Protein 1WC3 (pdb70)

B-factor: mean 28.81, std 11.62, range [10.96, 68.6]

Radius of gyration: 20.85 Å; Cα contacts (8 Å, |Δi|>4): 836; chains: 2; bounding box: 56×36×64 Å

InterPro domains:
  IPR001054 Adenylyl cyclase class-3/4/guanylyl cyclase [PF00211] (1011-1191)
  IPR001054 Adenylyl cyclase class-3/4/guanylyl cyclase [PS50125] (1012-1152)
  IPR001054 Adenylyl cyclase class-3/4/guanylyl cyclase [SM00044] (974-1178)
  IPR001054 Adenylyl cyclase class-3/4/guanylyl cyclase [cd07302] (1011-1192)
  IPR001789 Signal transduction response regulator, receiver domain [PF00072] (12-122)
  IPR001789 Signal transduction response regulator, receiver domain [PF00072] (847-958)
  IPR001789 Signal transduction response regulator, receiver domain [PS50110] (11-126)
  IPR001789 Signal transduction response regulator, receiver domain [PS50110] (846-962)
  IPR001789 Signal transduction response regulator, receiver domain [SM00448] (10-122)
  IPR001789 Signal transduction response regulator, receiver domain [SM00448] (845-958)
  IPR003018 GAF domain [PF01590] (163-332)
  IPR003018 GAF domain [PF01590] (363-540)
  IPR003018 GAF domain [SM00065] (161-342)
  IPR003018 GAF domain [SM00065] (363-550)
  IPR003594 Histidine kinase/HSP90-like ATPase domain [PF02518] (673-781)
  IPR003594 Histidine kinase/HSP90-like ATPase domain [SM00387] (671-783)
  IPR003661 Signal transduction histidine kinase, dimerisation/phosphoacceptor domain [PF00512] (563-626)
  IPR003661 Signal transduction histidine kinase, dimerisation/phosphoacceptor domain [SM00388] (562-626)
  IPR003661 Signal transduction histidine kinase, dimerisation/phosphoacceptor domain [cd00082] (560-622)
  IPR004358 Signal transduction histidine kinase-related protein, C-terminal [PR00344] (708-722)

Structure (mmCIF, N/CA/C/O backbone):
data_1WC3
#
_entry.id   1WC3
#
_cell.length_a   53.672
_cell.length_b   71.539
_cell.length_c   99.572
_cell.angle_alpha   90.00
_cell.angle_beta   90.00
_cell.angle_gamma   90.00
#
_symmetry.space_group_name_H-M   'P 21 21 21'
#
loop_
_entity.id
_entity.type
_entity.pdbx_description
1 polymer 'ADENYLATE CYCLASE'
2 non-polymer 'DIPHOSPHOMETHYLPHOSPHONIC ACID ADENOSYL ESTER'
3 non-polymer 'STRONTIUM ION'
4 water water
#
loop_
_atom_site.group_PDB
_atom_site.id
_atom_site.type_symbol
_atom_site.label_atom_id
_atom_site.label_alt_id
_atom_site.label_comp_id
_atom_site.label_asym_id
_atom_site.label_entity_id
_atom_site.label_seq_id
_atom_site.pdbx_PDB_ins_code
_atom_site.Cartn_x
_atom_site.Cartn_y
_atom_site.Cartn_z
_atom_site.occupancy
_atom_site.B_iso_or_equiv
_atom_site.auth_seq_id
_atom_site.auth_comp_id
_atom_site.auth_asym_id
_atom_site.auth_atom_id
_atom_site.pdbx_PDB_model_num
ATOM 1 N N . SER A 1 19 ? 35.473 -17.487 53.404 1.00 44.62 1002 SER A N 1
ATOM 2 C CA . SER A 1 19 ? 35.169 -17.800 54.831 1.00 43.63 1002 SER A CA 1
ATOM 3 C C . SER A 1 19 ? 36.417 -18.291 55.550 1.00 42.46 1002 SER A C 1
ATOM 4 O O . SER A 1 19 ? 36.365 -18.653 56.723 1.00 42.20 1002 SER A O 1
ATOM 7 N N . HIS A 1 20 ? 37.538 -18.308 54.834 1.00 41.52 1003 HIS A N 1
ATOM 8 C CA . HIS A 1 20 ? 38.808 -18.743 55.408 1.00 40.06 1003 HIS A CA 1
ATOM 9 C C . HIS A 1 20 ? 39.900 -17.757 55.022 1.00 37.74 1003 HIS A C 1
ATOM 10 O O . HIS A 1 20 ? 41.014 -17.813 55.540 1.00 36.83 1003 HIS A O 1
ATOM 17 N N . MET A 1 21 ? 39.567 -16.850 54.110 1.00 34.77 1004 MET A N 1
ATOM 18 C CA . MET A 1 21 ? 40.522 -15.868 53.621 1.00 33.38 1004 MET A CA 1
ATOM 19 C C . MET A 1 21 ? 41.087 -14.925 54.672 1.00 31.97 1004 MET A C 1
ATOM 20 O O . MET A 1 21 ? 40.351 -14.161 55.307 1.00 30.40 1004 MET A O 1
ATOM 25 N N . ARG A 1 22 ? 42.401 -14.989 54.852 1.00 29.04 1005 ARG A N 1
ATOM 26 C CA . ARG A 1 22 ? 43.083 -14.108 55.786 1.00 29.57 1005 ARG A CA 1
ATOM 27 C C . ARG A 1 22 ? 43.179 -12.772 55.056 1.00 28.44 1005 ARG A C 1
ATOM 28 O O . ARG A 1 22 ? 43.292 -12.739 53.830 1.00 25.77 1005 ARG A O 1
ATOM 36 N N . PRO A 1 23 ? 43.112 -11.653 55.793 1.00 27.24 1006 PRO A N 1
ATOM 37 C CA . PRO A 1 23 ? 43.193 -10.330 55.165 1.00 26.43 1006 PRO A CA 1
ATOM 38 C C . PRO A 1 23 ? 44.386 -10.171 54.227 1.00 25.74 1006 PRO A C 1
ATOM 39 O O . PRO A 1 23 ? 45.517 -10.481 54.591 1.00 25.92 1006 PRO A O 1
ATOM 43 N N . GLU A 1 24 ? 44.124 -9.696 53.013 1.00 25.66 1007 GLU A N 1
ATOM 44 C CA . GLU A 1 24 ? 45.180 -9.486 52.032 1.00 25.88 1007 GLU A CA 1
ATOM 45 C C . GLU A 1 24 ? 44.819 -8.305 51.140 1.00 24.97 1007 GLU A C 1
ATOM 46 O O . GLU A 1 24 ? 43.640 -8.022 50.918 1.00 22.86 1007 GLU A O 1
ATOM 52 N N . PRO A 1 25 ? 45.836 -7.595 50.625 1.00 25.21 1008 PRO A N 1
ATOM 53 C CA . PRO A 1 25 ? 45.607 -6.444 49.754 1.00 24.55 1008 PRO A CA 1
ATOM 54 C C . PRO A 1 25 ? 45.111 -6.933 48.402 1.00 25.34 1008 PRO A C 1
ATOM 55 O O . PRO A 1 25 ? 45.564 -7.962 47.902 1.00 24.76 1008 PRO A O 1
ATOM 59 N N . ARG A 1 26 ? 44.178 -6.204 47.808 1.00 23.93 1009 ARG A N 1
ATOM 60 C CA . ARG A 1 26 ? 43.644 -6.624 46.524 1.00 24.06 1009 ARG A CA 1
ATOM 61 C C . ARG A 1 26 ? 42.868 -5.518 45.833 1.00 22.66 1009 ARG A C 1
ATOM 62 O O . ARG A 1 26 ? 42.192 -4.729 46.486 1.00 20.98 1009 ARG A O 1
ATOM 70 N N . LEU A 1 27 ? 42.972 -5.466 44.507 1.00 22.20 1010 LEU A N 1
ATOM 71 C CA . LEU A 1 27 ? 42.253 -4.461 43.737 1.00 22.09 1010 LEU A CA 1
ATOM 72 C C . LEU A 1 27 ? 40.836 -4.980 43.550 1.00 20.11 1010 LEU A C 1
ATOM 73 O O . LEU A 1 27 ? 40.618 -6.012 42.923 1.00 20.49 1010 LEU A O 1
ATOM 78 N N . ILE A 1 28 ? 39.870 -4.270 44.114 1.00 20.69 1011 ILE A N 1
ATOM 79 C CA . ILE A 1 28 ? 38.484 -4.693 44.004 1.00 19.49 1011 ILE A CA 1
ATOM 80 C C . ILE A 1 28 ? 37.555 -3.528 43.695 1.00 19.59 1011 ILE A C 1
ATOM 81 O O . ILE A 1 28 ? 37.957 -2.361 43.712 1.00 17.30 1011 ILE A O 1
ATOM 86 N N . THR A 1 29 ? 36.304 -3.864 43.408 1.00 19.07 1012 THR A N 1
ATOM 87 C CA . THR A 1 29 ? 35.300 -2.869 43.116 1.00 18.87 1012 THR A CA 1
ATOM 88 C C 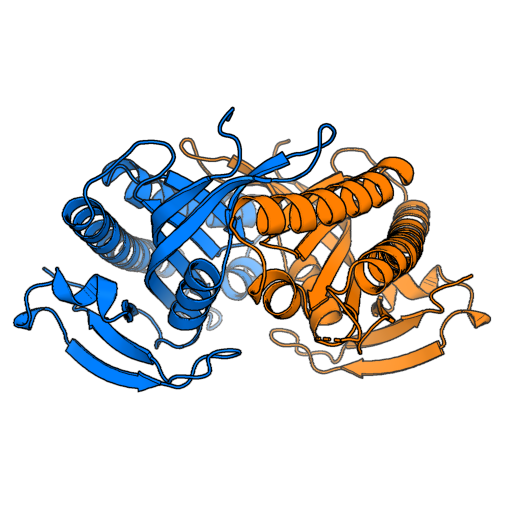. THR A 1 29 ? 34.235 -2.988 44.199 1.00 17.85 1012 THR A C 1
ATOM 89 O O . THR A 1 29 ? 33.667 -4.066 44.423 1.00 17.18 1012 THR A O 1
ATOM 93 N N . ILE A 1 30 ? 33.985 -1.878 44.881 1.00 15.96 1013 ILE A N 1
ATOM 94 C CA . ILE A 1 30 ? 33.015 -1.854 45.969 1.00 16.01 1013 ILE A CA 1
ATOM 95 C C . ILE A 1 30 ? 31.749 -1.113 45.585 1.00 15.62 1013 ILE A C 1
ATOM 96 O O . ILE A 1 30 ? 31.808 -0.001 45.056 1.00 17.11 1013 ILE A O 1
ATOM 101 N N . LEU A 1 31 ? 30.606 -1.741 45.845 1.00 14.07 1014 LEU A N 1
ATOM 102 C CA . LEU A 1 31 ? 29.318 -1.126 45.550 1.00 14.63 1014 LEU A CA 1
ATOM 103 C C . LEU A 1 31 ? 28.489 -0.955 46.827 1.00 14.06 1014 LEU A C 1
ATOM 104 O O . LEU A 1 31 ? 28.331 -1.895 47.608 1.00 14.67 1014 LEU A O 1
ATOM 109 N N . PHE A 1 32 ? 27.988 0.259 47.042 1.00 14.89 1015 PHE A N 1
ATOM 110 C CA . PHE A 1 32 ? 27.124 0.559 48.178 1.00 15.51 1015 PHE A CA 1
ATOM 111 C C . PHE A 1 32 ? 25.838 1.129 47.581 1.00 18.30 1015 PHE A C 1
ATOM 112 O O . PHE A 1 32 ? 25.888 1.997 46.715 1.00 18.19 1015 PHE A O 1
ATOM 120 N N . SER A 1 33 ? 24.690 0.627 48.019 1.00 17.57 1016 SER A N 1
ATOM 121 C CA . SER A 1 33 ? 23.424 1.162 47.548 1.00 19.66 1016 SER A CA 1
ATOM 122 C C . SER A 1 33 ? 22.561 1.349 48.782 1.00 19.96 1016 SER A C 1
ATOM 123 O O . SER A 1 33 ? 22.717 0.645 49.785 1.00 19.31 1016 SER A O 1
ATOM 126 N N . ASP A 1 34 ? 21.659 2.312 48.722 1.00 20.71 1017 ASP A N 1
ATOM 127 C CA . ASP A 1 34 ? 20.794 2.560 49.850 1.00 22.06 1017 ASP A CA 1
ATOM 128 C C . ASP A 1 34 ? 19.502 3.193 49.389 1.00 22.52 1017 ASP A C 1
ATOM 129 O O . ASP A 1 34 ? 19.472 3.913 48.392 1.00 21.22 1017 ASP A O 1
ATOM 134 N N . ILE A 1 35 ? 18.426 2.901 50.103 1.00 21.61 1018 ILE A N 1
ATOM 135 C CA . ILE A 1 35 ? 17.142 3.474 49.757 1.00 22.58 1018 ILE A CA 1
ATOM 136 C C . ILE A 1 35 ? 16.683 4.366 50.895 1.00 21.82 1018 ILE A C 1
ATOM 137 O O . ILE A 1 35 ? 17.138 4.229 52.027 1.00 20.70 1018 ILE A O 1
ATOM 142 N N . VAL A 1 36 ? 15.799 5.301 50.578 1.00 23.06 1019 VAL A N 1
ATOM 143 C CA . VAL A 1 36 ? 15.246 6.197 51.581 1.00 25.37 1019 VAL A CA 1
ATOM 144 C C . VAL A 1 36 ? 13.741 6.148 51.373 1.00 24.18 1019 VAL A C 1
ATOM 145 O O . VAL A 1 36 ? 13.265 6.263 50.242 1.00 22.39 1019 VAL A O 1
ATOM 149 N N . GLY A 1 37 ? 13.000 5.951 52.457 1.00 23.80 1020 GLY A N 1
ATOM 150 C CA . GLY A 1 37 ? 11.552 5.879 52.364 1.00 22.90 1020 GLY A CA 1
ATOM 151 C C . GLY A 1 37 ? 10.991 4.578 52.916 1.00 23.94 1020 GLY A C 1
ATOM 152 O O . GLY A 1 37 ? 9.774 4.387 52.957 1.00 23.76 1020 GLY A O 1
ATOM 153 N N . PHE A 1 38 ? 11.870 3.672 53.334 1.00 24.50 1021 PHE A N 1
ATOM 154 C CA . PHE A 1 38 ? 11.424 2.396 53.885 1.00 25.44 1021 PHE A CA 1
ATOM 155 C C . PHE A 1 38 ? 10.776 2.594 55.246 1.00 25.26 1021 PHE A C 1
ATOM 156 O O . PHE A 1 38 ? 9.672 2.099 55.491 1.00 25.29 1021 PHE A O 1
ATOM 164 N N . THR A 1 39 ? 11.463 3.307 56.136 1.00 24.35 1022 THR A N 1
ATOM 165 C CA . THR A 1 39 ? 10.925 3.549 57.472 1.00 25.22 1022 THR A CA 1
ATOM 166 C C . THR A 1 39 ? 9.568 4.237 57.366 1.00 25.37 1022 THR A C 1
ATOM 167 O O . THR A 1 39 ? 8.593 3.803 57.979 1.00 23.05 1022 THR A O 1
ATOM 171 N N . ARG A 1 40 ? 9.509 5.297 56.567 1.00 27.39 1023 ARG A N 1
ATOM 172 C CA . ARG A 1 40 ? 8.270 6.044 56.379 1.00 31.18 1023 ARG A CA 1
ATOM 173 C C . ARG A 1 40 ? 7.165 5.136 55.848 1.00 30.33 1023 ARG A C 1
ATOM 174 O O . ARG A 1 40 ? 6.040 5.148 56.345 1.00 30.88 1023 ARG A O 1
ATOM 182 N N . MET A 1 41 ? 7.494 4.347 54.835 1.00 30.94 1024 MET A N 1
ATOM 183 C CA . MET A 1 41 ? 6.531 3.437 54.226 1.00 32.42 1024 MET A CA 1
ATOM 184 C C . MET A 1 41 ? 6.085 2.344 55.202 1.00 33.86 1024 MET A C 1
ATOM 185 O O . MET A 1 41 ? 4.914 1.949 55.219 1.00 34.51 1024 MET A O 1
ATOM 190 N N . SER A 1 42 ? 7.015 1.875 56.027 1.00 33.29 1025 SER A N 1
ATOM 191 C CA . SER A 1 42 ? 6.707 0.818 56.981 1.00 35.28 1025 SER A CA 1
ATOM 192 C C . SER A 1 42 ? 5.985 1.269 58.252 1.00 38.27 1025 SER A C 1
ATOM 193 O O . SER A 1 42 ? 5.477 0.440 59.003 1.00 37.32 1025 SER A O 1
ATOM 196 N N . ASN A 1 43 ? 5.931 2.568 58.506 1.00 42.37 1026 ASN A N 1
ATOM 197 C CA . ASN A 1 43 ? 5.228 3.035 59.691 1.00 47.24 1026 ASN A CA 1
ATOM 198 C C . ASN A 1 43 ? 3.739 2.774 59.465 1.00 48.79 1026 ASN A C 1
ATOM 199 O O . ASN A 1 43 ? 2.973 2.563 60.407 1.00 49.10 1026 ASN A O 1
ATOM 204 N N . ALA A 1 44 ? 3.350 2.778 58.193 1.00 50.93 1027 ALA A N 1
ATOM 205 C CA . ALA A 1 44 ? 1.970 2.555 57.780 1.00 52.82 1027 ALA A CA 1
ATOM 206 C C . ALA A 1 44 ? 1.623 1.062 57.702 1.00 53.86 1027 ALA A C 1
ATOM 207 O O . ALA A 1 44 ? 0.666 0.677 57.025 1.00 54.93 1027 ALA A O 1
ATOM 209 N N . LEU A 1 45 ? 2.393 0.219 58.382 1.00 54.38 1028 LEU A N 1
ATOM 210 C CA . LEU A 1 45 ? 2.123 -1.215 58.377 1.00 54.72 1028 LEU A CA 1
ATOM 211 C C . LEU A 1 45 ? 2.406 -1.897 59.717 1.00 54.21 1028 LEU A C 1
ATOM 212 O O . LEU A 1 45 ? 2.778 -1.247 60.693 1.00 53.63 1028 LEU A O 1
ATOM 217 N N . GLN A 1 46 ? 2.238 -3.214 59.751 1.00 52.82 1029 GLN A N 1
ATOM 218 C CA . GLN A 1 46 ? 2.433 -3.962 60.982 1.00 51.43 1029 GLN A CA 1
ATOM 219 C C . GLN A 1 46 ? 3.582 -4.974 60.934 1.00 49.55 1029 GLN A C 1
ATOM 220 O O . GLN A 1 46 ? 3.971 -5.439 59.869 1.00 49.10 1029 GLN A O 1
ATOM 226 N N . SER A 1 47 ? 4.123 -5.298 62.105 1.00 47.83 1030 SER A N 1
ATOM 227 C CA . SER A 1 47 ? 5.239 -6.234 62.272 1.00 45.14 1030 SER A CA 1
ATOM 228 C C . SER A 1 47 ? 5.587 -7.168 61.113 1.00 42.52 1030 SER A C 1
ATOM 229 O O . SER A 1 47 ? 6.634 -7.013 60.474 1.00 41.83 1030 SER A O 1
ATOM 232 N N . GLN A 1 48 ? 4.729 -8.153 60.862 1.00 38.02 1031 GLN A N 1
ATOM 233 C CA . GLN A 1 48 ? 4.983 -9.114 59.796 1.00 36.61 1031 GLN A CA 1
ATOM 234 C C . GLN A 1 48 ? 5.133 -8.390 58.469 1.00 33.07 1031 GLN A C 1
ATOM 235 O O . GLN A 1 48 ? 5.923 -8.793 57.614 1.00 32.92 1031 GLN A O 1
ATOM 241 N N . GLY A 1 49 ? 4.364 -7.319 58.307 1.00 30.73 1032 GLY A N 1
ATOM 242 C CA . GLY A 1 49 ? 4.426 -6.534 57.088 1.00 28.77 1032 GLY A CA 1
ATOM 243 C C . GLY A 1 49 ? 5.782 -5.879 56.891 1.00 26.41 1032 GLY A C 1
ATOM 244 O O . GLY A 1 49 ? 6.247 -5.742 55.758 1.00 25.70 1032 GLY A O 1
ATOM 245 N N . VAL A 1 50 ? 6.418 -5.468 57.985 1.00 25.56 1033 VAL A N 1
ATOM 246 C CA . VAL A 1 50 ? 7.736 -4.830 57.905 1.00 26.00 1033 VAL A CA 1
ATOM 247 C C . VAL A 1 50 ? 8.743 -5.823 57.344 1.00 25.45 1033 VAL A C 1
ATOM 248 O O . VAL A 1 50 ? 9.435 -5.548 56.359 1.00 25.23 1033 VAL A O 1
ATOM 252 N N . ALA A 1 51 ? 8.810 -6.986 57.982 1.00 25.27 1034 ALA A N 1
ATOM 253 C CA . ALA A 1 51 ? 9.736 -8.034 57.579 1.00 26.11 1034 ALA A CA 1
ATOM 254 C C . ALA A 1 51 ? 9.541 -8.474 56.135 1.00 25.40 1034 ALA A C 1
ATOM 255 O O . ALA A 1 51 ? 10.510 -8.709 55.416 1.00 24.63 1034 ALA A O 1
ATOM 257 N N . GLU A 1 52 ? 8.292 -8.589 55.704 1.00 25.68 1035 GLU A N 1
ATOM 258 C CA . GLU A 1 52 ? 8.031 -9.014 54.336 1.00 26.85 1035 GLU A CA 1
ATOM 259 C C . GLU A 1 52 ? 8.416 -7.919 53.345 1.00 25.49 1035 GLU A C 1
ATOM 260 O O . GLU A 1 52 ? 8.959 -8.195 52.276 1.00 26.08 1035 GLU A O 1
ATOM 266 N N . LEU A 1 53 ? 8.151 -6.674 53.716 1.00 24.54 1036 LEU A N 1
ATOM 267 C CA . LEU A 1 53 ? 8.474 -5.542 52.864 1.00 22.96 1036 LEU A CA 1
ATOM 268 C C . LEU A 1 53 ? 9.989 -5.371 52.723 1.00 23.13 1036 LEU A C 1
ATOM 269 O O . LEU A 1 53 ? 10.496 -5.162 51.621 1.00 22.11 1036 LEU A O 1
ATOM 274 N N . LEU A 1 54 ? 10.708 -5.464 53.841 1.00 21.49 1037 LEU A N 1
ATOM 275 C CA . LEU A 1 54 ? 12.161 -5.331 53.823 1.00 21.07 1037 LEU A CA 1
ATOM 276 C C . LEU A 1 54 ? 12.735 -6.484 53.009 1.00 18.70 1037 LEU A C 1
ATOM 277 O O . LEU A 1 54 ? 13.596 -6.280 52.152 1.00 17.48 1037 LEU A O 1
ATOM 282 N N . ASN A 1 55 ? 12.257 -7.697 53.281 1.00 17.71 1038 ASN A N 1
ATOM 283 C CA . ASN A 1 55 ? 12.734 -8.873 52.553 1.00 20.35 1038 ASN A CA 1
ATOM 284 C C . ASN A 1 55 ? 12.452 -8.777 51.056 1.00 19.10 1038 ASN A C 1
ATOM 285 O O . ASN A 1 55 ? 13.272 -9.189 50.239 1.00 20.78 1038 ASN A O 1
ATOM 290 N N . GLU A 1 56 ? 11.295 -8.237 50.691 1.00 20.31 1039 GLU A N 1
ATOM 291 C CA . GLU A 1 56 ? 10.961 -8.097 49.280 1.00 21.95 1039 GLU A CA 1
ATOM 292 C C . GLU A 1 56 ? 12.049 -7.253 48.605 1.00 21.05 1039 GLU A C 1
ATOM 293 O O . GLU A 1 56 ? 12.607 -7.638 47.577 1.00 20.13 1039 GLU A O 1
ATOM 299 N N . TYR A 1 57 ? 12.354 -6.107 49.203 1.00 20.03 1040 TYR A N 1
ATOM 300 C CA . TYR A 1 57 ? 13.371 -5.209 48.670 1.00 18.86 1040 TYR A CA 1
ATOM 301 C C . TYR A 1 57 ? 14.756 -5.847 48.700 1.00 17.72 1040 TYR A C 1
ATOM 302 O O . TYR A 1 57 ? 15.481 -5.801 47.708 1.00 16.84 1040 TYR A O 1
ATOM 311 N N . LEU A 1 58 ? 15.125 -6.443 49.832 1.00 15.42 1041 LEU A N 1
ATOM 312 C CA . LEU A 1 58 ? 16.429 -7.081 49.945 1.00 15.93 1041 LEU A CA 1
ATOM 313 C C . LEU A 1 58 ? 16.576 -8.205 48.922 1.00 16.96 1041 LEU A C 1
ATOM 314 O O . LEU A 1 58 ? 17.658 -8.409 48.362 1.00 15.06 1041 LEU A O 1
ATOM 319 N N . GLY A 1 59 ? 15.484 -8.925 48.679 1.00 17.31 1042 GLY A N 1
ATOM 320 C CA . GLY A 1 59 ? 15.513 -10.009 47.709 1.00 19.69 1042 GLY A CA 1
ATOM 321 C C . GLY A 1 59 ? 15.846 -9.513 46.316 1.00 19.18 1042 GLY A C 1
ATOM 322 O O . GLY A 1 59 ? 16.660 -10.107 45.604 1.00 18.21 1042 GLY A O 1
ATOM 323 N N . GLU A 1 60 ? 15.212 -8.419 45.918 1.00 19.01 1043 GLU A N 1
ATOM 324 C CA . GLU A 1 60 ? 15.474 -7.851 44.606 1.00 19.52 1043 GLU A CA 1
ATOM 325 C C . GLU A 1 60 ? 16.932 -7.435 44.494 1.00 17.41 1043 GLU A C 1
ATOM 326 O O . GLU A 1 60 ? 17.589 -7.720 43.500 1.00 16.85 1043 GLU A O 1
ATOM 332 N N . MET A 1 61 ? 17.436 -6.772 45.528 1.00 16.92 1044 MET A N 1
ATOM 333 C CA . MET A 1 61 ? 18.813 -6.303 45.544 1.00 15.81 1044 MET A CA 1
ATOM 334 C C . MET A 1 61 ? 19.830 -7.430 45.508 1.00 16.29 1044 MET A C 1
ATOM 335 O O . MET A 1 61 ? 20.774 -7.378 44.736 1.00 14.56 1044 MET A O 1
ATOM 340 N N . THR A 1 62 ? 19.652 -8.457 46.333 1.00 16.03 1045 THR A N 1
ATOM 341 C CA . THR A 1 62 ? 20.632 -9.536 46.320 1.00 18.55 1045 THR A CA 1
ATOM 342 C C . THR A 1 62 ? 20.597 -10.307 45.008 1.00 19.51 1045 THR A C 1
ATOM 343 O O . THR A 1 62 ? 21.639 -10.723 44.505 1.00 18.82 1045 THR A O 1
ATOM 347 N N . ARG A 1 63 ? 19.405 -10.500 44.451 1.00 20.75 1046 ARG A N 1
ATOM 348 C CA . ARG A 1 63 ? 19.291 -11.205 43.181 1.00 22.58 1046 ARG A CA 1
ATOM 349 C C . ARG A 1 63 ? 20.048 -10.451 42.087 1.00 22.73 1046 ARG A C 1
ATOM 350 O O . ARG A 1 63 ? 20.648 -11.057 41.204 1.00 21.66 1046 ARG A O 1
ATOM 358 N N . ALA A 1 64 ? 20.023 -9.125 42.152 1.00 21.78 1047 ALA A N 1
ATOM 359 C CA . ALA A 1 64 ? 20.741 -8.323 41.168 1.00 21.69 1047 ALA A CA 1
ATOM 360 C C . ALA A 1 64 ? 22.252 -8.530 41.333 1.00 21.56 1047 ALA A C 1
ATOM 361 O O . ALA A 1 64 ? 22.991 -8.576 40.349 1.00 21.23 1047 ALA A O 1
ATOM 363 N N . VAL A 1 65 ? 22.714 -8.659 42.575 1.00 20.59 1048 VAL A N 1
ATOM 364 C CA . VAL A 1 65 ? 24.137 -8.859 42.830 1.00 21.13 1048 VAL A CA 1
ATOM 365 C C . VAL A 1 65 ? 24.578 -10.257 42.387 1.00 23.14 1048 VAL A C 1
ATOM 366 O O . VAL A 1 65 ? 25.603 -10.416 41.718 1.00 22.16 1048 VAL A O 1
ATOM 370 N N . PHE A 1 66 ? 23.787 -11.255 42.770 1.00 25.47 1049 PHE A N 1
ATOM 371 C CA . PHE A 1 66 ? 24.050 -12.658 42.453 1.00 28.05 1049 PHE A CA 1
ATOM 372 C C . PHE A 1 66 ? 24.041 -12.928 40.948 1.00 28.48 1049 PHE A C 1
ATOM 373 O O . PHE A 1 66 ? 24.881 -13.673 40.438 1.00 27.40 1049 PHE A O 1
ATOM 381 N N . GLU A 1 67 ? 23.081 -12.330 40.251 1.00 27.88 1050 GLU A N 1
ATOM 382 C CA . GLU A 1 67 ? 22.961 -12.496 38.808 1.00 28.93 1050 GLU A CA 1
ATOM 383 C C . GLU A 1 67 ? 24.181 -11.939 38.087 1.00 27.88 1050 GLU A C 1
ATOM 384 O O . GLU A 1 67 ? 24.524 -12.387 36.993 1.00 26.77 1050 GLU A O 1
ATOM 390 N N . ASN A 1 68 ? 24.833 -10.963 38.707 1.00 26.29 1051 ASN A N 1
ATOM 391 C CA . ASN A 1 68 ? 26.017 -10.350 38.128 1.00 26.16 1051 ASN A CA 1
ATOM 392 C C . ASN A 1 68 ? 27.291 -10.861 38.793 1.00 25.62 1051 ASN A C 1
ATOM 393 O O . ASN A 1 68 ? 28.332 -10.211 38.758 1.00 26.28 1051 ASN A O 1
ATOM 398 N N . GLN A 1 69 ? 27.185 -12.046 39.388 1.00 26.54 1052 GLN A N 1
ATOM 399 C CA . GLN A 1 69 ? 28.297 -12.716 40.051 1.00 26.10 1052 GLN A CA 1
ATOM 400 C C . GLN A 1 69 ? 29.036 -11.877 41.083 1.00 26.09 1052 GLN A C 1
ATOM 401 O O . GLN A 1 69 ? 30.235 -12.043 41.296 1.00 24.88 1052 GLN A O 1
ATOM 407 N N . GLY A 1 70 ? 28.313 -10.972 41.731 1.00 27.17 1053 GLY A N 1
ATOM 408 C CA . GLY A 1 70 ? 28.930 -10.145 42.748 1.00 25.25 1053 GLY A CA 1
ATOM 409 C C . GLY A 1 70 ? 28.835 -10.849 44.085 1.00 25.67 1053 GLY A C 1
ATOM 410 O O . GLY A 1 70 ? 28.184 -11.889 44.206 1.00 24.50 1053 GLY A O 1
ATOM 411 N N . THR A 1 71 ? 29.493 -10.297 45.093 1.00 24.13 1054 THR A N 1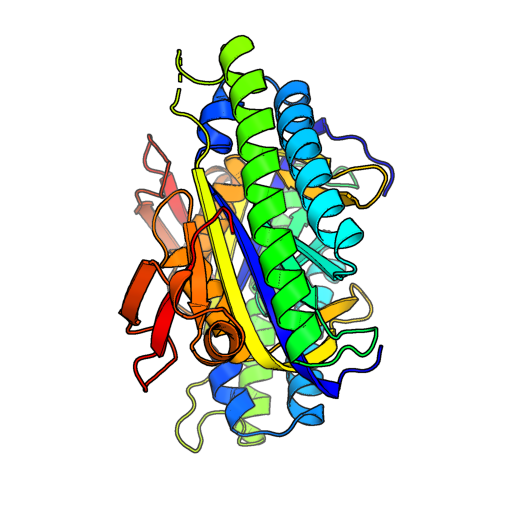
ATOM 412 C CA . THR A 1 71 ? 29.448 -10.885 46.419 1.00 25.16 1054 THR A CA 1
ATOM 413 C C . THR A 1 71 ? 28.717 -9.914 47.328 1.00 23.80 1054 THR A C 1
ATOM 414 O O . THR A 1 71 ? 29.066 -8.733 47.379 1.00 22.82 1054 THR A O 1
ATOM 418 N N . VAL A 1 72 ? 27.691 -10.400 48.019 1.00 21.04 1055 VAL A N 1
ATOM 419 C CA . VAL A 1 72 ? 26.963 -9.553 48.951 1.00 19.85 1055 VAL A CA 1
ATOM 420 C C . VAL A 1 72 ? 27.771 -9.577 50.237 1.00 19.82 1055 VAL A C 1
ATOM 421 O O . VAL A 1 72 ? 27.903 -10.620 50.893 1.00 19.34 1055 VAL A O 1
ATOM 425 N N . ASP A 1 73 ? 28.325 -8.427 50.588 1.00 18.45 1056 ASP A N 1
ATOM 426 C CA . ASP A 1 73 ? 29.137 -8.309 51.791 1.00 18.31 1056 ASP A CA 1
ATOM 427 C C . ASP A 1 73 ? 28.261 -8.314 53.037 1.00 18.27 1056 ASP A C 1
ATOM 428 O O . ASP A 1 73 ? 28.439 -9.143 53.937 1.00 14.71 1056 ASP A O 1
ATOM 433 N N . LYS A 1 74 ? 27.304 -7.393 53.069 1.00 16.17 1057 LYS A N 1
ATOM 434 C CA . LYS A 1 74 ? 26.403 -7.254 54.205 1.00 17.14 1057 LYS A CA 1
ATOM 435 C C . LYS A 1 74 ? 25.283 -6.281 53.871 1.00 17.11 1057 LYS A C 1
ATOM 436 O O . LYS A 1 74 ? 25.291 -5.631 52.825 1.00 16.31 1057 LYS A O 1
ATOM 442 N N . PHE A 1 75 ? 24.320 -6.208 54.780 1.00 16.15 1058 PHE A N 1
ATOM 443 C CA . PHE A 1 75 ? 23.214 -5.270 54.693 1.00 17.30 1058 PHE A CA 1
ATOM 444 C C . PHE A 1 75 ? 23.507 -4.401 55.908 1.00 16.32 1058 PHE A C 1
ATOM 445 O O . PHE A 1 75 ? 24.099 -4.870 56.873 1.00 16.12 1058 PHE A O 1
ATOM 453 N N . VAL A 1 76 ? 23.122 -3.136 55.846 1.00 16.38 1059 VAL A N 1
ATOM 454 C CA . VAL A 1 76 ? 23.306 -2.222 56.958 1.00 13.86 1059 VAL A CA 1
ATOM 455 C C . VAL A 1 76 ? 21.937 -1.583 56.990 1.00 14.79 1059 VAL A C 1
ATOM 456 O O . VAL A 1 76 ? 21.710 -0.549 56.362 1.00 13.46 1059 VAL A O 1
ATOM 460 N N . GLY A 1 77 ? 21.007 -2.222 57.697 1.00 14.16 1060 GLY A N 1
ATOM 461 C CA . GLY A 1 77 ? 19.647 -1.711 57.724 1.00 15.27 1060 GLY A CA 1
ATOM 462 C C . GLY A 1 77 ? 19.096 -1.971 56.333 1.00 18.60 1060 GLY A C 1
ATOM 463 O O . GLY A 1 77 ? 19.042 -3.127 55.892 1.00 17.89 1060 GLY A O 1
ATOM 464 N N . ASP A 1 78 ? 18.680 -0.933 55.614 1.00 17.83 1061 ASP A N 1
ATOM 465 C CA . ASP A 1 78 ? 18.205 -1.192 54.264 1.00 17.99 1061 ASP A CA 1
ATOM 466 C C . ASP A 1 78 ? 19.260 -0.852 53.210 1.00 17.96 1061 ASP A C 1
ATOM 467 O O . ASP A 1 78 ? 18.962 -0.800 52.024 1.00 19.07 1061 ASP A O 1
ATOM 472 N N . ALA A 1 79 ? 20.494 -0.633 53.647 1.00 16.25 1062 ALA A N 1
ATOM 473 C CA . ALA A 1 79 ? 21.583 -0.344 52.722 1.00 15.56 1062 ALA A CA 1
ATOM 474 C C . ALA A 1 79 ? 22.258 -1.674 52.362 1.00 17.45 1062 ALA A C 1
ATOM 475 O O . ALA A 1 79 ? 22.250 -2.619 53.157 1.00 17.47 1062 ALA A O 1
ATOM 477 N N . ILE A 1 80 ? 22.831 -1.737 51.164 1.00 16.52 1063 ILE A N 1
ATOM 478 C CA . ILE A 1 80 ? 23.496 -2.945 50.678 1.00 18.92 1063 ILE A CA 1
ATOM 479 C C . ILE A 1 80 ? 24.944 -2.666 50.281 1.00 16.38 1063 ILE A C 1
ATOM 480 O O . ILE A 1 80 ? 25.230 -1.638 49.670 1.00 17.58 1063 ILE A O 1
ATOM 485 N N . MET A 1 81 ? 25.840 -3.590 50.618 1.00 14.48 1064 MET A N 1
ATOM 486 C CA . MET A 1 81 ? 27.253 -3.486 50.268 1.00 16.00 1064 MET A CA 1
ATOM 487 C C . MET A 1 81 ? 27.629 -4.728 49.460 1.00 15.69 1064 MET A C 1
ATOM 488 O O . MET A 1 81 ? 27.423 -5.851 49.917 1.00 16.28 1064 MET A O 1
ATOM 493 N N . ALA A 1 82 ? 28.171 -4.534 48.261 1.00 14.39 1065 ALA A N 1
ATOM 494 C CA . ALA A 1 82 ? 28.559 -5.663 47.419 1.00 15.37 1065 ALA A CA 1
ATOM 495 C C . ALA A 1 82 ? 29.999 -5.519 46.955 1.00 15.71 1065 ALA A C 1
ATOM 496 O O . ALA A 1 82 ? 30.491 -4.407 46.766 1.00 16.90 1065 ALA A O 1
ATOM 498 N N . LEU A 1 83 ? 30.670 -6.652 46.774 1.00 15.41 1066 LEU A N 1
ATOM 499 C CA . LEU A 1 83 ? 32.059 -6.668 46.354 1.00 16.82 1066 LEU A CA 1
ATOM 500 C C . LEU A 1 83 ? 32.247 -7.418 45.045 1.00 17.25 1066 LEU A C 1
ATOM 501 O O . LEU A 1 83 ? 31.557 -8.392 44.770 1.00 18.00 1066 LEU A O 1
ATOM 506 N N . TYR A 1 84 ? 33.190 -6.946 44.240 1.00 17.97 1067 TYR A N 1
ATOM 507 C CA . TYR A 1 84 ? 33.503 -7.563 42.959 1.00 16.79 1067 TYR A CA 1
ATOM 508 C C . TYR A 1 84 ? 35.012 -7.723 42.902 1.00 17.21 1067 TYR A C 1
ATOM 509 O O . TYR A 1 84 ? 35.751 -6.741 42.945 1.00 18.63 1067 TYR A O 1
ATOM 518 N N . GLY A 1 85 ? 35.465 -8.970 42.820 1.00 18.80 1068 GLY A N 1
ATOM 519 C CA . GLY A 1 85 ? 36.888 -9.243 42.792 1.00 19.72 1068 GLY A CA 1
ATOM 520 C C . GLY A 1 85 ? 37.339 -10.008 44.027 1.00 22.09 1068 GLY A C 1
ATOM 521 O O . GLY A 1 85 ? 38.528 -10.294 44.193 1.00 21.46 1068 GLY A O 1
ATOM 522 N N . ALA A 1 86 ? 36.384 -10.329 44.897 1.00 22.81 1069 ALA A N 1
ATOM 523 C CA . ALA A 1 86 ? 36.652 -11.076 46.123 1.00 24.01 1069 ALA A CA 1
ATOM 524 C C . ALA A 1 86 ? 35.353 -11.652 46.681 1.00 24.46 1069 ALA A C 1
ATOM 525 O O . ALA A 1 86 ? 34.307 -11.011 46.625 1.00 24.91 1069 ALA A O 1
ATOM 527 N N . PRO A 1 87 ? 35.407 -12.872 47.240 1.00 25.97 1070 PRO A N 1
ATOM 528 C CA . PRO A 1 87 ? 36.598 -13.718 47.374 1.00 27.85 1070 PRO A CA 1
ATOM 529 C C . PRO A 1 87 ? 37.157 -14.276 46.064 1.00 30.51 1070 PRO A C 1
ATOM 530 O O . PRO A 1 87 ? 38.361 -14.489 45.949 1.00 32.36 1070 PRO A O 1
ATOM 534 N N . GLU A 1 88 ? 36.293 -14.510 45.079 1.00 32.39 1071 GLU A N 1
ATOM 535 C CA . GLU A 1 88 ? 36.745 -15.037 43.791 1.00 34.22 1071 GLU A CA 1
ATOM 536 C C . GLU A 1 88 ? 37.425 -13.944 42.967 1.00 32.88 1071 GLU A C 1
ATOM 537 O O . GLU A 1 88 ? 36.952 -12.811 42.919 1.00 29.41 1071 GLU A O 1
ATOM 543 N N . GLU A 1 89 ? 38.536 -14.289 42.324 1.00 32.84 1072 GLU A N 1
ATOM 544 C CA . GLU A 1 89 ? 39.274 -13.329 41.511 1.00 33.61 1072 GLU A CA 1
ATOM 545 C C . GLU A 1 89 ? 38.402 -12.873 40.346 1.00 32.37 1072 GLU A C 1
ATOM 546 O O . GLU A 1 89 ? 37.494 -13.588 39.925 1.00 32.36 1072 GLU A O 1
ATOM 552 N N . MET A 1 90 ? 38.682 -11.683 39.825 1.00 30.61 1073 MET A N 1
ATOM 553 C CA . MET A 1 90 ? 37.914 -11.134 38.712 1.00 28.45 1073 MET A CA 1
ATOM 554 C C . MET A 1 90 ? 38.714 -9.998 38.078 1.00 28.48 1073 MET A C 1
ATOM 555 O O . MET A 1 90 ? 39.277 -9.163 38.787 1.00 25.73 1073 MET A O 1
ATOM 560 N N . SER A 1 91 ? 38.769 -9.969 36.747 1.00 28.16 1074 SER A N 1
ATOM 561 C CA . SER A 1 91 ? 39.509 -8.921 36.051 1.00 27.76 1074 SER A CA 1
ATOM 562 C C . SER A 1 91 ? 38.948 -7.559 36.429 1.00 26.62 1074 SER A C 1
ATOM 563 O O . SER A 1 91 ? 37.767 -7.428 36.749 1.00 25.65 1074 SER A O 1
ATOM 566 N N . PRO A 1 92 ? 39.794 -6.523 36.402 1.00 26.23 1075 PRO A N 1
ATOM 567 C CA . PRO A 1 92 ? 39.328 -5.183 36.751 1.00 26.09 1075 PRO A CA 1
ATOM 568 C C . PRO A 1 92 ? 38.197 -4.697 35.845 1.00 25.32 1075 PRO A C 1
ATOM 569 O O . PRO A 1 92 ? 37.317 -3.964 36.295 1.00 24.17 1075 PRO A O 1
ATOM 573 N N . SER A 1 93 ? 38.215 -5.103 34.575 1.00 23.99 1076 SER A N 1
ATOM 574 C CA . SER A 1 93 ? 37.164 -4.695 33.647 1.00 23.43 1076 SER A CA 1
ATOM 575 C C . SER A 1 93 ? 35.861 -5.442 33.940 1.00 22.31 1076 SER A C 1
ATOM 576 O O . SER A 1 93 ? 34.777 -4.858 33.875 1.00 21.73 1076 SER A O 1
ATOM 579 N N . GLU A 1 94 ? 35.956 -6.726 34.269 1.00 21.94 1077 GLU A N 1
ATOM 580 C CA . GLU A 1 94 ? 34.755 -7.498 34.580 1.00 24.18 1077 GLU A CA 1
ATOM 581 C C . GLU A 1 94 ? 34.139 -6.990 35.877 1.00 23.01 1077 GLU A C 1
ATOM 582 O O . GLU A 1 94 ? 32.919 -6.949 36.013 1.00 22.77 1077 GLU A O 1
ATOM 588 N N . GLN A 1 95 ? 34.989 -6.602 36.825 1.00 23.47 1078 GLN A N 1
ATOM 589 C CA . GLN A 1 95 ? 34.522 -6.079 38.110 1.00 22.50 1078 GLN A CA 1
ATOM 590 C C . GLN A 1 95 ? 33.583 -4.905 37.868 1.00 23.60 1078 GLN A C 1
ATOM 591 O O . GLN A 1 95 ? 32.487 -4.830 38.436 1.00 23.81 1078 GLN A O 1
ATOM 597 N N . VAL A 1 96 ? 34.018 -3.985 37.016 1.00 22.43 1079 VAL A N 1
ATOM 598 C CA . VAL A 1 96 ? 33.212 -2.814 36.706 1.00 23.08 1079 VAL A CA 1
ATOM 599 C C . VAL A 1 96 ? 31.965 -3.167 35.903 1.00 21.98 1079 VAL A C 1
ATOM 600 O O . VAL A 1 96 ? 30.881 -2.678 36.200 1.00 22.77 1079 VAL A O 1
ATOM 604 N N . ARG A 1 97 ? 32.106 -4.018 34.892 1.00 22.87 1080 ARG A N 1
ATOM 605 C CA . ARG A 1 97 ? 30.943 -4.392 34.089 1.00 22.93 1080 ARG A CA 1
ATOM 606 C C . ARG A 1 97 ? 29.848 -4.952 34.995 1.00 22.31 1080 ARG A C 1
ATOM 607 O O . ARG A 1 97 ? 28.703 -4.504 34.964 1.00 20.12 1080 ARG A O 1
ATOM 615 N N . ARG A 1 98 ? 30.210 -5.937 35.805 1.00 22.88 1081 ARG A N 1
ATOM 616 C CA . ARG A 1 98 ? 29.255 -6.554 36.702 1.00 24.83 1081 ARG A CA 1
ATOM 617 C C . ARG A 1 98 ? 28.711 -5.599 37.766 1.00 23.41 1081 ARG A C 1
ATOM 618 O O . ARG A 1 98 ? 27.527 -5.657 38.100 1.00 22.15 1081 ARG A O 1
ATOM 626 N N . ALA A 1 99 ? 29.559 -4.714 38.285 1.00 22.47 1082 ALA A N 1
ATOM 627 C CA . ALA A 1 99 ? 29.116 -3.757 39.296 1.00 22.09 1082 ALA A CA 1
ATOM 628 C C . ALA A 1 99 ? 28.123 -2.784 38.662 1.00 22.54 1082 ALA A C 1
ATOM 629 O O . ALA A 1 99 ? 27.072 -2.499 39.234 1.00 20.82 1082 ALA A O 1
ATOM 631 N N . ILE A 1 100 ? 28.461 -2.280 37.477 1.00 22.42 1083 ILE A N 1
ATOM 632 C CA . ILE A 1 100 ? 27.590 -1.341 36.770 1.00 22.53 1083 ILE A CA 1
ATOM 633 C C . ILE A 1 100 ? 26.248 -1.995 36.448 1.00 20.45 1083 ILE A C 1
ATOM 634 O O . ILE A 1 100 ? 25.188 -1.422 36.714 1.00 20.42 1083 ILE A O 1
ATOM 639 N N . ALA A 1 101 ? 26.296 -3.195 35.870 1.00 20.25 1084 ALA A N 1
ATOM 640 C CA . ALA A 1 101 ? 25.076 -3.922 35.522 1.00 19.27 1084 ALA A CA 1
ATOM 641 C C . ALA A 1 101 ? 24.240 -4.173 36.775 1.00 19.43 1084 ALA A C 1
ATOM 642 O O . ALA A 1 101 ? 23.009 -4.173 36.722 1.00 16.60 1084 ALA A O 1
ATOM 644 N N . THR A 1 102 ? 24.917 -4.391 37.898 1.00 18.05 1085 THR A N 1
ATOM 645 C CA . THR A 1 102 ? 24.233 -4.634 39.163 1.00 18.10 1085 THR A CA 1
ATOM 646 C C . THR A 1 102 ? 23.479 -3.386 39.588 1.00 16.69 1085 THR A C 1
ATOM 647 O O . THR A 1 102 ? 22.293 -3.445 39.885 1.00 14.36 1085 THR A O 1
ATOM 651 N N . ALA A 1 103 ? 24.184 -2.259 39.626 1.00 14.75 1086 ALA A N 1
ATOM 652 C CA . ALA A 1 103 ? 23.578 -0.994 40.023 1.00 15.57 1086 ALA A CA 1
ATOM 653 C C . ALA A 1 103 ? 22.377 -0.622 39.156 1.00 15.27 1086 ALA A C 1
ATOM 654 O O . ALA A 1 103 ? 21.361 -0.143 39.667 1.00 17.80 1086 ALA A O 1
ATOM 656 N N . ARG A 1 104 ? 22.488 -0.837 37.848 1.00 16.59 1087 ARG A N 1
ATOM 657 C CA . ARG A 1 104 ? 21.390 -0.511 36.937 1.00 17.30 1087 ARG A CA 1
ATOM 658 C C . ARG A 1 104 ? 20.181 -1.411 37.186 1.00 16.80 1087 ARG A C 1
ATOM 659 O O . ARG A 1 104 ? 19.052 -0.938 37.225 1.00 14.65 1087 ARG A O 1
ATOM 667 N N . GLN A 1 105 ? 20.429 -2.707 37.352 1.00 18.89 1088 GLN A N 1
ATOM 668 C CA . GLN A 1 105 ? 19.361 -3.663 37.613 1.00 19.29 1088 GLN A CA 1
ATOM 669 C C . GLN A 1 105 ? 18.650 -3.331 38.932 1.00 19.33 1088 GLN A C 1
ATOM 670 O O . GLN A 1 105 ? 17.434 -3.461 39.033 1.00 19.68 1088 GLN A O 1
ATOM 676 N N . MET A 1 106 ? 19.412 -2.900 39.936 1.00 20.24 1089 MET A N 1
ATOM 677 C CA . MET A 1 106 ? 18.835 -2.555 41.234 1.00 19.44 1089 MET A CA 1
ATOM 678 C C . MET A 1 106 ? 17.891 -1.376 41.081 1.00 18.45 1089 MET A C 1
ATOM 679 O O . MET A 1 106 ? 16.806 -1.345 41.666 1.00 17.50 1089 MET A O 1
ATOM 684 N N . LEU A 1 107 ? 18.313 -0.395 40.296 1.00 18.66 1090 LEU A N 1
ATOM 685 C CA . LEU A 1 107 ? 17.495 0.791 40.095 1.00 19.01 1090 LEU A CA 1
ATOM 686 C C . LEU A 1 107 ? 16.211 0.439 39.340 1.00 18.11 1090 LEU A C 1
ATOM 687 O O . LEU A 1 107 ? 15.152 0.979 39.642 1.00 17.92 1090 LEU A O 1
ATOM 692 N N . VAL A 1 108 ? 16.305 -0.458 38.360 1.00 17.28 1091 VAL A N 1
ATOM 693 C CA . VAL A 1 108 ? 15.126 -0.873 37.608 1.00 16.92 1091 VAL A CA 1
ATOM 694 C C . VAL A 1 108 ? 14.196 -1.626 38.560 1.00 18.94 1091 VAL A C 1
ATOM 695 O O . VAL A 1 108 ? 12.987 -1.388 38.576 1.00 17.32 1091 VAL A O 1
ATOM 699 N N . ALA A 1 109 ? 14.769 -2.522 39.364 1.00 18.94 1092 ALA A N 1
ATOM 700 C CA . ALA A 1 109 ? 13.978 -3.299 40.318 1.00 19.52 1092 ALA A CA 1
ATOM 701 C C . ALA A 1 109 ? 13.277 -2.374 41.310 1.00 19.99 1092 ALA A C 1
ATOM 702 O O . ALA A 1 109 ? 12.126 -2.612 41.688 1.00 17.49 1092 ALA A O 1
ATOM 704 N N . LEU A 1 110 ? 13.961 -1.313 41.727 1.00 20.45 1093 LEU A N 1
ATOM 705 C CA . LEU A 1 110 ? 13.352 -0.390 42.672 1.00 21.86 1093 LEU A CA 1
ATOM 706 C C . LEU A 1 110 ? 12.141 0.296 42.051 1.00 22.00 1093 LEU A C 1
ATOM 707 O O . LEU A 1 110 ? 11.137 0.525 42.721 1.00 21.16 1093 LEU A O 1
ATOM 712 N N . GLU A 1 111 ? 12.238 0.635 40.769 1.00 22.20 1094 GLU A N 1
ATOM 713 C CA . GLU A 1 111 ? 11.122 1.281 40.095 1.00 22.04 1094 GLU A CA 1
ATOM 714 C C . GLU A 1 111 ? 9.971 0.284 40.013 1.00 20.07 1094 GLU A C 1
ATOM 715 O O . GLU A 1 111 ? 8.813 0.641 40.211 1.00 18.58 1094 GLU A O 1
ATOM 721 N N . LYS A 1 112 ? 10.294 -0.975 39.744 1.00 19.45 1095 LYS A N 1
ATOM 722 C CA . LYS A 1 112 ? 9.268 -2.004 39.682 1.00 18.97 1095 LYS A CA 1
ATOM 723 C C . LYS A 1 112 ? 8.618 -2.106 41.066 1.00 19.24 1095 LYS A C 1
ATOM 724 O O . LYS A 1 112 ? 7.392 -2.132 41.184 1.00 19.80 1095 LYS A O 1
ATOM 730 N N . LEU A 1 113 ? 9.445 -2.151 42.111 1.00 17.02 1096 LEU A N 1
ATOM 731 C CA . LEU A 1 113 ? 8.943 -2.236 43.481 1.00 17.44 1096 LEU A CA 1
ATOM 732 C C . LEU A 1 113 ? 8.055 -1.055 43.845 1.00 17.45 1096 LEU A C 1
ATOM 733 O O . LEU A 1 113 ? 7.006 -1.233 44.460 1.00 18.84 1096 LEU A O 1
ATOM 738 N N . ASN A 1 114 ? 8.472 0.153 43.475 1.00 18.61 1097 ASN A N 1
ATOM 739 C CA . ASN A 1 114 ? 7.663 1.324 43.778 1.00 20.67 1097 ASN A CA 1
ATOM 740 C C . ASN A 1 114 ? 6.309 1.244 43.085 1.00 21.41 1097 ASN A C 1
ATOM 741 O O . ASN A 1 114 ? 5.294 1.644 43.653 1.00 21.33 1097 ASN A O 1
ATOM 746 N N . GLN A 1 115 ? 6.293 0.718 41.861 1.00 22.08 1098 GLN A N 1
ATOM 747 C CA . GLN A 1 115 ? 5.047 0.593 41.114 1.00 22.13 1098 GLN A CA 1
ATOM 748 C C . GLN A 1 115 ? 4.091 -0.317 41.869 1.00 22.47 1098 GLN A C 1
ATOM 749 O O . GLN A 1 115 ? 2.912 -0.002 42.019 1.00 22.14 1098 GLN A O 1
ATOM 755 N N . GLY A 1 116 ? 4.606 -1.449 42.342 1.00 22.05 1099 GLY A N 1
ATOM 756 C CA . GLY A 1 116 ? 3.773 -2.374 43.090 1.00 20.79 1099 GLY A CA 1
ATOM 757 C C . GLY A 1 116 ? 3.308 -1.781 44.412 1.00 21.41 1099 GLY A C 1
ATOM 758 O O . GLY A 1 116 ? 2.136 -1.914 44.785 1.00 21.21 1099 GLY A O 1
ATOM 759 N N . TRP A 1 117 ? 4.219 -1.124 45.127 1.00 21.60 1100 TRP A N 1
ATOM 760 C CA . TRP A 1 117 ? 3.879 -0.522 46.411 1.00 22.09 1100 TRP A CA 1
ATOM 761 C C . TRP A 1 117 ? 2.837 0.573 46.224 1.00 23.25 1100 TRP A C 1
ATOM 762 O O . TRP A 1 117 ? 1.957 0.761 47.062 1.00 23.67 1100 TRP A O 1
ATOM 773 N N . GLN A 1 118 ? 2.943 1.289 45.112 1.00 25.26 1101 GLN A N 1
ATOM 774 C CA . GLN A 1 118 ? 2.004 2.350 44.777 1.00 25.70 1101 GLN A CA 1
ATOM 775 C C . GLN A 1 118 ? 0.616 1.737 44.607 1.00 25.51 1101 GLN A C 1
ATOM 776 O O . GLN A 1 118 ? -0.371 2.228 45.153 1.00 24.07 1101 GLN A O 1
ATOM 782 N N . GLU A 1 119 ? 0.555 0.644 43.859 1.00 26.75 1102 GLU A N 1
ATOM 783 C CA . GLU A 1 119 ? -0.702 -0.044 43.607 1.00 26.46 1102 GLU A CA 1
ATOM 784 C C . GLU A 1 119 ? -1.303 -0.647 44.876 1.00 28.08 1102 GLU A C 1
ATOM 785 O O . GLU A 1 119 ? -2.522 -0.798 44.982 1.00 26.52 1102 GLU A O 1
ATOM 791 N N . ARG A 1 120 ? -0.446 -0.971 45.840 1.00 27.19 1103 ARG A N 1
ATOM 792 C CA . ARG A 1 120 ? -0.884 -1.554 47.107 1.00 28.16 1103 ARG A CA 1
ATOM 793 C C . ARG A 1 120 ? -1.206 -0.485 48.151 1.00 27.01 1103 ARG A C 1
ATOM 794 O O . ARG A 1 120 ? -1.700 -0.794 49.231 1.00 26.58 1103 ARG A O 1
ATOM 802 N N . GLY A 1 121 ? -0.918 0.772 47.832 1.00 26.94 1104 GLY A N 1
ATOM 803 C CA . GLY A 1 121 ? -1.188 1.841 48.777 1.00 26.59 1104 GLY A CA 1
ATOM 804 C C . GLY A 1 121 ? -0.117 1.969 49.850 1.00 26.40 1104 GLY A C 1
ATOM 805 O O . GLY A 1 121 ? -0.359 2.552 50.904 1.00 25.72 1104 GLY A O 1
ATOM 806 N N . LEU A 1 122 ? 1.067 1.419 49.585 1.00 26.36 1105 LEU A N 1
ATOM 807 C CA . LEU A 1 122 ? 2.182 1.485 50.522 1.00 26.11 1105 LEU A CA 1
ATOM 808 C C . LEU A 1 122 ? 2.949 2.787 50.321 1.00 27.13 1105 LEU A C 1
ATOM 809 O O . LEU A 1 122 ? 3.648 3.259 51.217 1.00 25.16 1105 LEU A O 1
ATOM 814 N N . VAL A 1 123 ? 2.822 3.348 49.124 1.00 28.74 1106 VAL A N 1
ATOM 815 C CA . VAL A 1 123 ? 3.455 4.615 48.786 1.00 30.99 1106 VAL A CA 1
ATOM 816 C C . VAL A 1 123 ? 2.442 5.416 47.976 1.00 32.69 1106 VAL A C 1
ATOM 817 O O . VAL A 1 123 ? 1.532 4.841 47.372 1.00 31.21 1106 VAL A O 1
ATOM 821 N N . GLY A 1 124 ? 2.589 6.738 47.973 1.00 35.29 1107 GLY A N 1
ATOM 822 C CA . GLY A 1 124 ? 1.658 7.577 47.240 1.00 38.35 1107 GLY A CA 1
ATOM 823 C C . GLY A 1 124 ? 0.321 7.677 47.951 1.00 40.96 1107 GLY A C 1
ATOM 824 O O . GLY A 1 124 ? -0.707 7.928 47.323 1.00 41.86 1107 GLY A O 1
ATOM 825 N N . ARG A 1 125 ? 0.338 7.481 49.266 1.00 42.89 1108 ARG A N 1
ATOM 826 C CA . ARG A 1 125 ? -0.874 7.534 50.075 1.00 45.50 1108 ARG A CA 1
ATOM 827 C C . ARG A 1 125 ? -0.455 7.960 51.477 1.00 47.81 1108 ARG A C 1
ATOM 828 O O . ARG A 1 125 ? 0.657 7.647 51.910 1.00 48.78 1108 ARG A O 1
ATOM 836 N N . ASN A 1 126 ? -1.330 8.679 52.182 1.00 49.98 1109 ASN A N 1
ATOM 837 C CA . ASN A 1 126 ? -1.006 9.170 53.527 1.00 51.92 1109 ASN A CA 1
ATOM 838 C C . ASN A 1 126 ? 0.323 9.879 53.300 1.00 51.66 1109 ASN A C 1
ATOM 839 O O . ASN A 1 126 ? 1.144 10.037 54.205 1.00 51.48 1109 ASN A O 1
ATOM 844 N N . GLU A 1 127 ? 0.504 10.279 52.044 1.00 51.45 1110 GLU A N 1
ATOM 845 C CA . GLU A 1 127 ? 1.680 10.963 51.533 1.00 50.84 1110 GLU A CA 1
ATOM 846 C C . GLU A 1 127 ? 3.054 10.480 51.953 1.00 48.69 1110 GLU A C 1
ATOM 847 O O . GLU A 1 127 ? 3.840 11.202 52.575 1.00 48.06 1110 GLU A O 1
ATOM 853 N N . VAL A 1 128 ? 3.320 9.233 51.585 1.00 46.26 1111 VAL A N 1
ATOM 854 C CA . VAL A 1 128 ? 4.600 8.587 51.810 1.00 43.58 1111 VAL A CA 1
ATOM 855 C C . VAL A 1 128 ? 5.156 8.625 50.394 1.00 41.08 1111 VAL A C 1
ATOM 856 O O . VAL A 1 128 ? 4.623 7.968 49.495 1.00 41.88 1111 VAL A O 1
ATOM 860 N N . PRO A 1 129 ? 6.203 9.430 50.163 1.00 37.99 1112 PRO A N 1
ATOM 861 C CA . PRO A 1 129 ? 6.762 9.496 48.813 1.00 35.60 1112 PRO A CA 1
ATOM 862 C C . PRO A 1 129 ? 7.288 8.148 48.360 1.00 33.08 1112 PRO A C 1
ATOM 863 O O . PRO A 1 129 ? 7.546 7.267 49.178 1.00 32.90 1112 PRO A O 1
ATOM 867 N N . PRO A 1 130 ? 7.429 7.959 47.043 1.00 31.75 1113 PRO A N 1
ATOM 868 C CA . PRO A 1 130 ? 7.943 6.678 46.562 1.00 29.48 1113 PRO A CA 1
ATOM 869 C C . PRO A 1 130 ? 9.367 6.539 47.101 1.00 28.16 1113 PRO A C 1
ATOM 870 O O . PRO A 1 130 ? 10.006 7.536 47.442 1.00 26.28 1113 PRO A O 1
ATOM 874 N N . VAL A 1 131 ? 9.859 5.312 47.198 1.00 25.28 1114 VAL A N 1
ATOM 875 C CA . VAL A 1 131 ? 11.205 5.099 47.710 1.00 23.93 1114 VAL A CA 1
ATOM 876 C C . VAL A 1 131 ? 12.274 5.597 46.737 1.00 23.87 1114 VAL A C 1
ATOM 877 O O . VAL A 1 131 ? 12.141 5.439 45.526 1.00 24.02 1114 VAL A O 1
ATOM 881 N N . ARG A 1 132 ? 13.323 6.214 47.280 1.00 24.37 1115 ARG A N 1
ATOM 882 C CA . ARG A 1 132 ? 14.431 6.735 46.479 1.00 26.71 1115 ARG A CA 1
ATOM 883 C C . ARG A 1 132 ? 15.670 5.845 46.620 1.00 25.87 1115 ARG A C 1
ATOM 884 O O . ARG A 1 132 ? 15.956 5.323 47.705 1.00 24.68 1115 ARG A O 1
ATOM 892 N N . PHE A 1 133 ? 16.403 5.715 45.517 1.00 25.05 1116 PHE A N 1
ATOM 893 C CA . PHE A 1 133 ? 17.596 4.871 45.417 1.00 25.58 1116 PHE A CA 1
ATOM 894 C C . PHE A 1 133 ? 18.881 5.634 45.109 1.00 25.62 1116 PHE A C 1
ATOM 895 O O . PHE A 1 133 ? 18.894 6.533 44.276 1.00 26.65 1116 PHE A O 1
ATOM 903 N N . ARG A 1 134 ? 19.965 5.250 45.776 1.00 25.34 1117 ARG A N 1
ATOM 904 C CA . ARG A 1 134 ? 21.273 5.861 45.558 1.00 25.56 1117 ARG A CA 1
ATOM 905 C C . ARG A 1 134 ? 22.327 4.760 45.524 1.00 24.95 1117 ARG A C 1
ATOM 906 O O . ARG A 1 134 ? 22.270 3.806 46.309 1.00 22.34 1117 ARG A O 1
ATOM 914 N N . CYS A 1 135 ? 23.288 4.889 44.615 1.00 23.80 1118 CYS A N 1
ATOM 915 C CA . CYS A 1 135 ? 24.351 3.902 44.514 1.00 22.14 1118 CYS A CA 1
ATOM 916 C C . CYS A 1 135 ? 25.707 4.534 44.229 1.00 22.66 1118 CYS A C 1
ATOM 917 O O . CYS A 1 135 ? 25.829 5.418 43.383 1.00 21.96 1118 CYS A O 1
ATOM 920 N N . GLY A 1 136 ? 26.722 4.072 44.954 1.00 22.35 1119 GLY A N 1
ATOM 921 C CA . GLY A 1 136 ? 28.068 4.576 44.761 1.00 21.42 1119 GLY A CA 1
ATOM 922 C C . GLY A 1 136 ? 28.985 3.410 44.446 1.00 21.92 1119 GLY A C 1
ATOM 923 O O . GLY A 1 136 ? 28.875 2.351 45.069 1.00 19.73 1119 GLY A O 1
ATOM 924 N N . ILE A 1 137 ? 29.874 3.579 43.469 1.00 20.63 1120 ILE A N 1
ATOM 925 C CA . ILE A 1 137 ? 30.804 2.511 43.121 1.00 19.46 1120 ILE A CA 1
ATOM 926 C C . ILE A 1 137 ? 32.210 3.065 42.972 1.00 21.95 1120 ILE A C 1
ATOM 927 O O . ILE A 1 137 ? 32.414 4.138 42.393 1.00 21.37 1120 ILE A O 1
ATOM 932 N N . HIS A 1 138 ? 33.178 2.325 43.495 1.00 20.74 1121 HIS A N 1
ATOM 933 C CA . HIS A 1 138 ? 34.575 2.721 43.408 1.00 22.67 1121 HIS A CA 1
ATOM 934 C C . HIS A 1 138 ? 35.457 1.483 43.294 1.00 23.41 1121 HIS A C 1
ATOM 935 O O . HIS A 1 138 ? 35.127 0.417 43.824 1.00 24.07 1121 HIS A O 1
ATOM 942 N N . GLN A 1 139 ? 36.568 1.620 42.579 1.00 23.82 1122 GLN A N 1
ATOM 943 C CA . GLN A 1 139 ? 37.505 0.517 42.419 1.00 24.09 1122 GLN A CA 1
ATOM 944 C C . GLN A 1 139 ? 38.861 0.972 42.919 1.00 24.77 1122 GLN A C 1
ATOM 945 O O . GLN A 1 139 ? 39.326 2.057 42.582 1.00 24.30 1122 GLN A O 1
ATOM 951 N N . GLY A 1 140 ? 39.491 0.142 43.737 1.00 24.92 1123 GLY A N 1
ATOM 952 C CA . GLY A 1 140 ? 40.788 0.498 44.269 1.00 23.13 1123 GLY A CA 1
ATOM 953 C C . GLY A 1 140 ? 41.312 -0.590 45.172 1.00 22.73 1123 GLY A C 1
ATOM 954 O O . GLY A 1 140 ? 40.647 -1.604 45.382 1.00 21.77 1123 GLY A O 1
ATOM 955 N N . MET A 1 141 ? 42.512 -0.385 45.699 1.00 23.44 1124 MET A N 1
ATOM 956 C CA . MET A 1 141 ? 43.124 -1.354 46.595 1.00 24.86 1124 MET A CA 1
ATOM 957 C C . MET A 1 141 ? 42.399 -1.360 47.928 1.00 23.56 1124 MET A C 1
ATOM 958 O O . MET A 1 141 ? 42.018 -0.316 48.447 1.00 22.11 1124 MET A O 1
ATOM 963 N N . ALA A 1 142 ? 42.208 -2.550 48.477 1.00 23.92 1125 ALA A N 1
ATOM 964 C CA . ALA A 1 142 ? 41.556 -2.695 49.766 1.00 22.95 1125 ALA A CA 1
ATOM 965 C C . ALA A 1 142 ? 42.077 -3.968 50.411 1.00 22.49 1125 ALA A C 1
ATOM 966 O O . ALA A 1 142 ? 42.573 -4.871 49.723 1.00 22.18 1125 ALA A O 1
ATOM 968 N N . VAL A 1 143 ? 41.997 -4.029 51.733 1.00 20.96 1126 VAL A N 1
ATOM 969 C CA . VAL A 1 143 ? 42.436 -5.217 52.447 1.00 20.96 1126 VAL A CA 1
ATOM 970 C C . VAL A 1 143 ? 41.166 -6.039 52.565 1.00 18.69 1126 VAL A C 1
ATOM 971 O O . VAL A 1 143 ? 40.191 -5.597 53.171 1.00 18.80 1126 VAL A O 1
ATOM 975 N N . VAL A 1 144 ? 41.171 -7.220 51.957 1.00 20.68 1127 VAL A N 1
ATOM 976 C CA . VAL A 1 144 ? 40.001 -8.091 51.954 1.00 21.91 1127 VAL A CA 1
ATOM 977 C C . VAL A 1 144 ? 40.250 -9.410 52.675 1.00 22.38 1127 VAL A C 1
ATOM 978 O O . VAL A 1 144 ? 41.352 -9.955 52.630 1.00 23.13 1127 VAL A O 1
ATOM 982 N N . GLY A 1 145 ? 39.213 -9.915 53.337 1.00 23.15 1128 GLY A N 1
ATOM 983 C CA . GLY A 1 145 ? 39.325 -11.163 54.072 1.00 23.45 1128 GLY A CA 1
ATOM 984 C C . GLY A 1 145 ? 38.498 -11.159 55.345 1.00 22.29 1128 GLY A C 1
ATOM 985 O O . GLY A 1 145 ? 37.589 -10.351 55.510 1.00 21.12 1128 GLY A O 1
ATOM 986 N N . LEU A 1 146 ? 38.808 -12.070 56.256 1.00 23.15 1129 LEU A N 1
ATOM 987 C CA . LEU A 1 146 ? 38.076 -12.142 57.507 1.00 23.67 1129 LEU A CA 1
ATOM 988 C C . LEU A 1 146 ? 38.651 -11.159 58.521 1.00 22.83 1129 LEU A C 1
ATOM 989 O O . LEU A 1 146 ? 39.855 -11.143 58.772 1.00 22.17 1129 LEU A O 1
ATOM 994 N N . PHE A 1 147 ? 37.789 -10.324 59.088 1.00 21.72 1130 PHE A N 1
ATOM 995 C CA . PHE A 1 147 ? 38.229 -9.374 60.097 1.00 21.82 1130 PHE A CA 1
ATOM 996 C C . PHE A 1 147 ? 37.483 -9.650 61.388 1.00 21.92 1130 PHE A C 1
ATOM 997 O O . PHE A 1 147 ? 36.297 -9.970 61.367 1.00 21.28 1130 PHE A O 1
ATOM 1005 N N . GLY A 1 148 ? 38.191 -9.536 62.506 1.00 21.63 1131 GLY A N 1
ATOM 1006 C CA . GLY A 1 148 ? 37.578 -9.775 63.800 1.00 23.34 1131 GLY A CA 1
ATOM 1007 C C . GLY A 1 148 ? 38.499 -10.588 64.686 1.00 22.43 1131 GLY A C 1
ATOM 1008 O O . GLY A 1 148 ? 39.703 -10.351 64.722 1.00 23.29 1131 GLY A O 1
ATOM 1009 N N . SER A 1 149 ? 37.933 -11.552 65.401 1.00 23.73 1132 SER A N 1
ATOM 1010 C CA . SER A 1 149 ? 38.715 -12.401 66.289 1.00 24.27 1132 SER A CA 1
ATOM 1011 C C . SER A 1 149 ? 38.177 -13.818 66.210 1.00 26.01 1132 SER A C 1
ATOM 1012 O O . SER A 1 149 ? 37.208 -14.089 65.497 1.00 23.71 1132 SER A O 1
ATOM 1015 N N . GLN A 1 150 ? 38.806 -14.716 66.960 1.00 27.56 1133 GLN A N 1
ATOM 1016 C CA . GLN A 1 150 ? 38.378 -16.104 66.995 1.00 30.37 1133 GLN A CA 1
ATOM 1017 C C . GLN A 1 150 ? 36.928 -16.194 67.466 1.00 29.57 1133 GLN A C 1
ATOM 1018 O O . GLN A 1 150 ? 36.195 -17.094 67.057 1.00 30.11 1133 GLN A O 1
ATOM 1024 N N . GLU A 1 151 ? 36.511 -15.251 68.308 1.00 28.08 1134 GLU A N 1
ATOM 1025 C CA . GLU A 1 151 ? 35.145 -15.252 68.828 1.00 27.08 1134 GLU A CA 1
ATOM 1026 C C . GLU A 1 151 ? 34.114 -14.794 67.806 1.00 26.61 1134 GLU A C 1
ATOM 1027 O O . GLU A 1 151 ? 32.958 -15.204 67.859 1.00 26.20 1134 GLU A O 1
ATOM 1033 N N . ARG A 1 152 ? 34.526 -13.933 66.883 1.00 25.01 1135 ARG A N 1
ATOM 1034 C CA . ARG A 1 152 ? 33.607 -13.433 65.871 1.00 24.91 1135 ARG A CA 1
ATOM 1035 C C . ARG A 1 152 ? 34.359 -12.695 64.774 1.00 25.84 1135 ARG A C 1
ATOM 1036 O O . ARG A 1 152 ? 35.143 -11.778 65.042 1.00 23.62 1135 ARG A O 1
ATOM 1044 N N . SER A 1 153 ? 34.114 -13.114 63.538 1.00 25.98 1136 SER A N 1
ATOM 1045 C CA . SER A 1 153 ? 34.765 -12.517 62.383 1.00 28.06 1136 SER A CA 1
ATOM 1046 C C . SER A 1 153 ? 33.886 -12.659 61.153 1.00 27.21 1136 SER A C 1
ATOM 1047 O O . SER A 1 153 ? 33.210 -13.672 60.974 1.00 28.04 1136 SER A O 1
ATOM 1050 N N . ASP A 1 154 ? 33.898 -11.629 60.315 1.00 24.64 1137 ASP A N 1
ATOM 1051 C CA . ASP A 1 154 ? 33.126 -11.615 59.083 1.00 23.17 1137 ASP A CA 1
ATOM 1052 C C . ASP A 1 154 ? 34.015 -11.174 57.929 1.00 21.14 1137 ASP A C 1
ATOM 1053 O O . ASP A 1 154 ? 34.992 -10.451 58.118 1.00 18.36 1137 ASP A O 1
ATOM 1058 N N . PHE A 1 155 ? 33.659 -11.629 56.738 1.00 19.81 1138 PHE A N 1
ATOM 1059 C CA . PHE A 1 155 ? 34.385 -11.308 55.520 1.00 20.53 1138 PHE A CA 1
ATOM 1060 C C . PHE A 1 155 ? 33.922 -9.945 55.026 1.00 19.19 1138 PHE A C 1
ATOM 1061 O O . PHE A 1 155 ? 32.726 -9.716 54.864 1.00 19.84 1138 PHE A O 1
ATOM 1069 N N . THR A 1 156 ? 34.865 -9.040 54.788 1.00 18.85 1139 THR A N 1
ATOM 1070 C CA . THR A 1 156 ? 34.526 -7.711 54.295 1.00 16.40 1139 THR A CA 1
ATOM 1071 C C . THR A 1 156 ? 35.771 -7.090 53.673 1.00 16.82 1139 THR A C 1
ATOM 1072 O O . THR A 1 156 ? 36.803 -7.744 53.560 1.00 15.44 1139 THR A O 1
ATOM 1076 N N . ALA A 1 157 ? 35.662 -5.833 53.257 1.00 15.99 1140 ALA A N 1
ATOM 1077 C CA . ALA A 1 157 ? 36.796 -5.121 52.675 1.00 15.82 1140 ALA A CA 1
ATOM 1078 C C . ALA A 1 157 ? 37.030 -3.884 53.545 1.00 14.89 1140 ALA A C 1
ATOM 1079 O O . ALA A 1 157 ? 36.079 -3.259 54.014 1.00 15.64 1140 ALA A O 1
ATOM 1081 N N . ILE A 1 158 ? 38.295 -3.533 53.745 1.00 15.65 1141 ILE A N 1
ATOM 1082 C CA . ILE A 1 158 ? 38.651 -2.409 54.601 1.00 15.64 1141 ILE A CA 1
ATOM 1083 C C . ILE A 1 158 ? 39.633 -1.439 53.967 1.00 17.83 1141 ILE A C 1
ATOM 1084 O O . ILE A 1 158 ? 40.554 -1.845 53.251 1.00 16.48 1141 ILE A O 1
ATOM 1089 N N . GLY A 1 159 ? 39.446 -0.153 54.251 1.00 18.40 1142 GLY A N 1
ATOM 1090 C CA . GLY A 1 159 ? 40.368 0.843 53.730 1.00 17.93 1142 GLY A CA 1
ATOM 1091 C C . GLY A 1 159 ? 39.742 2.053 53.071 1.00 19.10 1142 GLY A C 1
ATOM 1092 O O . GLY A 1 159 ? 38.541 2.087 52.837 1.00 18.82 1142 GLY A O 1
ATOM 1093 N N . PRO A 1 160 ? 40.554 3.078 52.769 1.00 19.86 1143 PRO A N 1
ATOM 1094 C CA . PRO A 1 160 ? 40.120 4.319 52.125 1.00 19.40 1143 PRO A CA 1
ATOM 1095 C C . PRO A 1 160 ? 39.254 4.069 50.887 1.00 18.09 1143 PRO A C 1
ATOM 1096 O O . PRO A 1 160 ? 38.284 4.785 50.652 1.00 19.85 1143 PRO A O 1
ATOM 1100 N N . SER A 1 161 ? 39.601 3.051 50.101 1.00 18.11 1144 SER A N 1
ATOM 1101 C CA . SER A 1 161 ? 38.832 2.724 48.897 1.00 18.20 1144 SER A CA 1
ATOM 1102 C C . SER A 1 161 ? 37.380 2.389 49.234 1.00 18.43 1144 SER A C 1
ATOM 1103 O O . SER A 1 161 ? 36.460 2.725 48.484 1.00 16.55 1144 SER A O 1
ATOM 1106 N N . VAL A 1 162 ? 37.184 1.719 50.364 1.00 17.85 1145 VAL A N 1
ATOM 1107 C CA . VAL A 1 162 ? 35.847 1.342 50.798 1.00 18.10 1145 VAL A CA 1
ATOM 1108 C C . VAL A 1 162 ? 35.127 2.580 51.315 1.00 18.60 1145 VAL A C 1
ATOM 1109 O O . VAL A 1 162 ? 33.935 2.772 51.049 1.00 18.86 1145 VAL A O 1
ATOM 1113 N N . ASN A 1 163 ? 35.862 3.423 52.035 1.00 17.58 1146 ASN A N 1
ATOM 1114 C CA . ASN A 1 163 ? 35.296 4.643 52.593 1.00 20.62 1146 ASN A CA 1
ATOM 1115 C C . ASN A 1 163 ? 34.782 5.540 51.466 1.00 22.32 1146 ASN A C 1
ATOM 1116 O O . ASN A 1 163 ? 33.706 6.135 51.573 1.00 23.74 1146 ASN A O 1
ATOM 1121 N N . ILE A 1 164 ? 35.559 5.630 50.388 1.00 21.48 1147 ILE A N 1
ATOM 1122 C CA . ILE A 1 164 ? 35.207 6.451 49.232 1.00 20.49 1147 ILE A CA 1
ATOM 1123 C C . ILE A 1 164 ? 33.925 5.978 48.560 1.00 21.46 1147 ILE A C 1
ATOM 1124 O O . ILE A 1 164 ? 33.057 6.785 48.232 1.00 23.01 1147 ILE A O 1
ATOM 1129 N N . ALA A 1 165 ? 33.807 4.670 48.352 1.00 20.90 1148 ALA A N 1
ATOM 1130 C CA . ALA A 1 165 ? 32.616 4.108 47.729 1.00 20.05 1148 ALA A CA 1
ATOM 1131 C C . ALA A 1 165 ? 31.382 4.466 48.555 1.00 19.68 1148 ALA A C 1
ATOM 1132 O O . ALA A 1 165 ? 30.312 4.751 48.011 1.00 19.26 1148 ALA A O 1
ATOM 1134 N N . ALA A 1 166 ? 31.538 4.450 49.873 1.00 21.04 1149 ALA A N 1
ATOM 1135 C CA . ALA A 1 166 ? 30.439 4.773 50.769 1.00 20.00 1149 ALA A CA 1
ATOM 1136 C C . ALA A 1 166 ? 30.070 6.244 50.643 1.00 21.21 1149 ALA A C 1
ATOM 1137 O O . ALA A 1 166 ? 28.894 6.598 50.629 1.00 19.00 1149 ALA A O 1
ATOM 1139 N N . ARG A 1 167 ? 31.088 7.096 50.554 1.00 24.48 1150 ARG A N 1
ATOM 1140 C CA . ARG A 1 167 ? 30.878 8.531 50.435 1.00 25.96 1150 ARG A CA 1
ATOM 1141 C C . ARG A 1 167 ? 30.252 8.912 49.092 1.00 24.93 1150 ARG A C 1
ATOM 1142 O O . ARG A 1 167 ? 29.432 9.824 49.028 1.00 26.20 1150 ARG A O 1
ATOM 1150 N N . LEU A 1 168 ? 30.623 8.217 48.023 1.00 25.49 1151 LEU A N 1
ATOM 1151 C CA . LEU A 1 168 ? 30.044 8.511 46.713 1.00 25.30 1151 LEU A CA 1
ATOM 1152 C C . LEU A 1 168 ? 28.543 8.220 46.719 1.00 24.37 1151 LEU A C 1
ATOM 1153 O O . LEU A 1 168 ? 27.749 8.970 46.142 1.00 22.08 1151 LEU A O 1
ATOM 1158 N N . GLN A 1 169 ? 28.150 7.131 47.377 1.00 22.43 1152 GLN A N 1
ATOM 1159 C CA . GLN A 1 169 ? 26.738 6.771 47.436 1.00 22.09 1152 GLN A CA 1
ATOM 1160 C C . GLN A 1 169 ? 25.939 7.813 48.212 1.00 21.08 1152 GLN A C 1
ATOM 1161 O O . GLN A 1 169 ? 24.806 8.124 47.858 1.00 22.93 1152 GLN A O 1
ATOM 1167 N N . GLU A 1 170 ? 26.537 8.369 49.257 1.00 22.32 1153 GLU A N 1
ATOM 1168 C CA . GLU A 1 170 ? 25.845 9.359 50.074 1.00 25.09 1153 GLU A CA 1
ATOM 1169 C C . GLU A 1 170 ? 25.866 10.769 49.487 1.00 25.43 1153 GLU A C 1
ATOM 1170 O O . GLU A 1 170 ? 25.138 11.642 49.949 1.00 26.53 1153 GLU A O 1
ATOM 1176 N N . ALA A 1 171 ? 26.689 10.983 48.466 1.00 26.84 1154 ALA A N 1
ATOM 1177 C CA . ALA A 1 171 ? 26.808 12.292 47.827 1.00 28.27 1154 ALA A CA 1
ATOM 1178 C C . ALA A 1 171 ? 25.945 12.455 46.579 1.00 28.82 1154 ALA A C 1
ATOM 1179 O O . ALA A 1 171 ? 25.513 13.560 46.253 1.00 30.54 1154 ALA A O 1
ATOM 1181 N N . THR A 1 172 ? 25.692 11.356 45.880 1.00 28.99 1155 THR A N 1
ATOM 1182 C CA . THR A 1 172 ? 24.907 11.408 44.656 1.00 28.40 1155 THR A CA 1
ATOM 1183 C C . THR A 1 172 ? 23.427 11.720 44.905 1.00 30.07 1155 THR A C 1
ATOM 1184 O O . THR A 1 172 ? 22.917 11.543 46.012 1.00 30.82 1155 THR A O 1
ATOM 1188 N N . ALA A 1 173 ? 22.746 12.197 43.869 1.00 30.63 1156 ALA A N 1
ATOM 1189 C CA . ALA A 1 173 ? 21.339 12.565 43.974 1.00 30.67 1156 ALA A CA 1
ATOM 1190 C C . ALA A 1 173 ? 20.391 11.372 43.976 1.00 31.37 1156 ALA A C 1
ATOM 1191 O O . ALA A 1 173 ? 20.780 10.252 43.643 1.00 30.66 1156 ALA A O 1
ATOM 1193 N N . PRO A 1 174 ? 19.123 11.603 44.357 1.00 32.02 1157 PRO A N 1
ATOM 1194 C CA . PRO A 1 174 ? 18.110 10.546 44.398 1.00 31.76 1157 PRO A CA 1
ATOM 1195 C C . PRO A 1 174 ? 17.983 9.808 43.070 1.00 30.06 1157 PRO A C 1
ATOM 1196 O O . PRO A 1 174 ? 18.035 10.415 42.001 1.00 30.77 1157 PRO A O 1
ATOM 1200 N N . ASN A 1 175 ? 17.820 8.491 43.152 1.00 29.46 1158 ASN A N 1
ATOM 1201 C CA . ASN A 1 175 ? 17.678 7.644 41.972 1.00 28.15 1158 ASN A CA 1
ATOM 1202 C C . ASN A 1 175 ? 18.812 7.809 40.963 1.00 26.68 1158 ASN A C 1
ATOM 1203 O O . ASN A 1 175 ? 18.572 8.001 39.778 1.00 27.29 1158 ASN A O 1
ATOM 1208 N N . SER A 1 176 ? 20.052 7.732 41.438 1.00 26.06 1159 SER A N 1
ATOM 1209 C CA . SER A 1 176 ? 21.201 7.859 40.547 1.00 25.89 1159 SER A CA 1
ATOM 1210 C C . SER A 1 176 ? 22.355 6.958 40.975 1.00 25.90 1159 SER A C 1
ATOM 1211 O O . SER A 1 176 ? 22.400 6.474 42.111 1.00 25.61 1159 SER A O 1
ATOM 1214 N N . ILE A 1 177 ? 23.277 6.743 40.044 1.00 23.98 1160 ILE A N 1
ATOM 1215 C CA . ILE A 1 177 ? 24.451 5.916 40.264 1.00 23.30 1160 ILE A CA 1
ATOM 1216 C C . ILE A 1 177 ? 25.690 6.776 40.029 1.00 24.26 1160 ILE A C 1
ATOM 1217 O O . ILE A 1 177 ? 25.846 7.368 38.958 1.00 24.56 1160 ILE A O 1
ATOM 1222 N N . MET A 1 178 ? 26.568 6.839 41.026 1.00 24.12 1161 MET A N 1
ATOM 1223 C CA . MET A 1 178 ? 27.783 7.637 40.917 1.00 23.24 1161 MET A CA 1
ATOM 1224 C C . MET A 1 178 ? 29.032 6.775 41.073 1.00 23.45 1161 MET A C 1
ATOM 1225 O O . MET A 1 178 ? 29.145 5.997 42.016 1.00 21.71 1161 MET A O 1
ATOM 1230 N N . VAL A 1 179 ? 29.973 6.923 40.146 1.00 21.74 1162 VAL A N 1
ATOM 1231 C CA . VAL A 1 179 ? 31.203 6.151 40.184 1.00 22.82 1162 VAL A CA 1
ATOM 1232 C C . VAL A 1 179 ? 32.429 7.054 40.157 1.00 25.05 1162 VAL A C 1
ATOM 1233 O O . VAL A 1 179 ? 32.338 8.234 39.815 1.00 24.22 1162 VAL A O 1
ATOM 1237 N N . SER A 1 180 ? 33.572 6.489 40.530 1.00 24.95 1163 SER A N 1
ATOM 1238 C CA . SER A 1 180 ? 34.827 7.229 40.538 1.00 27.02 1163 SER A CA 1
ATOM 1239 C C . SER A 1 180 ? 35.478 7.127 39.160 1.00 27.12 1163 SER A C 1
ATOM 1240 O O . SER A 1 180 ? 35.026 6.364 38.301 1.00 27.76 1163 SER A O 1
ATOM 1243 N N . ALA A 1 181 ? 36.549 7.886 38.960 1.00 28.43 1164 ALA A N 1
ATOM 1244 C CA . ALA A 1 181 ? 37.260 7.878 37.690 1.00 28.38 1164 ALA A CA 1
ATOM 1245 C C . ALA A 1 181 ? 37.825 6.489 37.399 1.00 29.16 1164 ALA A C 1
ATOM 1246 O O . ALA A 1 181 ? 37.895 6.066 36.247 1.00 27.38 1164 ALA A O 1
ATOM 1248 N N . MET A 1 182 ? 38.220 5.781 38.453 1.00 28.85 1165 MET A N 1
ATOM 1249 C CA . MET A 1 182 ? 38.773 4.436 38.314 1.00 28.43 1165 MET A CA 1
ATOM 1250 C C . MET A 1 182 ? 37.738 3.495 37.702 1.00 27.50 1165 MET A C 1
ATOM 1251 O O . MET A 1 182 ? 38.080 2.566 36.960 1.00 26.75 1165 MET A O 1
ATOM 1256 N N . VAL A 1 183 ? 36.469 3.733 38.023 1.00 23.86 1166 VAL A N 1
ATOM 1257 C CA . VAL A 1 183 ? 35.390 2.908 37.495 1.00 22.33 1166 VAL A CA 1
ATOM 1258 C C . VAL A 1 183 ? 34.994 3.372 36.092 1.00 22.19 1166 VAL A C 1
ATOM 1259 O O . VAL A 1 183 ? 34.841 2.559 35.174 1.00 20.50 1166 VAL A O 1
ATOM 1263 N N . ALA A 1 184 ? 34.835 4.684 35.937 1.00 22.37 1167 ALA A N 1
ATOM 1264 C CA . ALA A 1 184 ? 34.439 5.287 34.662 1.00 24.90 1167 ALA A CA 1
ATOM 1265 C C . ALA A 1 184 ? 35.309 4.891 33.465 1.00 26.27 1167 ALA A C 1
ATOM 1266 O O . ALA A 1 184 ? 34.801 4.692 32.357 1.00 26.22 1167 ALA A O 1
ATOM 1268 N N . GLN A 1 185 ? 36.615 4.777 33.688 1.00 25.93 1168 GLN A N 1
ATOM 1269 C CA . GLN A 1 185 ? 37.541 4.424 32.621 1.00 27.60 1168 GLN A CA 1
ATOM 1270 C C . GLN A 1 185 ? 37.112 3.177 31.849 1.00 28.54 1168 GLN A C 1
ATOM 1271 O O . GLN A 1 185 ? 37.570 2.947 30.730 1.00 27.57 1168 GLN A O 1
ATOM 1277 N N . TYR A 1 186 ? 36.234 2.371 32.441 1.00 27.88 1169 TYR A N 1
ATOM 1278 C CA . TYR A 1 186 ? 35.760 1.164 31.768 1.00 28.57 1169 TYR A CA 1
ATOM 1279 C C . TYR A 1 186 ? 34.372 1.354 31.172 1.00 27.85 1169 TYR A C 1
ATOM 1280 O O . TYR A 1 186 ? 33.844 0.458 30.515 1.00 29.00 1169 TYR A O 1
ATOM 1289 N N . VAL A 1 187 ? 33.781 2.521 31.390 1.00 27.56 1170 VAL A N 1
ATOM 1290 C CA . VAL A 1 187 ? 32.433 2.778 30.891 1.00 28.76 1170 VAL A CA 1
ATOM 1291 C C . VAL A 1 187 ? 32.390 3.627 29.627 1.00 29.54 1170 VAL A C 1
ATOM 1292 O O . VAL A 1 187 ? 33.016 4.682 29.562 1.00 29.37 1170 VAL A O 1
ATOM 1296 N N . PRO A 1 188 ? 31.652 3.174 28.597 1.00 31.17 1171 PRO A N 1
ATOM 1297 C CA . PRO A 1 188 ? 31.577 3.968 27.364 1.00 32.36 1171 PRO A CA 1
ATOM 1298 C C . PRO A 1 188 ? 31.314 5.429 27.733 1.00 32.62 1171 PRO A C 1
ATOM 1299 O O . PRO A 1 188 ? 30.439 5.721 28.544 1.00 31.74 1171 PRO A O 1
ATOM 1303 N N . ASP A 1 189 ? 32.086 6.335 27.143 1.00 32.94 1172 ASP A N 1
ATOM 1304 C CA . ASP A 1 189 ? 31.976 7.759 27.436 1.00 34.78 1172 ASP A CA 1
ATOM 1305 C C . ASP 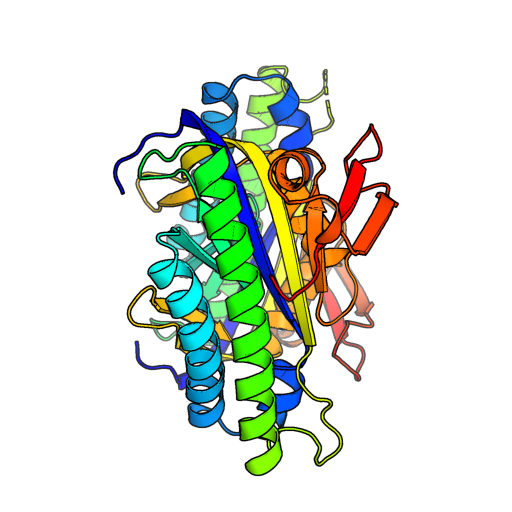A 1 189 ? 30.570 8.339 27.307 1.00 35.14 1172 ASP A C 1
ATOM 1306 O O . ASP A 1 189 ? 30.192 9.217 28.080 1.00 35.25 1172 ASP A O 1
ATOM 1311 N N . GLU A 1 190 ? 29.802 7.858 26.334 1.00 35.79 1173 GLU A N 1
ATOM 1312 C CA . GLU A 1 190 ? 28.440 8.350 26.130 1.00 38.82 1173 GLU A CA 1
ATOM 1313 C C . GLU A 1 190 ? 27.490 7.918 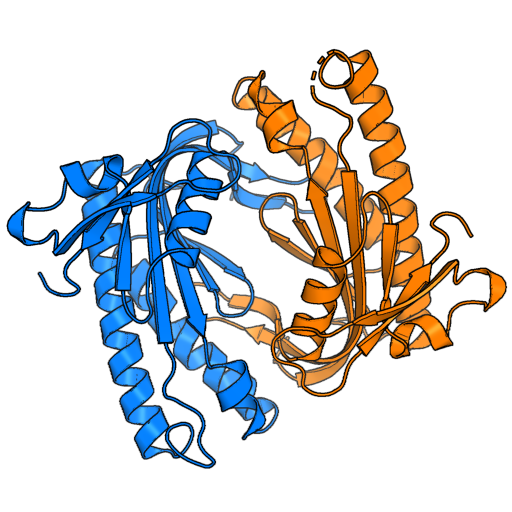27.246 1.00 37.71 1173 GLU A C 1
ATOM 1314 O O . GLU A 1 190 ? 26.407 8.481 27.399 1.00 37.19 1173 GLU A O 1
ATOM 1320 N N . GLU A 1 191 ? 27.899 6.918 28.020 1.00 37.04 1174 GLU A N 1
ATOM 1321 C CA . GLU A 1 191 ? 27.088 6.431 29.128 1.00 36.76 1174 GLU A CA 1
ATOM 1322 C C . GLU A 1 191 ? 27.369 7.226 30.403 1.00 36.89 1174 GLU A C 1
ATOM 1323 O O . GLU A 1 191 ? 26.808 6.936 31.461 1.00 35.31 1174 GLU A O 1
ATOM 1329 N N . ILE A 1 192 ? 28.234 8.232 30.298 1.00 37.34 1175 ILE A N 1
ATOM 1330 C CA . ILE A 1 192 ? 28.577 9.072 31.446 1.00 39.25 1175 ILE A CA 1
ATOM 1331 C C . ILE A 1 192 ? 27.760 10.359 31.387 1.00 40.63 1175 ILE A C 1
ATOM 1332 O O . ILE A 1 192 ? 28.085 11.272 30.631 1.00 40.95 1175 ILE A O 1
ATOM 1337 N N . ILE A 1 193 ? 26.704 10.427 32.192 1.00 42.20 1176 ILE A N 1
ATOM 1338 C CA . ILE A 1 193 ? 25.821 11.593 32.221 1.00 43.85 1176 ILE A CA 1
ATOM 1339 C C . ILE A 1 193 ? 26.466 12.892 32.692 1.00 44.79 1176 ILE A C 1
ATOM 1340 O O . ILE A 1 193 ? 26.298 13.934 32.062 1.00 46.71 1176 ILE A O 1
ATOM 1345 N N . LYS A 1 194 ? 27.184 12.838 33.807 1.00 45.04 1177 LYS A N 1
ATOM 1346 C CA . LYS A 1 194 ? 27.816 14.037 34.339 1.00 46.81 1177 LYS A CA 1
ATOM 1347 C C . LYS A 1 194 ? 29.169 13.777 34.983 1.00 47.53 1177 LYS A C 1
ATOM 1348 O O . LYS A 1 194 ? 29.405 12.718 35.559 1.00 46.07 1177 LYS A O 1
ATOM 1354 N N . ARG A 1 195 ? 30.049 14.767 34.879 1.00 49.40 1178 ARG A N 1
ATOM 1355 C CA . ARG A 1 195 ? 31.381 14.689 35.458 1.00 51.48 1178 ARG A CA 1
ATOM 1356 C C . ARG A 1 195 ? 31.602 15.955 36.270 1.00 52.80 1178 ARG A C 1
ATOM 1357 O O . ARG A 1 195 ? 31.384 17.059 35.773 1.00 53.51 1178 ARG A O 1
ATOM 1365 N N . GLU A 1 196 ? 32.023 15.796 37.521 1.00 53.66 1179 GLU A N 1
ATOM 1366 C CA . GLU A 1 196 ? 32.266 16.943 38.391 1.00 54.57 1179 GLU A CA 1
ATOM 1367 C C . GLU A 1 196 ? 33.153 16.563 39.571 1.00 54.82 1179 GLU A C 1
ATOM 1368 O O . GLU A 1 196 ? 33.165 15.411 40.008 1.00 54.51 1179 GLU A O 1
ATOM 1374 N N . PHE A 1 197 ? 33.903 17.534 40.081 1.00 55.25 1180 PHE A N 1
ATOM 1375 C CA . PHE A 1 197 ? 34.781 17.288 41.215 1.00 54.77 1180 PHE A CA 1
ATOM 1376 C C . PHE A 1 197 ? 34.066 17.598 42.520 1.00 54.27 1180 PHE A C 1
ATOM 1377 O O . PHE A 1 197 ? 33.458 18.657 42.677 1.00 54.10 1180 PHE A O 1
ATOM 1385 N N . LEU A 1 198 ? 34.140 16.655 43.451 1.00 53.87 1181 LEU A N 1
ATOM 1386 C CA . LEU A 1 198 ? 33.515 16.809 44.756 1.00 53.47 1181 LEU A CA 1
ATOM 1387 C C . LEU A 1 198 ? 34.554 16.494 45.822 1.00 53.33 1181 LEU A C 1
ATOM 1388 O O . LEU A 1 198 ? 35.434 15.660 45.610 1.00 52.49 1181 LEU A O 1
ATOM 1393 N N . GLU A 1 199 ? 34.461 17.168 46.963 1.00 53.57 1182 GLU A N 1
ATOM 1394 C CA . GLU A 1 199 ? 35.396 16.922 48.049 1.00 54.23 1182 GLU A CA 1
ATOM 1395 C C . GLU A 1 199 ? 34.746 15.969 49.038 1.00 53.19 1182 GLU A C 1
ATOM 1396 O O . GLU A 1 199 ? 33.794 16.329 49.726 1.00 53.44 1182 GLU A O 1
ATOM 1402 N N . LEU A 1 200 ? 35.259 14.746 49.093 1.00 52.26 1183 LEU A N 1
ATOM 1403 C CA . LEU A 1 200 ? 34.724 13.740 49.996 1.00 51.22 1183 LEU A CA 1
ATOM 1404 C C . LEU A 1 200 ? 35.392 13.875 51.358 1.00 51.42 1183 LEU A C 1
ATOM 1405 O O . LEU A 1 200 ? 36.525 14.347 51.457 1.00 50.94 1183 LEU A O 1
ATOM 1410 N N . LYS A 1 201 ? 34.684 13.467 52.406 1.00 52.22 1184 LYS A N 1
ATOM 1411 C CA . LYS A 1 201 ? 35.218 13.551 53.759 1.00 52.97 1184 LYS A CA 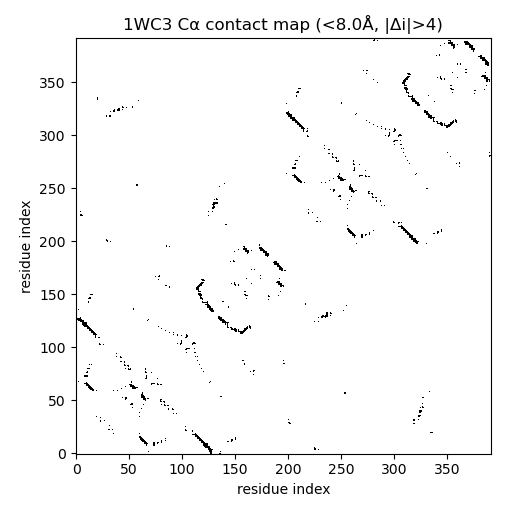1
ATOM 1412 C C . LYS A 1 201 ? 36.534 12.793 53.877 1.00 53.95 1184 LYS A C 1
ATOM 1413 O O . LYS A 1 201 ? 36.757 11.802 53.183 1.00 53.48 1184 LYS A O 1
ATOM 1419 N N . GLY A 1 202 ? 37.407 13.276 54.753 1.00 56.00 1185 GLY A N 1
ATOM 1420 C CA . GLY A 1 202 ? 38.691 12.632 54.965 1.00 58.42 1185 GLY A CA 1
ATOM 1421 C C . GLY A 1 202 ? 39.564 12.505 53.732 1.00 59.90 1185 GLY A C 1
ATOM 1422 O O . GLY A 1 202 ? 40.648 11.923 53.795 1.00 60.84 1185 GLY A O 1
ATOM 1423 N N . ILE A 1 203 ? 39.105 13.049 52.612 1.00 61.06 1186 ILE A N 1
ATOM 1424 C CA . ILE A 1 203 ? 39.865 12.980 51.372 1.00 62.20 1186 ILE A CA 1
ATOM 1425 C C . ILE A 1 203 ? 40.619 14.280 51.107 1.00 62.65 1186 ILE A C 1
ATOM 1426 O O . ILE A 1 203 ? 40.019 15.352 51.011 1.00 62.50 1186 ILE A O 1
ATOM 1431 N N . ASP A 1 204 ? 41.939 14.176 50.992 1.00 63.36 1187 ASP A N 1
ATOM 1432 C CA . ASP A 1 204 ? 42.782 15.335 50.730 1.00 63.83 1187 ASP A CA 1
ATOM 1433 C C . ASP A 1 204 ? 42.559 15.868 49.314 1.00 63.76 1187 ASP A C 1
ATOM 1434 O O . ASP A 1 204 ? 42.215 17.036 49.120 1.00 63.66 1187 ASP A O 1
ATOM 1439 N N . GLU A 1 205 ? 42.767 15.000 48.329 1.00 63.69 1188 GLU A N 1
ATOM 1440 C CA . GLU A 1 205 ? 42.598 15.362 46.925 1.00 63.37 1188 GLU A CA 1
ATOM 1441 C C . GLU A 1 205 ? 41.142 15.181 46.519 1.00 62.21 1188 GLU A C 1
ATOM 1442 O O . GLU A 1 205 ? 40.583 14.095 46.675 1.00 62.41 1188 GLU A O 1
ATOM 1448 N N . PRO A 1 206 ? 40.502 16.243 46.002 1.00 60.61 1189 PRO A N 1
ATOM 1449 C CA . PRO A 1 206 ? 39.101 16.104 45.595 1.00 58.96 1189 PRO A CA 1
ATOM 1450 C C . PRO A 1 206 ? 38.976 14.890 44.680 1.00 57.13 1189 PRO A C 1
ATOM 1451 O O . PRO A 1 206 ? 39.970 14.434 44.118 1.00 57.55 1189 PRO A O 1
ATOM 1455 N N . VAL A 1 207 ? 37.768 14.364 44.528 1.00 53.75 1190 VAL A N 1
ATOM 1456 C CA . VAL A 1 207 ? 37.583 13.190 43.689 1.00 51.39 1190 VAL A CA 1
ATOM 1457 C C . VAL A 1 207 ? 36.729 13.456 42.456 1.00 50.19 1190 VAL A C 1
ATOM 1458 O O . VAL A 1 207 ? 35.726 14.169 42.518 1.00 50.29 1190 VAL A O 1
ATOM 1462 N N . MET A 1 208 ? 37.144 12.882 41.331 1.00 48.39 1191 MET A N 1
ATOM 1463 C CA . MET A 1 208 ? 36.412 13.026 40.080 1.00 46.42 1191 MET A CA 1
ATOM 1464 C C . MET A 1 208 ? 35.232 12.061 40.106 1.00 43.96 1191 MET A C 1
ATOM 1465 O O . MET A 1 208 ? 35.413 10.843 40.080 1.00 44.68 1191 MET A O 1
ATOM 1470 N N . THR A 1 209 ? 34.024 12.605 40.160 1.00 40.87 1192 THR A N 1
ATOM 1471 C CA . THR A 1 209 ? 32.837 11.766 40.192 1.00 38.72 1192 THR A CA 1
ATOM 1472 C C . THR A 1 209 ? 32.156 11.732 38.833 1.00 37.72 1192 THR A C 1
ATOM 1473 O O . THR A 1 209 ? 32.182 12.710 38.084 1.00 36.26 1192 THR A O 1
ATOM 1477 N N . CYS A 1 210 ? 31.550 10.594 38.517 1.00 34.98 1193 CYS A N 1
ATOM 1478 C CA . CYS A 1 210 ? 30.871 10.428 37.245 1.00 33.31 1193 CYS A CA 1
ATOM 1479 C C . CYS A 1 210 ? 29.523 9.744 37.430 1.00 31.91 1193 CYS A C 1
ATOM 1480 O O . CYS A 1 210 ? 29.448 8.608 37.905 1.00 30.65 1193 CYS A O 1
ATOM 1483 N N . VAL A 1 211 ? 28.457 10.447 37.069 1.00 29.77 1194 VAL A N 1
ATOM 1484 C CA . VAL A 1 211 ? 27.120 9.881 37.169 1.00 28.16 1194 VAL A CA 1
ATOM 1485 C C . VAL A 1 211 ? 26.896 9.098 35.886 1.00 28.52 1194 VAL A C 1
ATOM 1486 O O . VAL A 1 211 ? 27.002 9.651 34.792 1.00 30.84 1194 VAL A O 1
ATOM 1490 N N . ILE A 1 212 ? 26.599 7.811 36.017 1.00 27.37 1195 ILE A N 1
ATOM 1491 C CA . ILE A 1 212 ? 26.380 6.962 34.854 1.00 28.95 1195 ILE A CA 1
ATOM 1492 C C . ILE A 1 212 ? 24.904 6.871 34.486 1.00 28.31 1195 ILE A C 1
ATOM 1493 O O . ILE A 1 212 ? 24.027 6.951 35.344 1.00 28.36 1195 ILE A O 1
ATOM 1498 N N . ASN A 1 213 ? 24.644 6.708 33.197 1.00 28.09 1196 ASN A N 1
ATOM 1499 C CA . ASN A 1 213 ? 23.284 6.601 32.696 1.00 28.58 1196 ASN A CA 1
ATOM 1500 C C . ASN A 1 213 ? 22.677 5.310 33.230 1.00 27.55 1196 ASN A C 1
ATOM 1501 O O . ASN A 1 213 ? 23.270 4.240 33.106 1.00 26.45 1196 ASN A O 1
ATOM 1506 N N . PRO A 1 214 ? 21.488 5.392 33.844 1.00 30.13 1197 PRO A N 1
ATOM 1507 C CA . PRO A 1 214 ? 20.862 4.176 34.369 1.00 31.03 1197 PRO A CA 1
ATOM 1508 C C . PRO A 1 214 ? 20.581 3.138 33.277 1.00 32.72 1197 PRO A C 1
ATOM 1509 O O . PRO A 1 214 ? 20.271 1.984 33.567 1.00 32.95 1197 PRO A O 1
ATOM 1513 N N . ASN A 1 215 ? 20.716 3.553 32.021 1.00 34.64 1198 ASN A N 1
ATOM 1514 C CA . ASN A 1 215 ? 20.480 2.667 30.888 1.00 38.35 1198 ASN A CA 1
ATOM 1515 C C . ASN A 1 215 ? 21.699 2.470 29.994 1.00 39.84 1198 ASN A C 1
ATOM 1516 O O . ASN A 1 215 ? 22.443 3.410 29.708 1.00 39.46 1198 ASN A O 1
ATOM 1521 N N . MET A 1 216 ? 21.881 1.232 29.550 1.00 42.44 1199 MET A N 1
ATOM 1522 C CA . MET A 1 216 ? 22.992 0.859 28.684 1.00 44.50 1199 MET A CA 1
ATOM 1523 C C . MET A 1 216 ? 22.773 1.430 27.279 1.00 45.23 1199 MET A C 1
ATOM 1524 O O . MET A 1 216 ? 21.656 1.929 27.016 1.00 46.38 1199 MET A O 1
ATOM 1529 N N . LEU A 1 217 ? 23.708 1.372 26.453 1.00 44.82 1200 LEU A N 1
ATOM 1530 N N . MET B 1 21 ? 14.264 -17.408 65.295 1.00 51.19 1004 MET B N 1
ATOM 1531 C CA . MET B 1 21 ? 14.901 -16.585 64.223 1.00 51.25 1004 MET B CA 1
ATOM 1532 C C . MET B 1 21 ? 13.890 -15.760 63.436 1.00 49.51 1004 MET B C 1
ATOM 1533 O O . MET B 1 21 ? 14.185 -14.640 63.032 1.00 49.21 1004 MET B O 1
ATOM 1538 N N . ARG B 1 22 ? 12.703 -16.315 63.214 1.00 48.05 1005 ARG B N 1
ATOM 1539 C CA . ARG B 1 22 ? 11.669 -15.614 62.463 1.00 46.47 1005 ARG B CA 1
ATOM 1540 C C . ARG B 1 22 ? 11.382 -14.244 63.087 1.00 44.07 1005 ARG B C 1
ATOM 1541 O O . ARG B 1 22 ? 11.079 -14.145 64.277 1.00 43.86 1005 ARG B O 1
ATOM 1549 N N . PRO B 1 23 ? 11.475 -13.168 62.284 1.00 41.80 1006 PRO B N 1
ATOM 1550 C CA . PRO B 1 23 ? 11.233 -11.792 62.736 1.00 39.09 1006 PRO B CA 1
ATOM 1551 C C . PRO B 1 23 ? 9.951 -11.554 63.530 1.00 36.88 1006 PRO B C 1
ATOM 1552 O O . PRO B 1 23 ? 8.863 -11.959 63.122 1.00 35.13 1006 PRO B O 1
ATOM 1556 N N . GLU B 1 24 ? 10.097 -10.887 64.673 1.00 33.89 1007 GLU B N 1
ATOM 1557 C CA . GLU B 1 24 ? 8.971 -10.578 65.547 1.00 32.78 1007 GLU B CA 1
ATOM 1558 C C . GLU B 1 24 ? 9.236 -9.295 66.332 1.00 30.76 1007 GLU B C 1
ATOM 1559 O O . GLU B 1 24 ? 10.390 -8.923 66.559 1.00 29.90 1007 GLU B O 1
ATOM 1565 N N . PRO B 1 25 ? 8.165 -8.599 66.751 1.00 28.97 1008 PRO B N 1
ATOM 1566 C CA . PRO B 1 25 ? 8.290 -7.354 67.514 1.00 27.06 1008 PRO B CA 1
ATOM 1567 C C . PRO B 1 25 ? 8.722 -7.661 68.943 1.00 26.81 1008 PRO B C 1
ATOM 1568 O O . PRO B 1 25 ? 8.192 -8.573 69.578 1.00 25.25 1008 PRO B O 1
ATOM 1572 N N . ARG B 1 26 ? 9.695 -6.908 69.444 1.00 24.56 1009 ARG B N 1
ATOM 1573 C CA . ARG B 1 26 ? 10.197 -7.141 70.787 1.00 21.98 1009 ARG B CA 1
ATOM 1574 C C . ARG B 1 26 ? 10.880 -5.907 71.365 1.00 19.50 1009 ARG B C 1
ATOM 1575 O O . ARG B 1 26 ? 11.437 -5.099 70.631 1.00 18.36 1009 ARG B O 1
ATOM 1583 N N . LEU B 1 27 ? 10.826 -5.769 72.684 1.00 16.64 1010 LEU B N 1
ATOM 1584 C CA . LEU B 1 27 ? 11.460 -4.643 73.365 1.00 18.01 1010 LEU B CA 1
ATOM 1585 C C . LEU B 1 27 ? 12.918 -5.023 73.567 1.00 17.32 1010 LEU B C 1
ATOM 1586 O O . LEU B 1 27 ? 13.226 -5.980 74.281 1.00 17.53 1010 LEU B O 1
ATOM 1591 N N . ILE B 1 28 ? 13.817 -4.283 72.931 1.00 17.07 1011 ILE B N 1
ATOM 1592 C CA . ILE B 1 28 ? 15.235 -4.587 73.037 1.00 15.69 1011 ILE B CA 1
ATOM 1593 C C . ILE B 1 28 ? 16.046 -3.322 73.263 1.00 14.72 1011 ILE B C 1
ATOM 1594 O O . ILE B 1 28 ? 15.519 -2.213 73.219 1.00 14.20 1011 ILE B O 1
ATOM 1599 N N . THR B 1 29 ? 17.331 -3.506 73.519 1.00 14.54 1012 THR B N 1
ATOM 1600 C CA . THR B 1 29 ? 18.235 -2.392 73.738 1.00 15.04 1012 THR B CA 1
ATOM 1601 C C . THR B 1 29 ? 19.298 -2.514 72.658 1.00 14.62 1012 THR B C 1
ATOM 1602 O O . THR B 1 29 ? 19.919 -3.569 72.500 1.00 14.79 1012 THR B O 1
ATOM 1606 N N . ILE B 1 30 ? 19.492 -1.435 71.907 1.00 13.67 1013 ILE B N 1
ATOM 1607 C CA . ILE B 1 30 ? 20.449 -1.417 70.806 1.00 12.46 1013 ILE B CA 1
ATOM 1608 C C . ILE B 1 30 ? 21.672 -0.568 71.135 1.00 13.04 1013 ILE B C 1
ATOM 1609 O O . ILE B 1 30 ? 21.546 0.569 71.596 1.00 12.78 1013 ILE B O 1
ATOM 1614 N N . LEU B 1 31 ? 22.850 -1.127 70.896 1.00 12.81 1014 LEU B N 1
ATOM 1615 C CA . LEU B 1 31 ? 24.0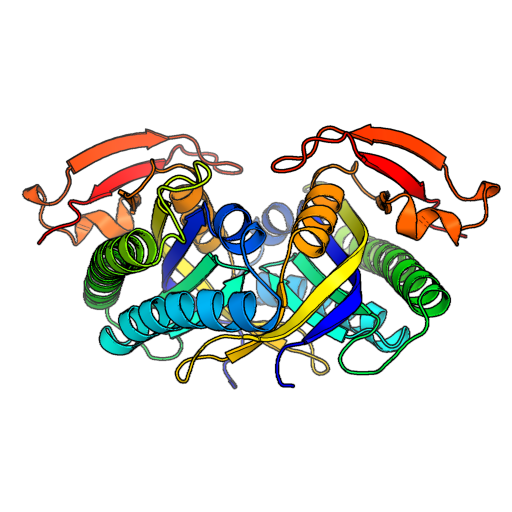99 -0.418 71.145 1.00 14.14 1014 LEU B CA 1
ATOM 1616 C C . LEU B 1 31 ? 24.920 -0.271 69.865 1.00 14.85 1014 LEU B C 1
ATOM 1617 O O . LEU B 1 31 ? 25.173 -1.240 69.147 1.00 13.50 1014 LEU B O 1
ATOM 1622 N N . PHE B 1 32 ? 25.311 0.965 69.571 1.00 14.96 1015 PHE B N 1
ATOM 1623 C CA . PHE B 1 32 ? 26.148 1.255 68.415 1.00 15.94 1015 PHE B CA 1
ATOM 1624 C C . PHE B 1 32 ? 27.376 1.957 68.980 1.00 16.45 1015 PHE B C 1
ATOM 1625 O O . PHE B 1 32 ? 27.257 2.855 69.810 1.00 16.50 1015 PHE B O 1
ATOM 1633 N N . SER B 1 33 ? 28.546 1.530 68.546 1.00 16.04 1016 SER B N 1
ATOM 1634 C CA . SER B 1 33 ? 29.787 2.144 68.979 1.00 18.29 1016 SER B CA 1
ATOM 1635 C C . SER B 1 33 ? 30.606 2.331 67.718 1.00 19.04 1016 SER B C 1
ATOM 1636 O O . SER B 1 33 ? 30.420 1.617 66.728 1.00 18.66 1016 SER B O 1
ATOM 1639 N N . ASP B 1 34 ? 31.503 3.306 67.745 1.00 19.54 1017 ASP B N 1
ATOM 1640 C CA . ASP B 1 34 ? 32.336 3.576 66.593 1.00 19.04 1017 ASP B CA 1
ATOM 1641 C C . ASP B 1 34 ? 33.571 4.299 67.074 1.00 17.52 1017 ASP B C 1
ATOM 1642 O O . ASP B 1 34 ? 33.564 4.918 68.136 1.00 18.63 1017 ASP B O 1
ATOM 1647 N N . ILE B 1 35 ? 34.647 4.189 66.314 1.00 18.99 1018 ILE B N 1
ATOM 1648 C CA . ILE B 1 35 ? 35.875 4.880 66.664 1.00 18.69 1018 ILE B CA 1
ATOM 1649 C C . ILE B 1 35 ? 36.193 5.796 65.489 1.00 19.31 1018 ILE B C 1
ATOM 1650 O O . ILE B 1 35 ? 35.818 5.513 64.355 1.00 16.85 1018 ILE B O 1
ATOM 1655 N N . VAL B 1 36 ? 36.856 6.909 65.770 1.00 19.23 1019 VAL B N 1
ATOM 1656 C CA . VAL B 1 36 ? 37.248 7.841 64.725 1.00 21.72 1019 VAL B CA 1
ATOM 1657 C C . VAL B 1 36 ? 38.742 8.066 64.913 1.00 22.02 1019 VAL B C 1
ATOM 1658 O O . VAL B 1 36 ? 39.199 8.364 66.017 1.00 21.22 1019 VAL B O 1
ATOM 1662 N N . GLY B 1 37 ? 39.505 7.889 63.842 1.00 23.43 1020 GLY B N 1
ATOM 1663 C CA . GLY B 1 37 ? 40.945 8.059 63.931 1.00 25.81 1020 GLY B CA 1
ATOM 1664 C C . GLY B 1 37 ? 41.670 6.774 63.585 1.00 26.08 1020 GLY B C 1
ATOM 1665 O O . GLY B 1 37 ? 42.896 6.705 63.648 1.00 28.17 1020 GLY B O 1
ATOM 1666 N N . PHE B 1 38 ? 40.908 5.747 63.221 1.00 25.33 1021 PHE B N 1
ATOM 1667 C CA . PHE B 1 38 ? 41.487 4.462 62.848 1.00 26.37 1021 PHE B CA 1
ATOM 1668 C C . PHE B 1 38 ? 42.166 4.569 61.481 1.00 26.23 1021 PHE B C 1
ATOM 1669 O O . PHE B 1 38 ? 43.315 4.168 61.316 1.00 26.33 1021 PHE B O 1
ATOM 1677 N N . THR B 1 39 ? 41.447 5.105 60.501 1.00 26.25 1022 THR B N 1
ATOM 1678 C CA . THR B 1 39 ? 41.998 5.250 59.159 1.00 27.13 1022 THR B CA 1
ATOM 1679 C C . THR B 1 39 ? 43.295 6.045 59.193 1.00 28.14 1022 THR B C 1
ATOM 1680 O O . THR B 1 39 ? 44.313 5.606 58.662 1.00 28.06 1022 THR B O 1
ATOM 1684 N N . ARG B 1 40 ? 43.253 7.213 59.823 1.00 28.97 1023 ARG B N 1
ATOM 1685 C CA . ARG B 1 40 ? 44.433 8.058 59.924 1.00 32.70 1023 ARG B CA 1
ATOM 1686 C C . ARG B 1 40 ? 45.610 7.307 60.541 1.00 31.92 1023 ARG B C 1
ATOM 1687 O O . ARG B 1 40 ? 46.727 7.369 60.033 1.00 29.94 1023 ARG B O 1
ATOM 1695 N N . MET B 1 41 ? 45.357 6.594 61.633 1.00 31.41 1024 MET B N 1
ATOM 1696 C CA . MET B 1 41 ? 46.405 5.835 62.301 1.00 32.90 1024 MET B CA 1
ATOM 1697 C C . MET B 1 41 ? 46.966 4.753 61.388 1.00 32.76 1024 MET B C 1
ATOM 1698 O O . MET B 1 41 ? 48.175 4.613 61.249 1.00 32.38 1024 MET B O 1
ATOM 1703 N N . SER B 1 42 ? 46.076 3.989 60.767 1.00 33.85 1025 SER B N 1
ATOM 1704 C CA . SER B 1 42 ? 46.487 2.904 59.882 1.00 36.10 1025 SER B CA 1
ATOM 1705 C C . SER B 1 42 ? 47.164 3.362 58.599 1.00 37.47 1025 SER B C 1
ATOM 1706 O O . SER B 1 42 ? 47.864 2.581 57.960 1.00 37.30 1025 SER B O 1
ATOM 1709 N N . ASN B 1 43 ? 46.959 4.621 58.222 1.00 39.59 1026 ASN B N 1
ATOM 1710 C CA . ASN B 1 43 ? 47.534 5.162 56.989 1.00 41.08 1026 ASN B CA 1
ATOM 1711 C C . ASN B 1 43 ? 49.027 4.931 56.775 1.00 40.83 1026 ASN B C 1
ATOM 1712 O O . ASN B 1 43 ? 49.511 4.986 55.645 1.00 40.38 1026 ASN B O 1
ATOM 1717 N N . ALA B 1 44 ? 49.757 4.681 57.852 1.00 41.00 1027 ALA B N 1
ATOM 1718 C CA . ALA B 1 44 ? 51.191 4.481 57.740 1.00 40.90 1027 ALA B CA 1
ATOM 1719 C C . ALA B 1 44 ? 51.604 3.035 57.502 1.00 40.38 1027 ALA B C 1
ATOM 1720 O O . ALA B 1 44 ? 52.594 2.779 56.824 1.00 40.24 1027 ALA B O 1
ATOM 1722 N N . LEU B 1 45 ? 50.845 2.091 58.050 1.00 38.53 1028 LEU B N 1
ATOM 1723 C CA . LEU B 1 45 ? 51.169 0.673 57.908 1.00 36.38 1028 LEU B CA 1
ATOM 1724 C C . LEU B 1 45 ? 50.707 0.049 56.595 1.00 35.59 1028 LEU B C 1
ATOM 1725 O O . LEU B 1 45 ? 49.896 0.625 55.866 1.00 34.31 1028 LEU B O 1
ATOM 1730 N N . GLN B 1 46 ? 51.239 -1.135 56.300 1.00 33.79 1029 GLN B N 1
ATOM 1731 C CA . GLN B 1 46 ? 50.859 -1.874 55.104 1.00 34.72 1029 GLN B CA 1
ATOM 1732 C C . GLN B 1 46 ? 49.608 -2.688 55.449 1.00 34.85 1029 GLN B C 1
ATOM 1733 O O . GLN B 1 46 ? 49.131 -2.642 56.585 1.00 33.20 1029 GLN B O 1
ATOM 1739 N N . SER B 1 47 ? 49.089 -3.432 54.474 1.00 35.61 1030 SER B N 1
ATOM 1740 C CA . SER B 1 47 ? 47.883 -4.244 54.668 1.00 35.30 1030 SER B CA 1
ATOM 1741 C C . SER B 1 47 ? 47.887 -5.086 55.939 1.00 33.30 1030 SER B C 1
ATOM 1742 O O . SER B 1 47 ? 46.909 -5.091 56.690 1.00 30.73 1030 SER B O 1
ATOM 1745 N N . GLN B 1 48 ? 48.981 -5.807 56.167 1.00 31.23 1031 GLN B N 1
ATOM 1746 C CA . GLN B 1 48 ? 49.105 -6.668 57.338 1.00 31.81 1031 GLN B CA 1
ATOM 1747 C C . GLN B 1 48 ? 48.935 -5.896 58.650 1.00 29.38 1031 GLN B C 1
ATOM 1748 O O . GLN B 1 48 ? 48.261 -6.359 59.571 1.00 26.94 1031 GLN B O 1
ATOM 1754 N N . GLY B 1 49 ? 49.557 -4.723 58.730 1.00 28.25 1032 GLY B N 1
ATOM 1755 C CA . GLY B 1 49 ? 49.448 -3.902 59.927 1.00 26.80 1032 GLY B CA 1
ATOM 1756 C C . GLY B 1 49 ? 48.053 -3.325 60.108 1.00 25.58 1032 GLY B C 1
ATOM 1757 O O . GLY B 1 49 ? 47.578 -3.168 61.236 1.00 24.11 1032 GLY B O 1
ATOM 1758 N N . VAL B 1 50 ? 47.395 -2.998 58.998 1.00 25.52 1033 VAL B N 1
ATOM 1759 C CA . VAL B 1 50 ? 46.040 -2.454 59.058 1.00 25.21 1033 VAL B CA 1
ATOM 1760 C C . VAL B 1 50 ? 45.111 -3.522 59.615 1.00 25.43 1033 VAL B C 1
ATOM 1761 O O . VAL B 1 50 ? 44.301 -3.254 60.498 1.00 23.99 1033 VAL B O 1
ATOM 1765 N N . ALA B 1 51 ? 45.240 -4.737 59.089 1.00 24.64 1034 ALA B N 1
ATOM 1766 C CA . ALA B 1 51 ? 44.415 -5.852 59.526 1.00 24.44 1034 ALA B CA 1
ATOM 1767 C C . ALA B 1 51 ? 44.667 -6.183 60.993 1.00 24.53 1034 ALA B C 1
ATOM 1768 O O . ALA B 1 51 ? 43.729 -6.475 61.741 1.00 24.68 1034 ALA B O 1
ATOM 1770 N N . GLU B 1 52 ? 45.931 -6.142 61.405 1.00 25.45 1035 GLU B N 1
ATOM 1771 C CA . GLU B 1 52 ? 46.269 -6.437 62.793 1.00 26.08 1035 GLU B CA 1
ATOM 1772 C C . GLU B 1 52 ? 45.663 -5.408 63.734 1.00 23.16 1035 GLU B C 1
ATOM 1773 O O . GLU B 1 52 ? 45.152 -5.759 64.791 1.00 22.34 1035 GLU B O 1
ATOM 1779 N N . LEU B 1 53 ? 45.726 -4.136 63.356 1.00 21.77 1036 LEU B N 1
ATOM 1780 C CA . LEU B 1 53 ? 45.159 -3.089 64.195 1.00 21.26 1036 LEU B CA 1
ATOM 1781 C C . LEU B 1 53 ? 43.650 -3.274 64.328 1.00 20.18 1036 LEU B C 1
ATOM 1782 O O . LEU B 1 53 ? 43.125 -3.300 65.439 1.00 22.00 1036 LEU B O 1
ATOM 1787 N N . LEU B 1 54 ? 42.957 -3.419 63.202 1.00 18.59 1037 LEU B N 1
ATOM 1788 C CA . LEU B 1 54 ? 41.507 -3.598 63.238 1.00 17.47 1037 LEU B CA 1
ATOM 1789 C C . LEU B 1 54 ? 41.087 -4.871 63.979 1.00 18.16 1037 LEU B C 1
ATOM 1790 O O . LEU B 1 54 ? 40.165 -4.837 64.792 1.00 15.60 1037 LEU B O 1
ATOM 1795 N N . ASN B 1 55 ? 41.749 -5.996 63.707 1.00 18.05 1038 ASN B N 1
ATOM 1796 C CA . ASN B 1 55 ? 41.383 -7.231 64.397 1.00 20.52 1038 ASN B CA 1
ATOM 1797 C C . ASN B 1 55 ? 41.588 -7.077 65.893 1.00 20.17 1038 ASN B C 1
ATOM 1798 O O . ASN B 1 55 ? 40.811 -7.594 66.689 1.00 20.34 1038 ASN B O 1
ATOM 1803 N N . GLU B 1 56 ? 42.646 -6.369 66.270 1.00 21.19 1039 GLU B N 1
ATOM 1804 C CA . GLU B 1 56 ? 42.948 -6.142 67.673 1.00 22.82 1039 GLU B CA 1
ATOM 1805 C C . GLU B 1 56 ? 41.745 -5.445 68.302 1.00 21.46 1039 GLU B C 1
ATOM 1806 O O . GLU B 1 56 ? 41.223 -5.874 69.331 1.00 19.84 1039 GLU B O 1
ATOM 1812 N N . TYR B 1 57 ? 41.304 -4.374 67.653 1.00 19.13 1040 TYR B N 1
ATOM 1813 C CA . TYR B 1 57 ? 40.169 -3.586 68.115 1.00 18.73 1040 TYR B CA 1
ATOM 1814 C C . TYR B 1 57 ? 38.840 -4.346 68.122 1.00 16.99 1040 TYR B C 1
ATOM 1815 O O . TYR B 1 57 ? 38.107 -4.312 69.116 1.00 15.51 1040 TYR B O 1
ATOM 1824 N N . LEU B 1 58 ? 38.526 -5.030 67.023 1.00 17.46 1041 LEU B N 1
ATOM 1825 C CA . LEU B 1 58 ? 37.271 -5.779 66.929 1.00 14.69 1041 LEU B CA 1
ATOM 1826 C C . LEU B 1 58 ? 37.211 -6.902 67.954 1.00 15.65 1041 LEU B C 1
ATOM 1827 O O . LEU B 1 58 ? 36.144 -7.205 68.490 1.00 14.19 1041 LEU B O 1
ATOM 1832 N N . GLY B 1 59 ? 38.356 -7.521 68.217 1.00 17.02 1042 GLY B N 1
ATOM 1833 C CA . GLY B 1 59 ? 38.402 -8.589 69.201 1.00 19.87 1042 GLY B CA 1
ATOM 1834 C C . GLY B 1 59 ? 38.046 -8.050 70.574 1.00 19.31 1042 GLY B C 1
ATOM 1835 O O . GLY B 1 59 ? 37.286 -8.671 71.317 1.00 18.22 1042 GLY B O 1
ATOM 1836 N N . GLU B 1 60 ? 38.578 -6.878 70.911 1.00 20.23 1043 GLU B N 1
ATOM 1837 C CA . GLU B 1 60 ? 38.293 -6.267 72.208 1.00 20.27 1043 GLU B CA 1
ATOM 1838 C C . GLU B 1 60 ? 36.815 -5.923 72.353 1.00 20.06 1043 GLU B C 1
ATOM 1839 O O . GLU B 1 60 ? 36.215 -6.173 73.403 1.00 20.84 1043 GLU B O 1
ATOM 1845 N N . MET B 1 61 ? 36.244 -5.333 71.306 1.00 18.84 1044 MET B N 1
ATOM 1846 C CA . MET B 1 61 ? 34.839 -4.946 71.309 1.00 17.86 1044 MET B CA 1
ATOM 1847 C C . MET B 1 61 ? 33.944 -6.173 71.464 1.00 17.42 1044 MET B C 1
ATOM 1848 O O . MET B 1 61 ? 32.995 -6.165 72.246 1.00 18.97 1044 MET B O 1
ATOM 1853 N N . THR B 1 62 ? 34.247 -7.221 70.707 1.00 15.94 1045 THR B N 1
ATOM 1854 C CA . THR B 1 62 ? 33.473 -8.459 70.766 1.00 17.08 1045 THR B CA 1
ATOM 1855 C C . THR B 1 62 ? 33.495 -9.049 72.177 1.00 18.30 1045 THR B C 1
ATOM 1856 O O . THR B 1 62 ? 32.471 -9.525 72.689 1.00 16.67 1045 THR B O 1
ATOM 1860 N N . ARG B 1 63 ? 34.673 -9.013 72.793 1.00 17.50 1046 ARG B N 1
ATOM 1861 C CA . ARG B 1 63 ? 34.870 -9.526 74.143 1.00 18.85 1046 ARG B CA 1
ATOM 1862 C C . ARG B 1 63 ? 33.985 -8.741 75.113 1.00 17.32 1046 ARG B C 1
ATOM 1863 O O . ARG B 1 63 ? 33.326 -9.319 75.975 1.00 17.75 1046 ARG B O 1
ATOM 1871 N N . ALA B 1 64 ? 33.970 -7.420 74.964 1.00 17.08 1047 ALA B N 1
ATOM 1872 C CA . ALA B 1 64 ? 33.156 -6.568 75.827 1.00 16.26 1047 ALA B CA 1
ATOM 1873 C C . ALA B 1 64 ? 31.666 -6.911 75.689 1.00 13.83 1047 ALA B C 1
ATOM 1874 O O . ALA B 1 64 ? 30.923 -6.924 76.675 1.00 14.36 1047 ALA B O 1
ATOM 1876 N N . VAL B 1 65 ? 31.229 -7.201 74.470 1.00 15.02 1048 VAL B N 1
ATOM 1877 C CA . VAL B 1 65 ? 29.828 -7.542 74.245 1.00 14.33 1048 VAL B CA 1
ATOM 1878 C C . VAL B 1 65 ? 29.486 -8.918 74.823 1.00 15.16 1048 VAL B C 1
ATOM 1879 O O . VAL B 1 65 ? 28.498 -9.064 75.549 1.00 14.55 1048 VAL B O 1
ATOM 1883 N N . PHE B 1 66 ? 30.307 -9.920 74.518 1.00 15.60 1049 PHE B N 1
ATOM 1884 C CA . PHE B 1 66 ? 30.058 -11.278 75.006 1.00 19.11 1049 PHE B CA 1
ATOM 1885 C C . PHE B 1 66 ? 30.150 -11.404 76.523 1.00 20.77 1049 PHE B C 1
ATOM 1886 O O . PHE B 1 66 ? 29.328 -12.080 77.144 1.00 23.29 1049 PHE B O 1
ATOM 1894 N N . GLU B 1 67 ? 31.137 -10.753 77.127 1.00 22.47 1050 GLU B N 1
ATOM 1895 C CA . GLU B 1 67 ? 31.286 -10.826 78.572 1.00 23.18 1050 GLU B CA 1
ATOM 1896 C C . GLU B 1 67 ? 30.041 -10.296 79.285 1.00 22.72 1050 GLU B C 1
ATOM 1897 O O . GLU B 1 67 ? 29.753 -10.685 80.412 1.00 20.10 1050 GLU B O 1
ATOM 1903 N N . ASN B 1 68 ? 29.287 -9.433 78.613 1.00 20.24 1051 ASN B N 1
ATOM 1904 C CA . ASN B 1 68 ? 28.079 -8.880 79.199 1.00 21.46 1051 ASN B CA 1
ATOM 1905 C C . ASN B 1 68 ? 26.825 -9.465 78.563 1.00 21.09 1051 ASN B C 1
ATOM 1906 O O . ASN B 1 68 ? 25.770 -8.824 78.514 1.00 20.37 1051 ASN B O 1
ATOM 1911 N N . GLN B 1 69 ? 26.965 -10.706 78.098 1.00 19.86 1052 GLN B N 1
ATOM 1912 C CA . GLN B 1 69 ? 25.889 -11.477 77.484 1.00 20.25 1052 GLN B CA 1
ATOM 1913 C C . GLN B 1 69 ? 25.139 -10.782 76.364 1.00 19.42 1052 GLN B C 1
ATOM 1914 O O . GLN B 1 69 ? 23.950 -11.031 76.162 1.00 20.83 1052 GLN B O 1
ATOM 1920 N N . GLY B 1 70 ? 25.819 -9.917 75.625 1.00 19.47 1053 GLY B N 1
ATOM 1921 C CA . GLY B 1 70 ? 25.151 -9.241 74.534 1.00 16.64 1053 GLY B CA 1
ATOM 1922 C C . GLY B 1 70 ? 25.291 -10.011 73.237 1.00 18.48 1053 GLY B C 1
ATOM 1923 O O . GLY B 1 70 ? 26.067 -10.964 73.145 1.00 17.74 1053 GLY B O 1
ATOM 1924 N N . THR B 1 71 ? 24.530 -9.607 72.228 1.00 17.31 1054 THR B N 1
ATOM 1925 C CA . THR B 1 71 ? 24.611 -10.241 70.927 1.00 19.23 1054 THR B CA 1
ATOM 1926 C C . THR B 1 71 ? 25.342 -9.288 69.988 1.00 18.15 1054 THR B C 1
ATOM 1927 O O . THR B 1 71 ? 25.031 -8.095 69.947 1.00 18.51 1054 THR B O 1
ATOM 1931 N N . VAL B 1 72 ? 26.341 -9.792 69.270 1.00 16.10 1055 VAL B N 1
ATOM 1932 C CA . VAL B 1 72 ? 27.032 -8.947 68.312 1.00 14.38 1055 VAL B CA 1
ATOM 1933 C C . VAL B 1 72 ? 26.221 -9.085 67.030 1.00 14.93 1055 VAL B C 1
ATOM 1934 O O . VAL B 1 72 ? 26.183 -10.148 66.410 1.00 13.18 1055 VAL B O 1
ATOM 1938 N N . ASP B 1 73 ? 25.550 -8.010 66.651 1.00 12.91 1056 ASP B N 1
ATOM 1939 C CA . ASP B 1 73 ? 24.740 -8.011 65.448 1.00 15.17 1056 ASP B CA 1
ATOM 1940 C C . ASP B 1 73 ? 25.674 -8.056 64.248 1.00 15.22 1056 ASP B C 1
ATOM 1941 O O . ASP B 1 73 ? 25.645 -8.997 63.445 1.00 14.78 1056 ASP B O 1
ATOM 1946 N N . LYS B 1 74 ? 26.527 -7.044 64.148 1.00 14.36 1057 LYS B N 1
ATOM 1947 C CA . LYS B 1 74 ? 27.462 -6.938 63.036 1.00 15.81 1057 LYS B CA 1
ATOM 1948 C C . LYS B 1 74 ? 28.524 -5.881 63.284 1.00 15.24 1057 LYS B C 1
ATOM 1949 O O . LYS B 1 74 ? 28.459 -5.120 64.250 1.00 14.42 1057 LYS B O 1
ATOM 1955 N N . PHE B 1 75 ? 29.499 -5.859 62.383 1.00 14.46 1058 PHE B N 1
ATOM 1956 C CA . PHE B 1 75 ? 30.557 -4.863 62.382 1.00 15.76 1058 PHE B CA 1
ATOM 1957 C C . PHE B 1 75 ? 30.224 -4.065 61.121 1.00 16.90 1058 PHE B C 1
ATOM 1958 O O . PHE B 1 75 ? 29.678 -4.612 60.165 1.00 16.30 1058 PHE B O 1
ATOM 1966 N N . VAL B 1 76 ? 30.525 -2.776 61.124 1.00 14.15 1059 VAL B N 1
ATOM 1967 C CA . VAL B 1 76 ? 30.296 -1.952 59.950 1.00 15.49 1059 VAL B CA 1
ATOM 1968 C C . VAL B 1 76 ? 31.598 -1.179 59.845 1.00 16.02 1059 VAL B C 1
ATOM 1969 O O . VAL B 1 76 ? 31.706 -0.062 60.347 1.00 14.39 1059 VAL B O 1
ATOM 1973 N N . GLY B 1 77 ? 32.591 -1.794 59.205 1.00 14.84 1060 GLY B N 1
ATOM 1974 C CA . GLY B 1 77 ? 33.895 -1.165 59.108 1.00 15.39 1060 GLY B CA 1
ATOM 1975 C C . GLY B 1 77 ? 34.459 -1.234 60.514 1.00 17.23 1060 GLY B C 1
ATOM 1976 O O . GLY B 1 77 ? 34.654 -2.332 61.053 1.00 15.37 1060 GLY B O 1
ATOM 1977 N N . ASP B 1 78 ? 34.722 -0.084 61.130 1.00 15.14 1061 ASP B N 1
ATOM 1978 C CA . ASP B 1 78 ? 35.220 -0.104 62.492 1.00 15.37 1061 ASP B CA 1
ATOM 1979 C C . ASP B 1 78 ? 34.132 0.306 63.487 1.00 15.33 1061 ASP B C 1
ATOM 1980 O O . ASP B 1 78 ? 34.412 0.774 64.588 1.00 15.44 1061 ASP B O 1
ATOM 1985 N N . ALA B 1 79 ? 32.881 0.120 63.082 1.00 15.83 1062 ALA B N 1
ATOM 1986 C CA . ALA B 1 79 ? 31.747 0.417 63.952 1.00 15.61 1062 ALA B CA 1
ATOM 1987 C C . ALA B 1 79 ? 31.197 -0.940 64.405 1.00 16.21 1062 ALA B C 1
ATOM 1988 O O . ALA B 1 79 ? 31.347 -1.935 63.695 1.00 16.16 1062 ALA B O 1
ATOM 1990 N N . ILE B 1 80 ? 30.588 -0.984 65.587 1.00 16.98 1063 ILE B N 1
ATOM 1991 C CA . ILE B 1 80 ? 30.010 -2.225 66.113 1.00 17.36 1063 ILE B CA 1
ATOM 1992 C C . ILE B 1 80 ? 28.543 -2.032 66.519 1.00 17.12 1063 ILE B C 1
ATOM 1993 O O . ILE B 1 80 ? 28.161 -0.979 67.044 1.00 15.89 1063 ILE B O 1
ATOM 1998 N N . MET B 1 81 ? 27.726 -3.052 66.261 1.00 12.86 1064 MET B N 1
ATOM 1999 C CA . MET B 1 81 ? 26.308 -3.024 66.607 1.00 11.83 1064 MET B CA 1
ATOM 2000 C C . MET B 1 81 ? 26.004 -4.238 67.483 1.00 12.43 1064 MET B C 1
ATOM 2001 O O . MET B 1 81 ? 26.287 -5.376 67.101 1.00 12.95 1064 MET B O 1
ATOM 2006 N N . ALA B 1 82 ? 25.430 -3.995 68.656 1.00 12.01 1065 ALA B N 1
ATOM 2007 C CA . ALA B 1 82 ? 25.109 -5.078 69.579 1.00 12.19 1065 ALA B CA 1
ATOM 2008 C C . ALA B 1 82 ? 23.665 -4.981 70.027 1.00 14.07 1065 ALA B C 1
ATOM 2009 O O . ALA B 1 82 ? 23.076 -3.897 70.071 1.00 12.81 1065 ALA B O 1
ATOM 2011 N N . LEU B 1 83 ? 23.095 -6.130 70.365 1.00 14.88 1066 LEU B N 1
ATOM 2012 C CA . LEU B 1 83 ? 21.715 -6.189 70.795 1.00 13.57 1066 LEU B CA 1
ATOM 2013 C C . LEU B 1 83 ? 21.623 -6.879 72.142 1.00 14.65 1066 LEU B C 1
ATOM 2014 O O . LEU B 1 83 ? 22.390 -7.791 72.435 1.00 14.03 1066 LEU B O 1
ATOM 2019 N N . TYR B 1 84 ? 20.682 -6.424 72.958 1.00 13.56 1067 TYR B N 1
ATOM 2020 C CA . TYR B 1 84 ? 20.446 -7.002 74.270 1.00 15.30 1067 TYR B CA 1
ATOM 2021 C C . TYR B 1 84 ? 18.957 -7.282 74.346 1.00 15.11 1067 TYR B C 1
ATOM 2022 O O . TYR B 1 84 ? 18.135 -6.372 74.201 1.00 15.54 1067 TYR B O 1
ATOM 2031 N N . GLY B 1 85 ? 18.612 -8.552 74.533 1.00 15.71 1068 GLY B N 1
ATOM 2032 C CA . GLY B 1 85 ? 17.208 -8.931 74.596 1.00 16.15 1068 GLY B CA 1
ATOM 2033 C C . GLY B 1 85 ? 16.780 -9.761 73.399 1.00 18.77 1068 GLY B C 1
ATOM 2034 O O . GLY B 1 85 ? 15.593 -10.041 73.218 1.00 19.12 1068 GLY B O 1
ATOM 2035 N N . ALA B 1 86 ? 17.749 -10.150 72.575 1.00 21.68 1069 ALA B N 1
ATOM 2036 C CA . ALA B 1 86 ? 17.478 -10.955 71.391 1.00 24.34 1069 ALA B CA 1
ATOM 2037 C C . ALA B 1 86 ? 18.778 -11.557 70.860 1.00 26.09 1069 ALA B C 1
ATOM 2038 O O . ALA B 1 86 ? 19.812 -10.894 70.838 1.00 26.75 1069 ALA B O 1
ATOM 2040 N N . PRO B 1 87 ? 18.745 -12.832 70.441 1.00 27.46 1070 PRO B N 1
ATOM 2041 C CA . PRO B 1 87 ? 17.571 -13.712 70.446 1.00 29.37 1070 PRO B CA 1
ATOM 2042 C C . PRO B 1 87 ? 17.119 -14.152 71.843 1.00 29.73 1070 PRO B C 1
ATOM 2043 O O . PRO B 1 87 ? 15.934 -14.391 72.065 1.00 31.57 1070 PRO B O 1
ATOM 2047 N N . GLU B 1 88 ? 18.053 -14.248 72.785 1.00 31.79 1071 GLU B N 1
ATOM 2048 C CA . GLU B 1 88 ? 17.708 -14.665 74.146 1.00 32.62 1071 GLU B CA 1
ATOM 2049 C C . GLU B 1 88 ? 16.927 -13.575 74.877 1.00 31.88 1071 GLU B C 1
ATOM 2050 O O . GLU B 1 88 ? 17.240 -12.392 74.767 1.00 31.32 1071 GLU B O 1
ATOM 2056 N N . GLU B 1 89 ? 15.911 -13.983 75.629 1.00 31.26 1072 GLU B N 1
ATOM 2057 C CA . GLU B 1 89 ? 15.080 -13.046 76.372 1.00 31.60 1072 GLU B CA 1
ATOM 2058 C C . GLU B 1 89 ? 15.882 -12.398 77.497 1.00 29.39 1072 GLU B C 1
ATOM 2059 O O . GLU B 1 89 ? 16.770 -13.016 78.083 1.00 28.58 1072 GLU B O 1
ATOM 2065 N N . MET B 1 90 ? 15.557 -11.148 77.803 1.00 27.29 1073 MET B N 1
ATOM 2066 C CA . MET B 1 90 ? 16.262 -10.422 78.849 1.00 24.21 1073 MET B CA 1
ATOM 2067 C C . MET B 1 90 ? 15.362 -9.296 79.343 1.00 22.59 1073 MET B C 1
ATOM 2068 O O . MET B 1 90 ? 14.766 -8.584 78.538 1.00 20.26 1073 MET B O 1
ATOM 2073 N N . SER B 1 91 ? 15.249 -9.140 80.660 1.00 21.29 1074 SER B N 1
ATOM 2074 C CA . SER B 1 91 ? 14.409 -8.077 81.211 1.00 21.43 1074 SER B CA 1
ATOM 2075 C C . SER B 1 91 ? 14.936 -6.715 80.766 1.00 20.81 1074 SER B C 1
ATOM 2076 O O . SER B 1 91 ? 16.129 -6.553 80.514 1.00 19.32 1074 SER B O 1
ATOM 2079 N N . PRO B 1 92 ? 14.049 -5.718 80.657 1.00 21.21 1075 PRO B N 1
ATOM 2080 C CA . PRO B 1 92 ? 14.470 -4.378 80.239 1.00 19.65 1075 PRO B CA 1
ATOM 2081 C C . PRO B 1 92 ? 15.572 -3.776 81.117 1.00 18.84 1075 PRO B C 1
ATOM 2082 O O . PRO B 1 92 ? 16.467 -3.093 80.617 1.00 17.29 1075 PRO B O 1
ATOM 2086 N N . SER B 1 93 ? 15.512 -4.024 82.422 1.00 18.67 1076 SER B N 1
ATOM 2087 C CA . SER B 1 93 ? 16.524 -3.485 83.322 1.00 18.64 1076 SER B CA 1
ATOM 2088 C C . SER B 1 93 ? 17.887 -4.155 83.082 1.00 19.10 1076 SER B C 1
ATOM 2089 O O . SER B 1 93 ? 18.913 -3.477 83.041 1.00 18.58 1076 SER B O 1
ATOM 2092 N N . GLU B 1 94 ? 17.898 -5.477 82.914 1.00 17.81 1077 GLU B N 1
ATOM 2093 C CA . GLU B 1 94 ? 19.142 -6.203 82.656 1.00 19.97 1077 GLU B CA 1
ATOM 2094 C C . GLU B 1 94 ? 19.744 -5.821 81.302 1.00 17.57 1077 GLU B C 1
ATOM 2095 O O . GLU B 1 94 ? 20.965 -5.805 81.146 1.00 15.97 1077 GLU B O 1
ATOM 2101 N N . GLN B 1 95 ? 18.883 -5.532 80.329 1.00 16.14 1078 GLN B N 1
ATOM 2102 C CA . GLN B 1 95 ? 19.339 -5.123 79.000 1.00 16.58 1078 GLN B CA 1
ATOM 2103 C C . GLN B 1 95 ? 20.184 -3.858 79.118 1.00 16.66 1078 GLN B C 1
ATOM 2104 O O . GLN B 1 95 ? 21.257 -3.744 78.514 1.00 15.20 1078 GLN B O 1
ATOM 2110 N N . VAL B 1 96 ? 19.679 -2.905 79.896 1.00 16.33 1079 VAL B N 1
ATOM 2111 C CA . VAL B 1 96 ? 20.357 -1.634 80.093 1.00 16.89 1079 VAL B CA 1
ATOM 2112 C C . VAL B 1 96 ? 21.632 -1.787 80.915 1.00 16.42 1079 VAL B C 1
ATOM 2113 O O . VAL B 1 96 ? 22.661 -1.208 80.576 1.00 14.86 1079 VAL B O 1
ATOM 2117 N N . ARG B 1 97 ? 21.562 -2.560 81.996 1.00 16.71 1080 ARG B N 1
ATOM 2118 C CA . ARG B 1 97 ? 22.732 -2.780 82.832 1.00 15.73 1080 ARG B CA 1
ATOM 2119 C C . ARG B 1 97 ? 23.853 -3.369 81.988 1.00 15.90 1080 ARG B C 1
ATOM 2120 O O . ARG B 1 97 ? 25.002 -2.922 82.055 1.00 15.37 1080 ARG B O 1
ATOM 2128 N N . ARG B 1 98 ? 23.509 -4.379 81.200 1.00 13.56 1081 ARG B N 1
ATOM 2129 C CA . ARG B 1 98 ? 24.488 -5.056 80.367 1.00 13.55 1081 ARG B CA 1
ATOM 2130 C C . ARG B 1 98 ? 24.991 -4.191 79.227 1.00 12.61 1081 ARG B C 1
ATOM 2131 O O . ARG B 1 98 ? 26.179 -4.213 78.899 1.00 11.57 1081 ARG B O 1
ATOM 2139 N N . ALA B 1 99 ? 24.095 -3.414 78.634 1.00 13.47 1082 ALA B N 1
ATOM 2140 C CA . ALA B 1 99 ? 24.476 -2.538 77.533 1.00 14.02 1082 ALA B CA 1
ATOM 2141 C C . ALA B 1 99 ? 25.452 -1.473 78.045 1.00 15.84 1082 ALA B C 1
ATOM 2142 O O . ALA B 1 99 ? 26.456 -1.167 77.390 1.00 14.11 1082 ALA B O 1
ATOM 2144 N N . ILE B 1 100 ? 25.157 -0.923 79.222 1.00 15.94 1083 ILE B N 1
ATOM 2145 C CA . ILE B 1 100 ? 25.999 0.105 79.825 1.00 16.54 1083 ILE B CA 1
ATOM 2146 C C . ILE B 1 100 ? 27.359 -0.462 80.216 1.00 15.81 1083 ILE B C 1
ATOM 2147 O O . ILE B 1 100 ? 28.388 0.171 80.007 1.00 15.18 1083 ILE B O 1
ATOM 2152 N N . ALA B 1 101 ? 27.356 -1.657 80.795 1.00 14.89 1084 ALA B N 1
ATOM 2153 C CA . ALA B 1 101 ? 28.600 -2.291 81.204 1.00 15.71 1084 ALA B CA 1
ATOM 2154 C C . ALA B 1 101 ? 29.470 -2.559 79.974 1.00 14.67 1084 ALA B C 1
ATOM 2155 O O . ALA B 1 101 ? 30.694 -2.455 80.039 1.00 13.78 1084 ALA B O 1
ATOM 2157 N N . THR B 1 102 ? 28.836 -2.901 78.855 1.00 14.05 1085 THR B N 1
ATOM 2158 C CA . THR B 1 102 ? 29.569 -3.169 77.617 1.00 14.32 1085 THR B CA 1
ATOM 2159 C C . THR B 1 102 ? 30.264 -1.894 77.133 1.00 15.17 1085 THR B C 1
ATOM 2160 O O . THR B 1 102 ? 31.447 -1.903 76.791 1.00 14.61 1085 THR B O 1
ATOM 2164 N N . ALA B 1 103 ? 29.510 -0.802 77.104 1.00 14.68 1086 ALA B N 1
ATOM 2165 C CA . ALA B 1 103 ? 30.037 0.482 76.662 1.00 16.16 1086 ALA B CA 1
ATOM 2166 C C . ALA B 1 103 ? 31.212 0.926 77.527 1.00 15.84 1086 ALA B C 1
ATOM 2167 O O . ALA B 1 103 ? 32.202 1.427 77.003 1.00 14.07 1086 ALA B O 1
ATOM 2169 N N . ARG B 1 104 ? 31.109 0.739 78.842 1.00 16.65 1087 ARG B N 1
ATOM 2170 C CA . ARG B 1 104 ? 32.195 1.136 79.743 1.00 17.58 1087 ARG B CA 1
ATOM 2171 C C . ARG B 1 104 ? 33.413 0.230 79.585 1.00 17.92 1087 ARG B C 1
ATOM 2172 O O . ARG B 1 104 ? 34.558 0.693 79.652 1.00 15.25 1087 ARG B O 1
ATOM 2180 N N . GLN B 1 105 ? 33.170 -1.056 79.368 1.00 17.02 1088 GLN B N 1
ATOM 2181 C CA . GLN B 1 105 ? 34.266 -1.989 79.170 1.00 18.06 1088 GLN B CA 1
ATOM 2182 C C . GLN B 1 105 ? 34.946 -1.696 77.825 1.00 17.32 1088 GLN B C 1
ATOM 2183 O O . GLN B 1 105 ? 36.162 -1.875 77.684 1.00 17.16 1088 GLN B O 1
ATOM 2189 N N . MET B 1 106 ? 34.168 -1.246 76.839 1.00 17.81 1089 MET B N 1
ATOM 2190 C CA . MET B 1 106 ? 34.729 -0.916 75.528 1.00 19.62 1089 MET B CA 1
ATOM 2191 C C . MET B 1 106 ? 35.677 0.270 75.668 1.00 21.43 1089 MET B C 1
ATOM 2192 O O . MET B 1 106 ? 36.739 0.303 75.047 1.00 22.33 1089 MET B O 1
ATOM 2197 N N . LEU B 1 107 ? 35.277 1.256 76.464 1.00 21.09 1090 LEU B N 1
ATOM 2198 C CA . LEU B 1 107 ? 36.112 2.428 76.668 1.00 23.41 1090 LEU B CA 1
ATOM 2199 C C . LEU B 1 107 ? 37.423 2.051 77.341 1.00 20.55 1090 LEU B C 1
ATOM 2200 O O . LEU B 1 107 ? 38.474 2.569 76.983 1.00 21.76 1090 LEU B O 1
ATOM 2205 N N . VAL B 1 108 ? 37.362 1.153 78.316 1.00 21.26 1091 VAL B N 1
ATOM 2206 C CA . VAL B 1 108 ? 38.563 0.714 79.014 1.00 21.10 1091 VAL B CA 1
ATOM 2207 C C . VAL B 1 108 ? 39.477 -0.001 78.026 1.00 22.14 1091 VAL B C 1
ATOM 2208 O O . VAL B 1 108 ? 40.695 0.195 78.036 1.00 21.15 1091 VAL B O 1
ATOM 2212 N N . ALA B 1 109 ? 38.879 -0.823 77.169 1.00 22.25 1092 ALA B N 1
ATOM 2213 C CA . ALA B 1 109 ? 39.636 -1.565 76.167 1.00 22.11 1092 ALA B CA 1
ATOM 2214 C C . ALA B 1 109 ? 40.373 -0.587 75.251 1.00 22.14 1092 ALA B C 1
ATOM 2215 O O . ALA B 1 109 ? 41.554 -0.777 74.961 1.00 24.35 1092 ALA B O 1
ATOM 2217 N N . LEU B 1 110 ? 39.678 0.462 74.816 1.00 21.59 1093 LEU B N 1
ATOM 2218 C CA . LEU B 1 110 ? 40.275 1.474 73.948 1.00 23.90 1093 LEU B CA 1
ATOM 2219 C C . LEU B 1 110 ? 41.397 2.233 74.642 1.00 26.00 1093 LEU B C 1
ATOM 2220 O O . LEU B 1 110 ? 42.354 2.657 73.993 1.00 26.87 1093 LEU B O 1
ATOM 2225 N N . GLU B 1 111 ? 41.268 2.420 75.954 1.00 25.61 1094 GLU B N 1
ATOM 2226 C CA . GLU B 1 111 ? 42.298 3.105 76.736 1.00 24.93 1094 GLU B CA 1
ATOM 2227 C C . GLU B 1 111 ? 43.547 2.241 76.700 1.00 24.01 1094 GLU B C 1
ATOM 2228 O O . GLU B 1 111 ? 44.661 2.742 76.530 1.00 23.74 1094 GLU B O 1
ATOM 2234 N N . LYS B 1 112 ? 43.356 0.935 76.854 1.00 23.34 1095 LYS B N 1
ATOM 2235 C CA . LYS B 1 112 ? 44.466 -0.007 76.827 1.00 22.74 1095 LYS B CA 1
ATOM 2236 C C . LYS B 1 112 ? 45.080 -0.027 75.436 1.00 24.80 1095 LYS B C 1
ATOM 2237 O O . LYS B 1 112 ? 46.297 0.115 75.282 1.00 25.72 1095 LYS B O 1
ATOM 2243 N N . LEU B 1 113 ? 44.242 -0.201 74.416 1.00 24.78 1096 LEU B N 1
ATOM 2244 C CA . LEU B 1 113 ? 44.739 -0.231 73.047 1.00 23.49 1096 LEU B CA 1
ATOM 2245 C C . LEU B 1 113 ? 45.509 1.043 72.712 1.00 24.16 1096 LEU B C 1
ATOM 2246 O O . LEU B 1 113 ? 46.626 0.974 72.208 1.00 26.28 1096 LEU B O 1
ATOM 2251 N N . ASN B 1 114 ? 44.915 2.201 72.990 1.00 25.13 1097 ASN B N 1
ATOM 2252 C CA . ASN B 1 114 ? 45.579 3.470 72.708 1.00 26.86 1097 ASN B CA 1
ATOM 2253 C C . ASN B 1 114 ? 46.935 3.572 73.400 1.00 26.44 1097 ASN B C 1
ATOM 2254 O O . ASN B 1 114 ? 47.873 4.127 72.838 1.00 27.02 1097 ASN B O 1
ATOM 2259 N N . GLN B 1 115 ? 47.040 3.046 74.618 1.00 27.83 1098 GLN B N 1
ATOM 2260 C CA . GLN B 1 115 ? 48.311 3.095 75.340 1.00 27.96 1098 GLN B CA 1
ATOM 2261 C C . GLN B 1 115 ? 49.332 2.275 74.557 1.00 27.05 1098 GLN B C 1
ATOM 2262 O O . GLN B 1 115 ? 50.483 2.684 74.391 1.00 24.90 1098 GLN B O 1
ATOM 2268 N N . GLY B 1 116 ? 48.902 1.115 74.072 1.00 25.65 1099 GLY B N 1
ATOM 2269 C CA . GLY B 1 116 ? 49.795 0.273 73.298 1.00 28.26 1099 GLY B CA 1
ATOM 2270 C C . GLY B 1 116 ? 50.173 0.904 71.965 1.00 28.63 1099 GLY B C 1
ATOM 2271 O O . GLY B 1 116 ? 51.330 0.837 71.549 1.00 28.69 1099 GLY B O 1
ATOM 2272 N N . TRP B 1 117 ? 49.201 1.520 71.295 1.00 28.95 1100 TRP B N 1
ATOM 2273 C CA . TRP B 1 117 ? 49.450 2.157 70.003 1.00 30.86 1100 TRP B CA 1
ATOM 2274 C C . TRP B 1 117 ? 50.348 3.387 70.125 1.00 32.44 1100 TRP B C 1
ATOM 2275 O O . TRP B 1 117 ? 51.069 3.734 69.185 1.00 30.28 1100 TRP B O 1
ATOM 2286 N N . GLN B 1 118 ? 50.304 4.051 71.278 1.00 35.35 1101 GLN B N 1
ATOM 2287 C CA . GLN B 1 118 ? 51.146 5.222 71.497 1.00 37.50 1101 GLN B CA 1
ATOM 2288 C C . GLN B 1 118 ? 52.587 4.760 71.703 1.00 38.13 1101 GLN B C 1
ATOM 2289 O O . GLN B 1 118 ? 53.521 5.348 71.159 1.00 39.70 1101 GLN B O 1
ATOM 2295 N N . GLU B 1 119 ? 52.759 3.703 72.490 1.00 38.49 1102 GLU B N 1
ATOM 2296 C CA . GLU B 1 119 ? 54.087 3.158 72.760 1.00 40.23 1102 GLU B CA 1
ATOM 2297 C C . GLU B 1 119 ? 54.626 2.513 71.488 1.00 40.81 1102 GLU B C 1
ATOM 2298 O O . GLU B 1 119 ? 55.801 2.151 71.402 1.00 41.03 1102 GLU B O 1
ATOM 2304 N N . ARG B 1 120 ? 53.747 2.377 70.503 1.00 40.94 1103 ARG B N 1
ATOM 2305 C CA . ARG B 1 120 ? 54.083 1.762 69.227 1.00 41.48 1103 ARG B CA 1
ATOM 2306 C C . ARG B 1 120 ? 54.435 2.811 68.172 1.00 40.80 1103 ARG B C 1
ATOM 2307 O O . ARG B 1 120 ? 54.967 2.484 67.113 1.00 41.18 1103 ARG B O 1
ATOM 2315 N N . GLY B 1 121 ? 54.146 4.074 68.471 1.00 40.56 1104 GLY B N 1
ATOM 2316 C CA . GLY B 1 121 ? 54.447 5.143 67.532 1.00 40.16 1104 GLY B CA 1
ATOM 2317 C C . GLY B 1 121 ? 53.330 5.408 66.537 1.00 40.38 1104 GLY B C 1
ATOM 2318 O O . GLY B 1 121 ? 53.479 6.221 65.621 1.00 37.27 1104 GLY B O 1
ATOM 2319 N N . LEU B 1 122 ? 52.205 4.722 66.718 1.00 40.27 1105 LEU B N 1
ATOM 2320 C CA . LEU B 1 122 ? 51.057 4.881 65.833 1.00 40.74 1105 LEU B CA 1
ATOM 2321 C C . LEU B 1 122 ? 50.221 6.088 66.245 1.00 41.97 1105 LEU B C 1
ATOM 2322 O O . LEU B 1 122 ? 49.523 6.685 65.424 1.00 41.01 1105 LEU B O 1
ATOM 2327 N N . VAL B 1 123 ? 50.302 6.443 67.522 1.00 43.41 1106 VAL B N 1
ATOM 2328 C CA . VAL B 1 123 ? 49.563 7.580 68.053 1.00 46.84 1106 VAL B CA 1
ATOM 2329 C C . VAL B 1 123 ? 50.486 8.505 68.834 1.00 48.45 1106 VAL B C 1
ATOM 2330 O O . VAL B 1 123 ? 51.430 8.049 69.474 1.00 48.46 1106 VAL B O 1
ATOM 2334 N N . GLY B 1 124 ? 50.204 9.804 68.775 1.00 51.11 1107 GLY B N 1
ATOM 2335 C CA . GLY B 1 124 ? 51.019 10.777 69.482 1.00 54.93 1107 GLY B CA 1
ATOM 2336 C C . GLY B 1 124 ? 52.044 11.429 68.574 1.00 57.67 1107 GLY B C 1
ATOM 2337 O O . GLY B 1 124 ? 52.188 12.653 68.561 1.00 58.71 1107 GLY B O 1
ATOM 2338 N N . ARG B 1 125 ? 52.760 10.604 67.816 1.00 59.67 1108 ARG B N 1
ATOM 2339 C CA . ARG B 1 125 ? 53.776 11.085 66.888 1.00 61.19 1108 ARG B CA 1
ATOM 2340 C C . ARG B 1 125 ? 53.202 11.204 65.479 1.00 61.34 1108 ARG B C 1
ATOM 2341 O O . ARG B 1 125 ? 52.245 10.511 65.129 1.00 61.35 1108 ARG B O 1
ATOM 2349 N N . VAL B 1 128 ? 49.123 12.186 64.231 1.00 51.96 1111 VAL B N 1
ATOM 2350 C CA . VAL B 1 128 ? 48.082 11.183 64.427 1.00 51.72 1111 VAL B CA 1
ATOM 2351 C C . VAL B 1 128 ? 47.655 11.123 65.893 1.00 50.48 1111 VAL B C 1
ATOM 2352 O O . VAL B 1 128 ? 48.344 10.536 66.730 1.00 51.65 1111 VAL B O 1
ATOM 2356 N N . PRO B 1 129 ? 46.511 11.741 66.223 1.00 48.52 1112 PRO B N 1
ATOM 2357 C CA . PRO B 1 129 ? 45.994 11.752 67.595 1.00 46.77 1112 PRO B CA 1
ATOM 2358 C C . PRO B 1 129 ? 45.385 10.406 67.997 1.00 43.86 1112 PRO B C 1
ATOM 2359 O O . PRO B 1 129 ? 45.024 9.597 67.143 1.00 42.27 1112 PRO B O 1
ATOM 2363 N N . PRO B 1 130 ? 45.268 10.153 69.310 1.00 42.20 1113 PRO B N 1
ATOM 2364 C CA . PRO B 1 130 ? 44.701 8.900 69.824 1.00 40.33 1113 PRO B CA 1
ATOM 2365 C C . PRO B 1 130 ? 43.293 8.657 69.283 1.00 37.52 1113 PRO B C 1
ATOM 2366 O O . PRO B 1 130 ? 42.543 9.606 69.054 1.00 36.34 1113 PRO B O 1
ATOM 2370 N N . VAL B 1 131 ? 42.939 7.390 69.080 1.00 34.63 1114 VAL B N 1
ATOM 2371 C CA . VAL B 1 131 ? 41.610 7.046 68.573 1.00 33.68 1114 VAL B CA 1
ATOM 2372 C C . VAL B 1 131 ? 40.513 7.498 69.532 1.00 31.14 1114 VAL B C 1
ATOM 2373 O O . VAL B 1 131 ? 40.660 7.394 70.750 1.00 30.58 1114 VAL B O 1
ATOM 2377 N N . ARG B 1 132 ? 39.412 7.993 68.978 1.00 29.76 1115 ARG B N 1
ATOM 2378 C CA . ARG B 1 132 ? 38.304 8.443 69.801 1.00 29.11 1115 ARG B CA 1
ATOM 2379 C C . ARG B 1 132 ? 37.126 7.490 69.680 1.00 27.68 1115 ARG B C 1
ATOM 2380 O O . ARG B 1 132 ? 36.935 6.856 68.642 1.00 25.13 1115 ARG B O 1
ATOM 2388 N N . PHE B 1 133 ? 36.343 7.403 70.751 1.00 25.44 1116 PHE B N 1
ATOM 2389 C CA . PHE B 1 133 ? 35.216 6.480 70.843 1.00 23.70 1116 PHE B CA 1
ATOM 2390 C C . PHE B 1 133 ? 33.869 7.147 71.080 1.00 22.96 1116 PHE B C 1
ATOM 2391 O O . PHE B 1 133 ? 33.760 8.093 71.860 1.00 23.76 1116 PHE B O 1
ATOM 2399 N N . ARG B 1 134 ? 32.838 6.640 70.412 1.00 20.32 1117 ARG B N 1
ATOM 2400 C CA . ARG B 1 134 ? 31.485 7.155 70.589 1.00 19.61 1117 ARG B CA 1
ATOM 2401 C C . ARG B 1 134 ? 30.550 5.950 70.664 1.00 19.33 1117 ARG B C 1
ATOM 2402 O O . ARG B 1 134 ? 30.705 4.977 69.921 1.00 14.63 1117 ARG B O 1
ATOM 2410 N N . CYS B 1 135 ? 29.584 6.021 71.567 1.00 19.42 1118 CYS B N 1
ATOM 2411 C CA . CYS B 1 135 ? 28.626 4.941 71.740 1.00 17.74 1118 CYS B CA 1
ATOM 2412 C C . CYS B 1 135 ? 27.254 5.513 72.037 1.00 19.12 1118 CYS B C 1
ATOM 2413 O O . CYS B 1 135 ? 27.121 6.459 72.819 1.00 20.71 1118 CYS B O 1
ATOM 2416 N N . GLY B 1 136 ? 26.242 4.940 71.396 1.00 16.75 1119 GLY B N 1
ATOM 2417 C CA . GLY B 1 136 ? 24.873 5.356 71.608 1.00 17.52 1119 GLY B CA 1
ATOM 2418 C C . GLY B 1 136 ? 24.081 4.120 71.996 1.00 17.63 1119 GLY B C 1
ATOM 2419 O O . GLY B 1 136 ? 24.330 3.029 71.474 1.00 16.24 1119 GLY B O 1
ATOM 2420 N N . ILE B 1 137 ? 23.151 4.277 72.929 1.00 18.38 1120 ILE B N 1
ATOM 2421 C CA . ILE B 1 137 ? 22.331 3.159 73.386 1.00 17.54 1120 ILE B CA 1
ATOM 2422 C C . ILE B 1 137 ? 20.882 3.603 73.537 1.00 17.20 1120 ILE B C 1
ATOM 2423 O O . ILE B 1 137 ? 20.592 4.614 74.178 1.00 17.56 1120 ILE B O 1
ATOM 2428 N N . HIS B 1 138 ? 19.973 2.842 72.942 1.00 15.19 1121 HIS B N 1
ATOM 2429 C CA . HIS B 1 138 ? 18.558 3.141 73.019 1.00 16.88 1121 HIS B CA 1
ATOM 2430 C C . HIS B 1 138 ? 17.789 1.851 73.247 1.00 16.66 1121 HIS B C 1
ATOM 2431 O O . HIS B 1 138 ? 18.205 0.788 72.798 1.00 17.10 1121 HIS B O 1
ATOM 2438 N N . GLN B 1 139 ? 16.677 1.944 73.960 1.00 17.64 1122 GLN B N 1
ATOM 2439 C CA . GLN B 1 139 ? 15.846 0.779 74.207 1.00 18.25 1122 GLN B CA 1
ATOM 2440 C C . GLN B 1 139 ? 14.458 1.089 73.681 1.00 18.17 1122 GLN B C 1
ATOM 2441 O O . GLN B 1 139 ? 13.920 2.174 73.911 1.00 18.50 1122 GLN B O 1
ATOM 2447 N N . GLY B 1 140 ? 13.880 0.134 72.967 1.00 18.11 1123 GLY B N 1
ATOM 2448 C CA . GLY B 1 140 ? 12.549 0.331 72.430 1.00 19.13 1123 GLY B CA 1
ATOM 2449 C C . GLY B 1 140 ? 12.122 -0.868 71.618 1.00 19.73 1123 GLY B C 1
ATOM 2450 O O . GLY B 1 140 ? 12.850 -1.860 71.528 1.00 17.52 1123 GLY B O 1
ATOM 2451 N N . MET B 1 141 ? 10.932 -0.787 71.036 1.00 19.33 1124 MET B N 1
ATOM 2452 C CA . MET B 1 141 ? 10.423 -1.873 70.214 1.00 21.38 1124 MET B CA 1
ATOM 2453 C C . MET B 1 141 ? 11.153 -1.894 68.881 1.00 19.99 1124 MET B C 1
ATOM 2454 O O . MET B 1 141 ? 11.497 -0.854 68.336 1.00 17.93 1124 MET B O 1
ATOM 2459 N N . ALA B 1 142 ? 11.393 -3.092 68.370 1.00 17.87 1125 ALA B N 1
ATOM 2460 C CA . ALA B 1 142 ? 12.047 -3.267 67.085 1.00 19.09 1125 ALA B CA 1
ATOM 2461 C C . ALA B 1 142 ? 11.619 -4.620 66.535 1.00 18.98 1125 ALA B C 1
ATOM 2462 O O . ALA B 1 142 ? 11.323 -5.549 67.304 1.00 18.46 1125 ALA B O 1
ATOM 2464 N N . VAL B 1 143 ? 11.558 -4.728 65.214 1.00 18.70 1126 VAL B N 1
ATOM 2465 C CA . VAL B 1 143 ? 11.213 -5.994 64.595 1.00 18.08 1126 VAL B CA 1
ATOM 2466 C C . VAL B 1 143 ?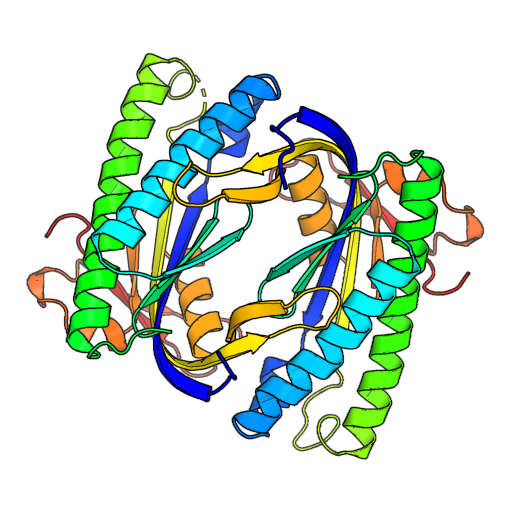 12.562 -6.687 64.537 1.00 19.38 1126 VAL B C 1
ATOM 2467 O O . VAL B 1 143 ? 13.493 -6.185 63.901 1.00 18.82 1126 VAL B O 1
ATOM 2471 N N . VAL B 1 144 ? 12.680 -7.820 65.224 1.00 19.24 1127 VAL B N 1
ATOM 2472 C CA . VAL B 1 144 ? 13.938 -8.546 65.280 1.00 20.88 1127 VAL B CA 1
ATOM 2473 C C . VAL B 1 144 ? 13.825 -9.979 64.780 1.00 22.24 1127 VAL B C 1
ATOM 2474 O O . VAL B 1 144 ? 12.851 -10.671 65.062 1.00 23.46 1127 VAL B O 1
ATOM 2478 N N . GLY B 1 145 ? 14.845 -10.419 64.054 1.00 22.56 1128 GLY B N 1
ATOM 2479 C CA . GLY B 1 145 ? 14.855 -11.765 63.514 1.00 24.47 1128 GLY B CA 1
ATOM 2480 C C . GLY B 1 145 ? 15.730 -11.839 62.279 1.00 25.88 1128 GLY B C 1
ATOM 2481 O O . GLY B 1 145 ? 16.572 -10.968 62.059 1.00 23.64 1128 GLY B O 1
ATOM 2482 N N . LEU B 1 146 ? 15.532 -12.873 61.467 1.00 26.83 1129 LEU B N 1
ATOM 2483 C CA . LEU B 1 146 ? 16.313 -13.049 60.246 1.00 29.06 1129 LEU B CA 1
ATOM 2484 C C . LEU B 1 146 ? 15.728 -12.251 59.094 1.00 29.61 1129 LEU B C 1
ATOM 2485 O O . LEU B 1 146 ? 14.571 -12.446 58.729 1.00 31.26 1129 LEU B O 1
ATOM 2490 N N . PHE B 1 147 ? 16.527 -11.354 58.525 1.00 28.62 1130 PHE B N 1
ATOM 2491 C CA . PHE B 1 147 ? 16.091 -10.551 57.388 1.00 28.13 1130 PHE B CA 1
ATOM 2492 C C . PHE B 1 147 ? 17.020 -10.830 56.218 1.00 28.44 1130 PHE B C 1
ATOM 2493 O O . PHE B 1 147 ? 18.185 -11.165 56.413 1.00 30.30 1130 PHE B O 1
ATOM 2501 N N . GLY B 1 148 ? 16.507 -10.691 55.001 1.00 28.54 1131 GLY B N 1
ATOM 2502 C CA . GLY B 1 148 ? 17.349 -10.924 53.847 1.00 28.40 1131 GLY B CA 1
ATOM 2503 C C . GLY B 1 148 ? 16.724 -11.790 52.776 1.00 27.83 1131 GLY B C 1
ATOM 2504 O O . GLY B 1 148 ? 15.531 -11.693 52.496 1.00 27.47 1131 GLY B O 1
ATOM 2505 N N . SER B 1 149 ? 17.540 -12.654 52.187 1.00 26.78 1132 SER B N 1
ATOM 2506 C CA . SER B 1 149 ? 17.072 -13.528 51.123 1.00 27.49 1132 SER B CA 1
ATOM 2507 C C . SER B 1 149 ? 17.866 -14.818 51.095 1.00 26.62 1132 SER B C 1
ATOM 2508 O O . SER B 1 149 ? 18.636 -15.111 52.005 1.00 27.05 1132 SER B O 1
ATOM 2511 N N . GLN B 1 150 ? 17.678 -15.578 50.023 1.00 28.11 1133 GLN B N 1
ATOM 2512 C CA . GLN B 1 150 ? 18.379 -16.835 49.836 1.00 28.24 1133 GLN B CA 1
ATOM 2513 C C . GLN B 1 150 ? 19.869 -16.557 49.642 1.00 28.19 1133 GLN B C 1
ATOM 2514 O O . GLN B 1 150 ? 20.714 -17.305 50.127 1.00 28.03 1133 GLN B O 1
ATOM 2520 N N . GLU B 1 151 ? 20.197 -15.476 48.941 1.00 28.33 1134 GLU B N 1
ATOM 2521 C CA . GLU B 1 151 ? 21.602 -15.141 48.728 1.00 29.65 1134 GLU B CA 1
ATOM 2522 C C . GLU B 1 151 ? 22.250 -14.778 50.051 1.00 29.84 1134 GLU B C 1
ATOM 2523 O O . GLU B 1 151 ? 23.401 -15.130 50.311 1.00 30.85 1134 GLU B O 1
ATOM 2529 N N . ARG B 1 152 ? 21.501 -14.074 50.892 1.00 28.36 1135 ARG B N 1
ATOM 2530 C CA . ARG B 1 152 ? 22.031 -13.648 52.173 1.00 28.37 1135 ARG B CA 1
ATOM 2531 C C . ARG B 1 152 ? 20.941 -13.275 53.176 1.00 27.61 1135 ARG B C 1
ATOM 2532 O O . ARG B 1 152 ? 20.050 -12.477 52.889 1.00 25.07 1135 ARG B O 1
ATOM 2540 N N . SER B 1 153 ? 21.017 -13.873 54.356 1.00 28.37 1136 SER B N 1
ATOM 2541 C CA . SER B 1 153 ? 20.066 -13.582 55.413 1.00 29.29 1136 SER B CA 1
ATOM 2542 C C . SER B 1 153 ? 20.880 -13.392 56.674 1.00 28.87 1136 SER B C 1
ATOM 2543 O O . SER B 1 153 ? 21.819 -14.148 56.934 1.00 31.54 1136 SER B O 1
ATOM 2546 N N . ASP B 1 154 ? 20.548 -12.365 57.446 1.00 25.98 1137 ASP B N 1
ATOM 2547 C CA . ASP B 1 154 ? 21.260 -12.110 58.688 1.00 25.16 1137 ASP B CA 1
ATOM 2548 C C . ASP B 1 154 ? 20.288 -11.765 59.794 1.00 22.90 1137 ASP B C 1
ATOM 2549 O O . ASP B 1 154 ? 19.191 -11.272 59.543 1.00 19.84 1137 ASP B O 1
ATOM 2554 N N . PHE B 1 155 ? 20.699 -12.042 61.022 1.00 21.82 1138 PHE B N 1
ATOM 2555 C CA . PHE B 1 155 ? 19.873 -11.750 62.177 1.00 21.84 1138 PHE B CA 1
ATOM 2556 C C . PHE B 1 155 ? 20.140 -10.308 62.592 1.00 20.07 1138 PHE B C 1
ATOM 2557 O O . PHE B 1 155 ? 21.279 -9.946 62.875 1.00 19.86 1138 PHE B O 1
ATOM 2565 N N . THR B 1 156 ? 19.097 -9.489 62.632 1.00 18.50 1139 THR B N 1
ATOM 2566 C CA . THR B 1 156 ? 19.266 -8.096 63.015 1.00 17.74 1139 THR B CA 1
ATOM 2567 C C . THR B 1 156 ? 17.961 -7.498 63.544 1.00 18.26 1139 THR B C 1
ATOM 2568 O O . THR B 1 156 ? 16.960 -8.205 63.699 1.00 15.71 1139 THR B O 1
ATOM 2572 N N . ALA B 1 157 ? 17.987 -6.200 63.837 1.00 16.00 1140 ALA B N 1
ATOM 2573 C CA . ALA B 1 157 ? 16.822 -5.489 64.344 1.00 15.16 1140 ALA B CA 1
ATOM 2574 C C . ALA B 1 157 ? 16.527 -4.345 63.375 1.00 14.60 1140 ALA B C 1
ATOM 2575 O O . ALA B 1 157 ? 17.442 -3.697 62.876 1.00 14.36 1140 ALA B O 1
ATOM 2577 N N . ILE B 1 158 ? 15.250 -4.098 63.119 1.00 15.18 1141 ILE B N 1
ATOM 2578 C CA . ILE B 1 158 ? 14.849 -3.057 62.180 1.00 16.62 1141 ILE B CA 1
ATOM 2579 C C . ILE B 1 158 ? 13.798 -2.123 62.766 1.00 17.56 1141 ILE B C 1
ATOM 2580 O O . ILE B 1 158 ? 12.889 -2.563 63.471 1.00 17.15 1141 ILE B O 1
ATOM 2585 N N . GLY B 1 159 ? 13.916 -0.833 62.468 1.00 18.83 1142 GLY B N 1
ATOM 2586 C CA . GLY B 1 159 ? 12.919 0.106 62.952 1.00 19.03 1142 GLY B CA 1
ATOM 2587 C C . GLY B 1 159 ? 13.435 1.403 63.535 1.00 18.48 1142 GLY B C 1
ATOM 2588 O O . GLY B 1 159 ? 14.633 1.563 63.745 1.00 17.21 1142 GLY B O 1
ATOM 2589 N N . PRO B 1 160 ? 12.533 2.359 63.807 1.00 19.02 1143 PRO B N 1
ATOM 2590 C CA . PRO B 1 160 ? 12.904 3.655 64.377 1.00 19.54 1143 PRO B CA 1
ATOM 2591 C C . PRO B 1 160 ? 13.803 3.542 65.606 1.00 18.56 1143 PRO B C 1
ATOM 2592 O O . PRO B 1 160 ? 14.737 4.326 65.759 1.00 20.83 1143 PRO B O 1
ATOM 2596 N N . SER B 1 161 ? 13.532 2.569 66.476 1.00 18.32 1144 SER B N 1
ATOM 2597 C CA . SER B 1 161 ? 14.354 2.385 67.678 1.00 17.13 1144 SER B CA 1
ATOM 2598 C C . SER B 1 161 ? 15.817 2.165 67.321 1.00 15.92 1144 SER B C 1
ATOM 2599 O O . SER B 1 161 ? 16.721 2.646 68.013 1.00 12.94 1144 SER B O 1
ATOM 2602 N N . VAL B 1 162 ? 16.051 1.413 66.250 1.00 15.79 1145 VAL B N 1
ATOM 2603 C CA . VAL B 1 162 ? 17.413 1.141 65.814 1.00 13.71 1145 VAL B CA 1
ATOM 2604 C C . VAL B 1 162 ? 17.990 2.414 65.204 1.00 14.41 1145 VAL B C 1
ATOM 2605 O O . VAL B 1 162 ? 19.123 2.783 65.494 1.00 13.97 1145 VAL B O 1
ATOM 2609 N N . ASN B 1 163 ? 17.193 3.077 64.371 1.00 16.10 1146 ASN B N 1
ATOM 2610 C CA . ASN B 1 163 ? 17.602 4.322 63.723 1.00 19.19 1146 ASN B CA 1
ATOM 2611 C C . ASN B 1 163 ? 18.054 5.309 64.801 1.00 19.02 1146 ASN B C 1
ATOM 2612 O O . ASN B 1 163 ? 19.087 5.958 64.670 1.00 21.33 1146 ASN B O 1
ATOM 2617 N N . ILE B 1 164 ? 17.262 5.417 65.863 1.00 20.94 1147 ILE B N 1
ATOM 2618 C CA . ILE B 1 164 ? 17.555 6.326 66.972 1.00 19.59 1147 ILE B CA 1
ATOM 2619 C C . ILE B 1 164 ? 18.882 6.031 67.664 1.00 17.98 1147 ILE B C 1
ATOM 2620 O O . ILE B 1 164 ? 19.667 6.940 67.931 1.00 18.63 1147 ILE B O 1
ATOM 2625 N N . ALA B 1 165 ? 19.132 4.762 67.963 1.00 16.91 1148 ALA B N 1
ATOM 2626 C CA . ALA B 1 165 ? 20.370 4.376 68.626 1.00 17.14 1148 ALA B CA 1
ATOM 2627 C C . ALA B 1 165 ? 21.584 4.758 67.781 1.00 17.01 1148 ALA B C 1
ATOM 2628 O O . ALA B 1 165 ? 22.610 5.188 68.314 1.00 16.70 1148 ALA B O 1
ATOM 2630 N N . ALA B 1 166 ? 21.467 4.598 66.466 1.00 18.90 1149 ALA B N 1
ATOM 2631 C CA . ALA B 1 166 ? 22.561 4.944 65.564 1.00 20.78 1149 ALA B CA 1
ATOM 2632 C C . ALA B 1 166 ? 22.772 6.455 65.554 1.00 20.51 1149 ALA B C 1
ATOM 2633 O O . ALA B 1 166 ? 23.909 6.929 65.561 1.00 21.05 1149 ALA B O 1
ATOM 2635 N N . ARG B 1 167 ? 21.674 7.207 65.548 1.00 20.86 1150 ARG B N 1
ATOM 2636 C CA . ARG B 1 167 ? 21.751 8.663 65.544 1.00 22.44 1150 ARG B CA 1
ATOM 2637 C C . ARG B 1 167 ? 22.347 9.195 66.844 1.00 22.51 1150 ARG B C 1
ATOM 2638 O O . ARG B 1 167 ? 23.048 10.205 66.835 1.00 21.90 1150 ARG B O 1
ATOM 2646 N N . LEU B 1 168 ? 22.096 8.509 67.960 1.00 23.14 1151 LEU B N 1
ATOM 2647 C CA . LEU B 1 168 ? 22.663 8.934 69.239 1.00 21.56 1151 LEU B CA 1
ATOM 2648 C C . LEU B 1 168 ? 24.181 8.773 69.198 1.00 22.55 1151 LEU B C 1
ATOM 2649 O O . LEU B 1 168 ? 24.921 9.659 69.625 1.00 23.38 1151 LEU B O 1
ATOM 2654 N N . GLN B 1 169 ? 24.642 7.638 68.677 1.00 22.50 1152 GLN B N 1
ATOM 2655 C CA . GLN B 1 169 ? 26.073 7.366 68.595 1.00 22.74 1152 GLN B CA 1
ATOM 2656 C C . GLN B 1 169 ? 26.818 8.425 67.777 1.00 21.39 1152 GLN B C 1
ATOM 2657 O O . GLN B 1 169 ? 27.934 8.806 68.112 1.00 21.72 1152 GLN B O 1
ATOM 2663 N N . GLU B 1 170 ? 26.198 8.894 66.704 1.00 23.71 1153 GLU B N 1
ATOM 2664 C CA . GLU B 1 170 ? 26.834 9.888 65.848 1.00 26.59 1153 GLU B CA 1
ATOM 2665 C C . GLU B 1 170 ? 26.728 11.312 66.407 1.00 27.77 1153 GLU B C 1
ATOM 2666 O O . GLU B 1 170 ? 27.544 12.177 66.080 1.00 27.39 1153 GLU B O 1
ATOM 2672 N N . ALA B 1 171 ? 25.734 11.537 67.262 1.00 27.11 1154 ALA B N 1
ATOM 2673 C CA . ALA B 1 171 ? 25.502 12.848 67.863 1.00 28.60 1154 ALA B CA 1
ATOM 2674 C C . ALA B 1 171 ? 26.319 13.144 69.118 1.00 29.23 1154 ALA B C 1
ATOM 2675 O O . ALA B 1 171 ? 26.560 14.308 69.439 1.00 31.39 1154 ALA B O 1
ATOM 2677 N N . THR B 1 172 ? 26.748 12.107 69.829 1.00 27.39 1155 THR B N 1
ATOM 2678 C CA . THR B 1 172 ? 27.511 12.315 71.055 1.00 28.14 1155 THR B CA 1
ATOM 2679 C C . THR B 1 172 ? 28.940 12.784 70.794 1.00 29.96 1155 THR B C 1
ATOM 2680 O O . THR B 1 172 ? 29.504 12.549 69.726 1.00 30.10 1155 THR B O 1
ATOM 2684 N N . ALA B 1 173 ? 29.516 13.442 71.793 1.00 30.93 1156 ALA B N 1
ATOM 2685 C CA . ALA B 1 173 ? 30.870 13.971 71.707 1.00 33.09 1156 ALA B CA 1
ATOM 2686 C C . ALA B 1 173 ? 31.927 12.871 71.803 1.00 32.78 1156 ALA B C 1
ATOM 2687 O O . ALA B 1 173 ? 31.625 11.742 72.189 1.00 33.22 1156 ALA B O 1
ATOM 2689 N N . PRO B 1 174 ? 33.186 13.194 71.451 1.00 33.54 1157 PRO B N 1
ATOM 2690 C CA . PRO B 1 174 ? 34.313 12.255 71.489 1.00 32.20 1157 PRO B CA 1
ATOM 2691 C C . PRO B 1 174 ? 34.474 11.601 72.858 1.00 31.02 1157 PRO B C 1
ATOM 2692 O O . PRO B 1 174 ? 34.326 12.257 73.886 1.00 30.77 1157 PRO B O 1
ATOM 2696 N N . ASN B 1 175 ? 34.794 10.310 72.857 1.00 28.65 1158 ASN B N 1
ATOM 2697 C CA . ASN B 1 175 ? 34.977 9.538 74.083 1.00 28.01 1158 ASN B CA 1
ATOM 2698 C C . ASN B 1 175 ? 33.856 9.725 75.095 1.00 27.66 1158 ASN B C 1
ATOM 2699 O O . ASN B 1 175 ? 34.068 10.235 76.201 1.00 28.98 1158 ASN B O 1
ATOM 2704 N N . SER B 1 176 ? 32.658 9.305 74.711 1.00 24.45 1159 SER B N 1
ATOM 2705 C CA . SER B 1 176 ? 31.507 9.414 75.586 1.00 22.56 1159 SER B CA 1
ATOM 2706 C C . SER B 1 176 ? 30.447 8.396 75.200 1.00 21.22 1159 SER B C 1
ATOM 2707 O O . SER B 1 176 ? 30.509 7.775 74.137 1.00 17.96 1159 SER B O 1
ATOM 2710 N N . ILE B 1 177 ? 29.478 8.232 76.087 1.00 20.32 1160 ILE B N 1
ATOM 2711 C CA . ILE B 1 177 ? 28.382 7.306 75.885 1.00 18.38 1160 ILE B CA 1
ATOM 2712 C C . ILE B 1 177 ? 27.090 8.091 76.047 1.00 18.71 1160 ILE B C 1
ATOM 2713 O O . ILE B 1 177 ? 26.873 8.735 77.074 1.00 20.48 1160 ILE B O 1
ATOM 2718 N N . MET B 1 178 ? 26.234 8.034 75.037 1.00 19.36 1161 MET B N 1
ATOM 2719 C CA . MET B 1 178 ? 24.965 8.746 75.081 1.00 19.00 1161 MET B CA 1
ATOM 2720 C C . MET B 1 178 ? 23.815 7.757 75.007 1.00 19.01 1161 MET B C 1
ATOM 2721 O O . MET B 1 178 ? 23.814 6.856 74.164 1.00 17.49 1161 MET B O 1
ATOM 2726 N N . VAL B 1 179 ? 22.838 7.930 75.888 1.00 19.62 1162 VAL B N 1
ATOM 2727 C CA . VAL B 1 179 ? 21.677 7.054 75.925 1.00 19.06 1162 VAL B CA 1
ATOM 2728 C C . VAL B 1 179 ? 20.392 7.873 75.952 1.00 20.01 1162 VAL B C 1
ATOM 2729 O O . VAL B 1 179 ? 20.406 9.063 76.275 1.00 21.58 1162 VAL B O 1
ATOM 2733 N N . SER B 1 180 ? 19.284 7.226 75.615 1.00 18.93 1163 SER B N 1
ATOM 2734 C CA . SER B 1 180 ? 17.976 7.870 75.595 1.00 19.61 1163 SER B CA 1
ATOM 2735 C C . SER B 1 180 ? 17.355 7.875 76.990 1.00 19.33 1163 SER B C 1
ATOM 2736 O O . SER B 1 180 ? 17.887 7.271 77.916 1.00 19.97 1163 SER B O 1
ATOM 2739 N N . ALA B 1 181 ? 16.218 8.547 77.132 1.00 20.86 1164 ALA B N 1
ATOM 2740 C CA . ALA B 1 181 ? 15.527 8.602 78.418 1.00 19.32 1164 ALA B CA 1
ATOM 2741 C C . ALA B 1 181 ? 15.090 7.193 78.827 1.00 20.05 1164 ALA B C 1
ATOM 2742 O O . ALA B 1 181 ? 15.127 6.828 80.004 1.00 18.39 1164 ALA B O 1
ATOM 2744 N N . MET B 1 182 ? 14.682 6.402 77.837 1.00 19.68 1165 MET B N 1
ATOM 2745 C CA . MET B 1 182 ? 14.225 5.039 78.075 1.00 20.26 1165 MET B CA 1
ATOM 2746 C C . MET B 1 182 ? 15.315 4.218 78.756 1.00 19.55 1165 MET B C 1
ATOM 2747 O O . MET B 1 182 ? 15.029 3.327 79.557 1.00 20.12 1165 MET B O 1
ATOM 2752 N N . VAL B 1 183 ? 16.566 4.524 78.426 1.00 17.09 1166 VAL B N 1
ATOM 2753 C CA . VAL B 1 183 ? 17.715 3.841 79.004 1.00 16.94 1166 VAL B CA 1
ATOM 2754 C C . VAL B 1 183 ? 18.124 4.493 80.336 1.00 17.68 1166 VAL B C 1
ATOM 2755 O O . VAL B 1 183 ? 18.355 3.807 81.335 1.00 14.05 1166 VAL B O 1
ATOM 2759 N N . ALA B 1 184 ? 18.187 5.823 80.346 1.00 17.91 1167 ALA B N 1
ATOM 2760 C CA . ALA B 1 184 ? 18.595 6.578 81.532 1.00 18.79 1167 ALA B CA 1
ATOM 2761 C C . ALA B 1 184 ? 17.744 6.337 82.777 1.00 18.91 1167 ALA B C 1
ATOM 2762 O O . ALA B 1 184 ? 18.239 6.457 83.899 1.00 18.43 1167 ALA B O 1
ATOM 2764 N N . GLN B 1 185 ? 16.478 5.989 82.589 1.00 19.18 1168 GLN B N 1
ATOM 2765 C CA . GLN B 1 185 ? 15.605 5.752 83.730 1.00 20.94 1168 GLN B CA 1
ATOM 2766 C C . GLN B 1 185 ? 16.115 4.636 84.646 1.00 22.11 1168 GLN B C 1
ATOM 2767 O O . GLN B 1 185 ? 15.719 4.561 85.812 1.00 20.82 1168 GLN B O 1
ATOM 2773 N N . TYR B 1 186 ? 16.997 3.781 84.128 1.00 20.89 1169 TYR B N 1
ATOM 2774 C CA . TYR B 1 186 ? 17.558 2.689 84.930 1.00 20.97 1169 TYR B CA 1
ATOM 2775 C C . TYR B 1 186 ? 18.951 3.038 85.457 1.00 19.67 1169 TYR B C 1
ATOM 2776 O O . TYR B 1 186 ? 19.565 2.262 86.189 1.00 19.31 1169 TYR B O 1
ATOM 2785 N N . VAL B 1 187 ? 19.444 4.212 85.085 1.00 18.18 1170 VAL B N 1
ATOM 2786 C CA . VAL B 1 187 ? 20.770 4.647 85.504 1.00 18.63 1170 VAL B CA 1
ATOM 2787 C C . VAL B 1 187 ? 20.714 5.575 86.726 1.00 19.63 1170 VAL B C 1
ATOM 2788 O O . VAL B 1 187 ? 19.932 6.531 86.760 1.00 20.75 1170 VAL B O 1
ATOM 2792 N N . PRO B 1 188 ? 21.526 5.290 87.757 1.00 21.35 1171 PRO B N 1
ATOM 2793 C CA . PRO B 1 188 ? 21.518 6.151 88.947 1.00 22.68 1171 PRO B CA 1
ATOM 2794 C C . PRO B 1 188 ? 21.687 7.615 88.532 1.00 25.06 1171 PRO B C 1
ATOM 2795 O O . PRO B 1 188 ? 22.570 7.950 87.741 1.00 25.69 1171 PRO B O 1
ATOM 2799 N N . ASP B 1 189 ? 20.830 8.478 89.064 1.00 27.07 1172 ASP B N 1
ATOM 2800 C CA . ASP B 1 189 ? 20.861 9.897 88.734 1.00 30.19 1172 ASP B CA 1
ATOM 2801 C C . ASP B 1 189 ? 22.263 10.506 88.728 1.00 30.88 1172 ASP B C 1
ATOM 2802 O O . ASP B 1 189 ? 22.640 11.208 87.787 1.00 30.90 1172 ASP B O 1
ATOM 2807 N N . GLU B 1 190 ? 23.034 10.232 89.776 1.00 31.41 1173 GLU B N 1
ATOM 2808 C CA . GLU B 1 190 ? 24.385 10.773 89.899 1.00 33.32 1173 GLU B CA 1
ATOM 2809 C C 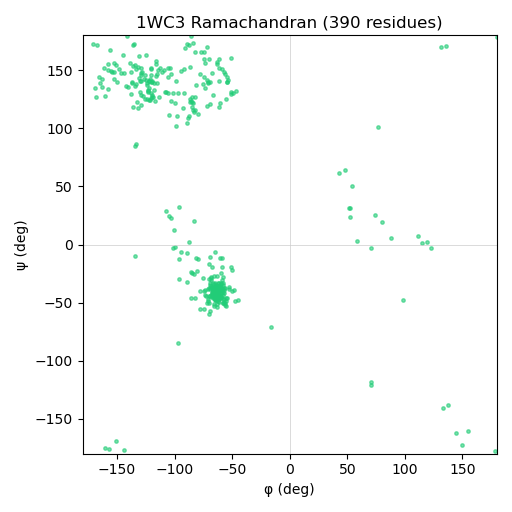. GLU B 1 190 ? 25.325 10.402 88.750 1.00 33.50 1173 GLU B C 1
ATOM 2810 O O . GLU B 1 190 ? 26.409 10.973 88.621 1.00 32.71 1173 GLU B O 1
ATOM 2816 N N . GLU B 1 191 ? 24.913 9.456 87.914 1.00 32.35 1174 GLU B N 1
ATOM 2817 C CA . GLU B 1 191 ? 25.743 9.032 86.795 1.00 30.47 1174 GLU B CA 1
ATOM 2818 C C . GLU B 1 191 ? 25.444 9.741 85.478 1.00 30.12 1174 GLU B C 1
ATOM 2819 O O . GLU B 1 191 ? 26.159 9.557 84.497 1.00 29.76 1174 GLU B O 1
ATOM 2825 N N . ILE B 1 192 ? 24.389 10.548 85.454 1.00 30.26 1175 ILE B N 1
ATOM 2826 C CA . ILE B 1 192 ? 24.042 11.291 84.249 1.00 30.82 1175 ILE B CA 1
ATOM 2827 C C . ILE B 1 192 ? 24.814 12.609 84.311 1.00 32.79 1175 ILE B C 1
ATOM 2828 O O . ILE B 1 192 ? 24.516 13.477 85.136 1.00 32.42 1175 ILE B O 1
ATOM 2833 N N . ILE B 1 193 ? 25.815 12.738 83.443 1.00 31.15 1176 ILE B N 1
ATOM 2834 C CA . ILE B 1 193 ? 26.676 13.914 83.400 1.00 33.36 1176 ILE B CA 1
ATOM 2835 C C . ILE B 1 193 ? 26.059 15.121 82.706 1.00 32.97 1176 ILE B C 1
ATOM 2836 O O . ILE B 1 193 ? 26.237 16.252 83.150 1.00 33.47 1176 ILE B O 1
ATOM 2841 N N . LYS B 1 194 ? 25.348 14.887 81.612 1.00 31.55 1177 LYS B N 1
ATOM 2842 C CA . LYS B 1 194 ? 24.722 15.981 80.882 1.00 31.38 1177 LYS B CA 1
ATOM 2843 C C . LYS B 1 194 ? 23.448 15.564 80.176 1.00 30.58 1177 LYS B C 1
ATOM 2844 O O . LYS B 1 194 ? 23.366 14.481 79.604 1.00 29.75 1177 LYS B O 1
ATOM 2850 N N . ARG B 1 195 ? 22.452 16.440 80.226 1.00 30.10 1178 ARG B N 1
ATOM 2851 C CA . ARG B 1 195 ? 21.176 16.195 79.579 1.00 31.41 1178 ARG B CA 1
ATOM 2852 C C . ARG B 1 195 ? 21.021 17.230 78.478 1.00 32.51 1178 ARG B C 1
ATOM 2853 O O . ARG B 1 195 ? 21.491 18.360 78.606 1.00 32.71 1178 ARG B O 1
ATOM 2861 N N . GLU B 1 196 ? 20.371 16.837 77.390 1.00 32.72 1179 GLU B N 1
ATOM 2862 C CA . GLU B 1 196 ? 20.160 17.742 76.271 1.00 33.72 1179 GLU B CA 1
ATOM 2863 C C . GLU B 1 196 ? 19.174 17.177 75.270 1.00 34.62 1179 GLU B C 1
ATOM 2864 O O . GLU B 1 196 ? 19.243 16.001 74.914 1.00 36.09 1179 GLU B O 1
ATOM 2870 N N . PHE B 1 197 ? 18.248 18.019 74.828 1.00 35.13 1180 PHE B N 1
ATOM 2871 C CA . PHE B 1 197 ? 17.278 17.602 73.831 1.00 35.82 1180 PHE B CA 1
ATOM 2872 C C . PHE B 1 197 ? 17.972 17.719 72.483 1.00 35.68 1180 PHE B C 1
ATOM 2873 O O . PHE B 1 197 ? 18.693 18.687 72.233 1.00 35.38 1180 PHE B O 1
ATOM 2881 N N . LEU B 1 198 ? 17.773 16.726 71.625 1.00 35.02 1181 LEU B N 1
ATOM 2882 C CA . LEU B 1 198 ? 18.386 16.742 70.308 1.00 34.55 1181 LEU B CA 1
ATOM 2883 C C . LEU B 1 198 ? 17.370 16.493 69.209 1.00 34.76 1181 LEU B C 1
ATOM 2884 O O . LEU B 1 198 ? 16.464 15.672 69.354 1.00 33.86 1181 LEU B O 1
ATOM 2889 N N . GLU B 1 199 ? 17.529 17.224 68.113 1.00 36.40 1182 GLU B N 1
ATOM 2890 C CA . GLU B 1 199 ? 16.665 17.080 66.951 1.00 38.26 1182 GLU B CA 1
ATOM 2891 C C . GLU B 1 199 ? 17.307 16.004 66.089 1.00 37.24 1182 GLU B C 1
ATOM 2892 O O . GLU B 1 199 ? 18.328 16.244 65.442 1.00 37.86 1182 GLU B O 1
ATOM 2898 N N . LEU B 1 200 ? 16.724 14.811 66.101 1.00 35.72 1183 LEU B N 1
ATOM 2899 C CA . LEU B 1 200 ? 17.259 13.709 65.317 1.00 34.57 1183 LEU B CA 1
ATOM 2900 C C . LEU B 1 200 ? 16.495 13.546 64.010 1.00 34.77 1183 LEU B C 1
ATOM 2901 O O . LEU B 1 200 ? 15.276 13.708 63.959 1.00 34.15 1183 LEU B O 1
ATOM 2906 N N . LYS B 1 201 ? 17.232 13.239 62.951 1.00 35.88 1184 LYS B N 1
ATOM 2907 C CA . LYS B 1 201 ? 16.653 13.039 61.630 1.00 36.76 1184 LYS B CA 1
ATOM 2908 C C . LYS B 1 201 ? 15.545 11.995 61.698 1.00 38.65 1184 LYS B C 1
ATOM 2909 O O . LYS B 1 201 ? 15.627 11.042 62.470 1.00 38.31 1184 LYS B O 1
ATOM 2915 N N . GLY B 1 202 ? 14.502 12.191 60.901 1.00 40.79 1185 GLY B N 1
ATOM 2916 C CA . GLY B 1 202 ? 13.402 11.242 60.874 1.00 43.78 1185 GLY B CA 1
ATOM 2917 C C . GLY B 1 202 ? 12.517 11.223 62.105 1.00 45.60 1185 GLY B C 1
ATOM 2918 O O . GLY B 1 202 ? 11.525 10.493 62.142 1.00 46.59 1185 GLY B O 1
ATOM 2919 N N . ILE B 1 203 ? 12.866 12.019 63.112 1.00 46.62 1186 ILE B N 1
ATOM 2920 C CA . ILE B 1 203 ? 12.083 12.080 64.341 1.00 48.04 1186 ILE B CA 1
ATOM 2921 C C . ILE B 1 203 ? 11.543 13.488 64.550 1.00 49.92 1186 ILE B C 1
ATOM 2922 O O . ILE B 1 203 ? 12.299 14.460 64.530 1.00 51.14 1186 ILE B O 1
ATOM 2927 N N . ASP B 1 204 ? 10.235 13.595 64.754 1.00 51.81 1187 ASP B N 1
ATOM 2928 C CA . ASP B 1 204 ? 9.597 14.890 64.960 1.00 53.59 1187 ASP B CA 1
ATOM 2929 C C . ASP B 1 204 ? 9.830 15.398 66.378 1.00 53.33 1187 ASP B C 1
ATOM 2930 O O . ASP B 1 204 ? 10.335 16.502 66.578 1.00 52.80 1187 ASP B O 1
ATOM 2935 N N . GLU B 1 205 ? 9.461 14.580 67.356 1.00 54.10 1188 GLU B N 1
ATOM 2936 C CA . GLU B 1 205 ? 9.625 14.928 68.762 1.00 54.38 1188 GLU B CA 1
ATOM 2937 C C . GLU B 1 205 ? 11.092 14.950 69.187 1.00 53.13 1188 GLU B C 1
ATOM 2938 O O . GLU B 1 205 ? 11.793 13.942 69.073 1.00 54.21 1188 GLU B O 1
ATOM 2944 N N . PRO B 1 206 ? 11.579 16.103 69.678 1.00 50.86 1189 PRO B N 1
ATOM 2945 C CA . PRO B 1 206 ? 12.977 16.190 70.114 1.00 48.28 1189 PRO B CA 1
ATOM 2946 C C . PRO B 1 206 ? 13.242 15.079 71.124 1.00 44.96 1189 PRO B C 1
ATOM 2947 O O . PRO B 1 206 ? 12.384 14.771 71.946 1.00 46.14 1189 PRO B O 1
ATOM 2951 N N . VAL B 1 207 ? 14.423 14.476 71.061 1.00 41.67 1190 VAL B N 1
ATOM 2952 C CA . VAL B 1 207 ? 14.757 13.376 71.959 1.00 38.42 1190 VAL B CA 1
ATOM 2953 C C . VAL B 1 207 ? 15.682 13.760 73.111 1.00 36.36 1190 VAL B C 1
ATOM 2954 O O . VAL B 1 207 ? 16.779 14.271 72.893 1.00 35.74 1190 VAL B O 1
ATOM 2958 N N . MET B 1 208 ? 15.234 13.502 74.336 1.00 34.55 1191 MET B N 1
ATOM 2959 C CA . MET B 1 208 ? 16.030 13.796 75.522 1.00 32.93 1191 MET B CA 1
ATOM 2960 C C . MET B 1 208 ? 17.176 12.799 75.588 1.00 31.87 1191 MET B C 1
ATOM 2961 O O . MET B 1 208 ? 16.948 11.595 75.679 1.00 32.67 1191 MET B O 1
ATOM 2966 N N . THR B 1 209 ? 18.406 13.299 75.540 1.00 29.08 1192 THR B N 1
ATOM 2967 C CA . THR B 1 209 ? 19.568 12.426 75.596 1.00 26.92 1192 THR B CA 1
ATOM 2968 C C . THR B 1 209 ? 20.348 12.625 76.887 1.00 26.81 1192 THR B C 1
ATOM 2969 O O . THR B 1 209 ? 20.337 13.710 77.476 1.00 27.30 1192 THR B O 1
ATOM 2973 N N . CYS B 1 210 ? 21.024 11.569 77.326 1.00 24.06 1193 CYS B N 1
ATOM 2974 C CA . CYS B 1 210 ? 21.808 11.625 78.550 1.00 23.08 1193 CYS B CA 1
ATOM 2975 C C . CYS B 1 210 ? 23.201 11.048 78.369 1.00 22.59 1193 CYS B C 1
ATOM 2976 O O . CYS B 1 210 ? 23.360 9.891 77.977 1.00 20.88 1193 CYS B O 1
ATOM 2979 N N . VAL B 1 211 ? 24.211 11.861 78.651 1.00 21.18 1194 VAL B N 1
ATOM 2980 C CA . VAL B 1 211 ? 25.589 11.409 78.575 1.00 21.75 1194 VAL B CA 1
ATOM 2981 C C . VAL B 1 211 ? 25.850 10.797 79.945 1.00 22.81 1194 VAL B C 1
ATOM 2982 O O . VAL B 1 211 ? 25.632 11.449 80.966 1.00 23.89 1194 VAL B O 1
ATOM 2986 N N . ILE B 1 212 ? 26.292 9.546 79.981 1.00 22.42 1195 ILE B N 1
ATOM 2987 C CA . ILE B 1 212 ? 26.532 8.900 81.262 1.00 25.73 1195 ILE B CA 1
ATOM 2988 C C . ILE B 1 212 ? 28.007 8.803 81.604 1.00 25.81 1195 ILE B C 1
ATOM 2989 O O . ILE B 1 212 ? 28.858 8.750 80.714 1.00 26.43 1195 ILE B O 1
ATOM 2994 N N . ASN B 1 213 ? 28.301 8.790 82.900 1.00 25.93 1196 ASN B N 1
ATOM 2995 C CA . ASN B 1 213 ? 29.675 8.692 83.362 1.00 28.93 1196 ASN B CA 1
ATOM 2996 C C . ASN B 1 213 ? 30.279 7.388 82.866 1.00 30.18 1196 ASN B C 1
ATOM 2997 O O . ASN B 1 213 ? 29.776 6.306 83.168 1.00 30.26 1196 ASN B O 1
ATOM 3002 N N . PRO B 1 214 ? 31.377 7.479 82.103 1.00 30.28 1197 PRO B N 1
ATOM 3003 C CA . PRO B 1 214 ? 32.056 6.305 81.554 1.00 33.88 1197 PRO B CA 1
ATOM 3004 C C . PRO B 1 214 ? 32.682 5.372 82.587 1.00 36.94 1197 PRO B C 1
ATOM 3005 O O . PRO B 1 214 ? 33.158 4.294 82.239 1.00 37.40 1197 PRO B O 1
ATOM 3009 N N . ASN B 1 215 ? 32.675 5.775 83.854 1.00 41.15 1198 ASN B N 1
ATOM 3010 C CA . ASN B 1 215 ? 33.256 4.947 84.908 1.00 45.48 1198 ASN B CA 1
ATOM 3011 C C . ASN B 1 215 ? 32.193 4.120 85.624 1.00 48.14 1198 ASN B C 1
ATOM 3012 O O . ASN B 1 215 ? 31.971 2.960 85.278 1.00 50.64 1198 ASN B O 1
ATOM 3017 N N . MET B 1 216 ? 31.551 4.727 86.621 1.00 50.80 1199 MET B N 1
ATOM 3018 C CA . MET B 1 216 ? 30.496 4.091 87.417 1.00 53.27 1199 MET B CA 1
ATOM 3019 C C . MET B 1 216 ? 30.514 4.674 88.827 1.00 54.47 1199 MET B C 1
ATOM 3020 O O . MET B 1 216 ? 31.264 5.650 89.043 1.00 55.44 1199 MET B O 1
ATOM 3025 N N . LEU B 1 217 ? 29.777 4.159 89.696 1.00 56.01 1200 LEU B N 1
#

Organism: Limnospira platensis (NCBI:txid118562)

Secondary structure (P-SEA, 3-state):
ccccbbbbbbbbbbbbccccccccccccaaaaaaaaaaaaaaaaaaaaaaccccccccccbbbbbccccccccaaaaaaaaaaaaaaaaaaaaaaaaaaaaaccccccccccbbbbbbbbbccccccccccccbbbbbcccaaaaaaaaaaaaccccccccccccccccccccccbbbbbbccccccccccccccccc/ccbbbbbbbbbbbbccccccccccccaaaaaaaaaaaaaaaaaaaaaaccccccccccbbbbbccccccccaaaaaaaaaaaaaaaaaaaaaaaaaaaaaccccccccbbbbbbbbbccccccccccccbbbbbcccaaaaaaaaaaaaccccccccccccccccccccccbbbbbbccccccbbbbbbccccc

Foldseek 3Di:
DFFDWDKDKKKKKKKAKPQLVVLPVPDDDVVSVVLLCVLVVQLVCLQVVLVWAFQDQDRSMTMIMFCPPPHDDLLSRLVSNLSSLLSSLVVLVVSQVVCVVVCSDPHPHRHRMWMFMFMEIGMWTWDWDDDPVDTGTDTDDPRNVVSVQQRVPDDTSWYKYFPSSCVSPDPVQFPDWDWAQTPPDPDTTIMTIGHSPD/DPWDKDKKKKKKKAKPQLCVLCVVDDPVVSVVLLVLLVVQLVCLQVVLPWAFQDQDPRMTMIMFCPPPHDDLLSRLVSSLSSQLSSLVSLVVSQVVCVVVVSDPVRHRMWMFMFMEIGIWTWQWDDDPVDIGTDTDDPRNVVRVQRRVPDDTRWYKYFPSSCVSPDPVFFPDWDFDDGPPDDGTTIMTIGHSPD

Solvent-accessible surface area: 17915 Å² total

Nearest PDB structures (foldseek):
  1wc1-assembly2_B  TM=9.676E-01  e=8.839E-40  Limnospira platensis
  1wc5-assembly1_D  TM=9.732E-01  e=3.761E-38  Limnospira platensis
  2bw7-assembly1_B  TM=9.613E-01  e=2.182E-38  Limnospira platensis
  1wc5-assembly1_A  TM=9.619E-01  e=3.995E-38  Limnospira platensis
  1wc6-assembly2_B-2  TM=9.479E-01  e=2.586E-35  Limnospira platensis

CATH classification: 3.30.70.1230

Sequence (392 aa):
SHMRPEPRLITILFSDIVGFTRMSNALQSQGVAELLNEYLGEMTRAVFENQGTVDKFVGDAIMALYGAPEEMSPSEQVRRAIATARQMLVALEKLNQGWQERGLVGRNEVPPVRFRCGIHQGMAVVGLFGSQERSDFTAIGPSVNIAARLQEATAPNSIMVSAMVAQYVPDEEIIKREFLELKGIDEPVMTCVINPNMMRPEPRLITILFSDIVGFTRMSNALQSQGVAELLNEYLGEMTRAVFENQGTVDKFVGDAIMALYGAPEEMSPSEQVRRAIATARQMLVALEKLNQGWQERGLVGRVPPVRFRCGIHQGMAVVGLFGSQERSDFTAIGPSVNIAARLQEATAPNSIMVSAMVAQYVPDEEIIKREFLELKGIDEPVMTCVINPNM